Protein AF-A0A7S0A608-F1 (afdb_monomer_lite)

Secondary structure (DSSP, 8-state):
----------PPPP-------------------------------------------PPPPPP-------SSHHHHHHHHHHHHHHHHHHHHHHT---TT-TTHHHH-TTSGGGSHHHHHHHHHHHHHHHHHHHHH-GGGG--SEEE-TTHHHHHHHHHS--SSHHHHHHHHHHHHHHHHHHHHHIIIIIIIIIIIIIS--GGGSTTTTHHHHHHHHHHHHHHHHHHHHHHHTTT-GGGSPPSEEEEEHHHHHHHHHHHHHHHHHHHHHHHHHHHHH--SS-TTTTHHHHHHHHTGGGGHHHHHHHHHHHHHHHHHHHHHHHTBSSSTTSB----TTT----HHHHHHHHHHHHHHHHHHHHT-TTTTT-PPPTTS-TTTSPPPTTSS-SEEEE-HHHHHHHHHHHHS----HHHHSSS-SSS-SS--SS-----THHHHHHHHHHSPPGGGG-EEEEHHHHHHHHHHHHHHHHHHHHHHHHH--GGGGTEEE-TTT-EEEE---HHHHHHHEETTEE-GGGGGGGSHHHHB-TTT--BSSHHHHT-EEEEEE----THHHHHHTHHHHHHHHHHHHHHHHHHHHHHHHHHHHHHHHHHHHHHHHHHHHHHHHHTT------TT----PPP------------------------------------

Organism: NCBI:txid73915

InterPro domains:
  IPR029370 TMEM117 protein [PF15113] (111-378)
  IPR029370 TMEM117 protein [PF15113] (453-579)
  IPR029370 TMEM117 protein [PTHR31226] (110-378)

Structure (mmCIF, N/CA/C/O backbone):
data_AF-A0A7S0A608-F1
#
_entry.id   AF-A0A7S0A608-F1
#
loop_
_atom_site.group_PDB
_atom_site.id
_atom_site.type_symbol
_atom_site.label_atom_id
_atom_site.label_alt_id
_atom_site.label_comp_id
_atom_site.label_asym_id
_atom_site.label_entity_id
_atom_site.label_seq_id
_atom_site.pdbx_PDB_ins_code
_atom_site.Cartn_x
_atom_site.Cartn_y
_atom_site.Cartn_z
_atom_site.occupancy
_atom_site.B_iso_or_equiv
_atom_site.auth_seq_id
_atom_site.auth_comp_id
_atom_site.auth_asym_id
_atom_site.auth_atom_id
_atom_site.pdbx_PDB_model_num
ATOM 1 N N . MET A 1 1 ? -53.133 22.314 32.996 1.00 33.53 1 MET A N 1
ATOM 2 C CA . MET A 1 1 ? -53.333 23.629 32.352 1.00 33.53 1 MET A CA 1
ATOM 3 C C . MET A 1 1 ? -52.587 23.614 31.030 1.00 33.53 1 MET A C 1
ATOM 5 O O . MET A 1 1 ? -51.425 23.237 31.017 1.00 33.53 1 MET A O 1
ATOM 9 N N . ALA A 1 2 ? -53.313 23.904 29.950 1.00 28.22 2 ALA A N 1
ATOM 10 C CA . ALA A 1 2 ? -52.842 24.053 28.570 1.00 28.22 2 ALA A CA 1
ATOM 11 C C . ALA A 1 2 ? -51.742 25.144 28.466 1.00 28.22 2 ALA A C 1
ATOM 13 O O . ALA A 1 2 ? -51.654 25.968 29.369 1.00 28.22 2 ALA A O 1
ATOM 14 N N . THR A 1 3 ? -50.841 25.186 27.474 1.00 31.42 3 THR A N 1
ATOM 15 C CA . THR A 1 3 ? -51.092 25.273 26.017 1.00 31.42 3 THR A CA 1
ATOM 16 C C . THR A 1 3 ? -49.800 25.097 25.183 1.00 31.42 3 THR A C 1
ATOM 18 O O . THR A 1 3 ? -48.785 25.654 25.577 1.00 31.42 3 THR A O 1
ATOM 21 N N . ALA A 1 4 ? -49.924 24.401 24.030 1.00 32.34 4 ALA A N 1
ATOM 22 C CA . ALA A 1 4 ? -49.329 24.569 22.673 1.00 32.34 4 ALA A CA 1
ATOM 23 C C . ALA A 1 4 ? -47.853 25.041 22.487 1.00 32.34 4 ALA A C 1
ATOM 25 O O . ALA A 1 4 ? -47.410 25.965 23.146 1.00 32.34 4 ALA A O 1
ATOM 26 N N . ALA A 1 5 ? -47.060 24.546 21.519 1.00 31.94 5 ALA A N 1
ATOM 27 C CA . ALA A 1 5 ? -47.403 24.423 20.098 1.00 31.94 5 ALA A CA 1
ATOM 28 C C . ALA A 1 5 ? -46.385 23.604 19.245 1.00 31.94 5 ALA A C 1
ATOM 30 O O . ALA A 1 5 ? -45.179 23.685 19.451 1.00 31.94 5 ALA A O 1
ATOM 31 N N . THR A 1 6 ? -46.943 22.917 18.232 1.00 31.38 6 THR A N 1
ATOM 32 C CA . THR A 1 6 ? -46.488 22.704 16.827 1.00 31.38 6 THR A CA 1
ATOM 33 C C . THR A 1 6 ? -45.213 21.916 16.462 1.00 31.38 6 THR A C 1
ATOM 35 O O . THR A 1 6 ? -44.097 22.376 16.668 1.00 31.38 6 THR A O 1
ATOM 38 N N . GLY A 1 7 ? -45.419 20.794 15.745 1.00 27.78 7 GLY A N 1
ATOM 39 C CA . GLY A 1 7 ? -44.457 20.170 14.809 1.00 27.78 7 GLY A CA 1
ATOM 40 C C . GLY A 1 7 ? -44.390 20.891 13.439 1.00 27.78 7 GLY A C 1
ATOM 41 O O . GLY A 1 7 ? -44.989 21.961 13.316 1.00 27.78 7 GLY A O 1
ATOM 42 N N . PRO A 1 8 ? -43.717 20.332 12.401 1.00 45.16 8 PRO A N 1
ATOM 43 C CA . PRO A 1 8 ? -44.021 18.987 11.905 1.00 45.16 8 PRO A CA 1
ATOM 44 C C . PRO A 1 8 ? -42.818 18.068 11.600 1.00 45.16 8 PRO A C 1
ATOM 46 O O . PRO A 1 8 ? -41.666 18.472 11.486 1.00 45.16 8 PRO A O 1
ATOM 49 N N . GLN A 1 9 ? -43.181 16.794 11.453 1.00 34.09 9 GLN A N 1
ATOM 50 C CA . GLN A 1 9 ? -42.391 15.633 11.056 1.00 34.09 9 GLN A CA 1
ATOM 51 C C . GLN A 1 9 ? -41.842 15.733 9.623 1.00 34.09 9 GLN A C 1
ATOM 53 O O . GLN A 1 9 ? -42.528 16.222 8.729 1.00 34.09 9 GLN A O 1
ATOM 58 N N . ASN A 1 10 ? -40.680 15.118 9.383 1.00 29.34 10 ASN A N 1
ATOM 59 C CA . ASN A 1 10 ? -40.392 14.458 8.110 1.00 29.34 10 ASN A CA 1
ATOM 60 C C . ASN A 1 10 ? -39.563 13.191 8.359 1.00 29.34 10 ASN A C 1
ATOM 62 O O . ASN A 1 10 ? -38.465 13.241 8.910 1.00 29.34 10 ASN A O 1
ATOM 66 N N . GLY A 1 11 ? -40.145 12.048 7.996 1.00 27.58 11 GLY A N 1
ATOM 67 C CA . GLY A 1 11 ? -39.598 10.718 8.230 1.00 27.58 11 GLY A CA 1
ATOM 68 C C . GLY A 1 11 ? -38.541 10.309 7.206 1.00 27.58 11 GLY A C 1
ATOM 69 O O . GLY A 1 11 ? -38.701 10.518 6.005 1.00 27.58 11 GLY A O 1
ATOM 70 N N . ARG A 1 12 ? -37.491 9.638 7.685 1.00 30.61 12 ARG A N 1
ATOM 71 C CA . ARG A 1 12 ? -36.681 8.720 6.878 1.00 30.61 12 ARG A CA 1
ATOM 72 C C . ARG A 1 12 ? -37.169 7.299 7.152 1.00 30.61 12 ARG A C 1
ATOM 74 O O . ARG A 1 12 ? -37.285 6.893 8.304 1.00 30.61 12 ARG A O 1
ATOM 81 N N . ARG A 1 13 ? -37.506 6.574 6.083 1.00 28.28 13 ARG A N 1
ATOM 82 C CA . ARG A 1 13 ? -37.886 5.155 6.126 1.00 28.28 13 ARG A CA 1
ATOM 83 C C . ARG A 1 13 ? -36.671 4.302 6.522 1.00 28.28 13 ARG A C 1
ATOM 85 O O . ARG A 1 13 ? -35.606 4.530 5.949 1.00 28.28 13 ARG A O 1
ATOM 92 N N . PRO A 1 14 ? -36.821 3.303 7.404 1.00 32.44 14 PRO A N 1
ATOM 93 C CA . PRO A 1 14 ? -35.822 2.258 7.570 1.00 32.44 14 PRO A CA 1
ATOM 94 C C . PRO A 1 14 ? -35.875 1.267 6.395 1.00 32.44 14 PRO A C 1
ATOM 96 O O . PRO A 1 14 ? -36.948 0.950 5.875 1.00 32.44 14 PRO A O 1
ATOM 99 N N . LEU A 1 15 ? -34.699 0.801 5.972 1.00 31.05 15 LEU A N 1
ATOM 100 C CA . LEU A 1 15 ? -34.513 -0.282 5.007 1.00 31.05 15 LEU A CA 1
ATOM 101 C C . LEU A 1 15 ? -35.014 -1.597 5.619 1.00 31.05 15 LEU A C 1
ATOM 103 O O . LEU A 1 15 ? -34.434 -2.113 6.568 1.00 31.05 15 LEU A O 1
ATOM 107 N N . THR A 1 16 ? -36.101 -2.130 5.069 1.00 28.45 16 THR A N 1
ATOM 108 C CA . THR A 1 16 ? -36.603 -3.479 5.342 1.00 28.45 16 THR A CA 1
ATOM 109 C C . THR A 1 16 ? -35.754 -4.515 4.605 1.00 28.45 16 THR A C 1
ATOM 111 O O . THR A 1 16 ? -35.702 -4.506 3.374 1.00 28.45 16 THR A O 1
ATOM 114 N N . LEU A 1 17 ? -35.127 -5.417 5.360 1.00 36.19 17 LEU A N 1
ATOM 115 C CA . LEU A 1 17 ? -34.629 -6.712 4.887 1.00 36.19 17 LEU A CA 1
ATOM 116 C C . LEU A 1 17 ? -35.823 -7.616 4.519 1.00 36.19 17 LEU A C 1
ATOM 118 O O . LEU A 1 17 ? -36.822 -7.592 5.242 1.00 36.19 17 LEU A O 1
ATOM 122 N N . PRO A 1 18 ? -35.761 -8.428 3.449 1.00 35.66 18 PRO A N 1
ATOM 123 C CA . PRO A 1 18 ? -36.773 -9.443 3.207 1.00 35.66 18 PRO A CA 1
ATOM 124 C C . PRO A 1 18 ? -36.470 -10.695 4.041 1.00 35.66 18 PRO A C 1
ATOM 126 O O . PRO A 1 18 ? -35.470 -11.377 3.823 1.00 35.66 18 PRO A O 1
ATOM 129 N N . SER A 1 19 ? -37.356 -10.987 4.991 1.00 31.81 19 SER A N 1
ATOM 130 C CA . SER A 1 19 ? -37.472 -12.277 5.667 1.00 31.81 19 SER A CA 1
ATOM 131 C C . SER A 1 19 ? -38.286 -13.260 4.819 1.00 31.81 19 SER A C 1
ATOM 133 O O . SER A 1 19 ? -39.313 -12.880 4.263 1.00 31.81 19 SER A O 1
ATOM 135 N N . GLU A 1 20 ? -37.818 -14.507 4.793 1.00 32.22 20 GLU A N 1
ATOM 136 C CA . GLU A 1 20 ? -38.590 -15.760 4.834 1.00 32.22 20 GLU A CA 1
ATOM 137 C C . GLU A 1 20 ? -39.816 -15.919 3.910 1.00 32.22 20 GLU A C 1
ATOM 139 O O . GLU A 1 20 ? -40.875 -15.327 4.101 1.00 32.22 20 GLU A O 1
ATOM 144 N N . VAL A 1 21 ? -39.694 -16.856 2.962 1.00 32.72 21 VAL A N 1
ATOM 145 C CA . VAL A 1 21 ? -40.825 -17.531 2.305 1.00 32.72 21 VAL A CA 1
ATOM 146 C C . VAL A 1 21 ? -40.835 -18.994 2.777 1.00 32.72 21 VAL A C 1
ATOM 148 O O . VAL A 1 21 ? -39.756 -19.582 2.892 1.00 32.72 21 VAL A O 1
ATOM 151 N N . PRO A 1 22 ? -42.008 -19.586 3.079 1.00 35.94 22 PRO A N 1
ATOM 152 C CA . PRO A 1 22 ? -42.100 -20.834 3.818 1.00 35.94 22 PRO A CA 1
ATOM 153 C C . PRO A 1 22 ? -42.018 -22.085 2.938 1.00 35.94 22 PRO A C 1
ATOM 155 O O . PRO A 1 22 ? -42.343 -22.090 1.753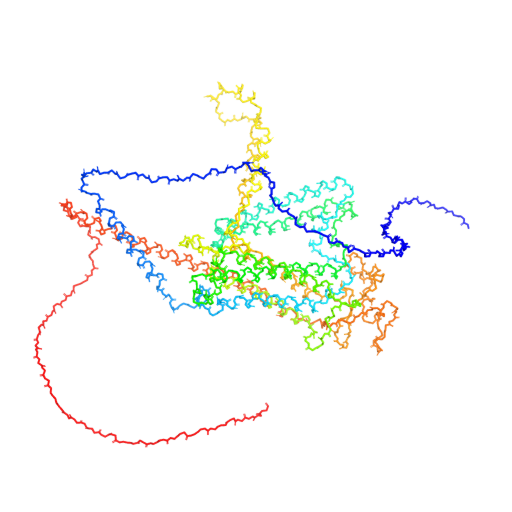 1.00 35.94 22 PRO A O 1
ATOM 158 N N . THR A 1 23 ? -41.615 -23.162 3.602 1.00 33.09 23 THR A N 1
ATOM 159 C CA . THR A 1 23 ? -41.670 -24.567 3.200 1.00 33.09 23 THR A CA 1
ATOM 160 C C . THR A 1 23 ? -43.082 -25.036 2.836 1.00 33.09 23 THR A C 1
ATOM 162 O O . THR A 1 23 ? -43.968 -25.012 3.688 1.00 33.09 23 THR A O 1
ATOM 165 N N . GLU A 1 24 ? -43.246 -25.604 1.642 1.00 29.80 24 GLU A N 1
ATOM 166 C CA . GLU A 1 24 ? -44.229 -26.661 1.383 1.00 29.80 24 GLU A CA 1
ATOM 167 C C . GLU A 1 24 ? -43.516 -27.838 0.714 1.00 29.80 24 GLU A C 1
ATOM 169 O O . GLU A 1 24 ? -42.838 -27.692 -0.304 1.00 29.80 24 GLU A O 1
ATOM 174 N N . GLY A 1 25 ? -43.616 -28.999 1.359 1.00 26.84 25 GLY A N 1
ATOM 175 C CA . GLY A 1 25 ? -43.056 -30.257 0.897 1.00 26.84 25 GLY A CA 1
ATOM 176 C C . GLY A 1 25 ? -44.013 -31.004 -0.016 1.00 26.84 25 GLY A C 1
ATOM 177 O O . GLY A 1 25 ? -45.221 -30.940 0.177 1.00 26.84 25 GLY A O 1
ATOM 178 N N . TRP A 1 26 ? -43.448 -31.759 -0.955 1.00 27.64 26 TRP A N 1
ATOM 179 C CA . TRP A 1 26 ? -44.097 -32.902 -1.587 1.00 27.64 26 TRP A CA 1
ATOM 180 C C . TRP A 1 26 ? -43.087 -34.048 -1.663 1.00 27.64 26 TRP A C 1
ATOM 182 O O . TRP A 1 26 ? -42.005 -33.924 -2.238 1.00 27.64 26 TRP A O 1
ATOM 192 N N . GLU A 1 27 ? -43.452 -35.138 -0.996 1.00 28.62 27 GLU A N 1
ATOM 193 C CA . GLU A 1 27 ? -42.848 -36.461 -1.079 1.00 28.62 27 GLU A CA 1
ATOM 194 C C . GLU A 1 27 ? -43.140 -37.115 -2.438 1.00 28.62 27 GLU A C 1
ATOM 196 O O . GLU A 1 27 ? -44.165 -36.826 -3.058 1.00 28.62 27 GLU A O 1
ATOM 201 N N . SER A 1 28 ? -42.311 -38.117 -2.776 1.00 28.19 28 SER A N 1
ATOM 202 C CA . SER A 1 28 ? -42.604 -39.256 -3.674 1.00 28.19 28 SER A CA 1
ATOM 203 C C . SER A 1 28 ? -42.649 -38.913 -5.188 1.00 28.19 28 SER A C 1
ATOM 205 O O . SER A 1 28 ? -43.084 -37.844 -5.576 1.00 28.19 28 SER A O 1
ATOM 207 N N . GLU A 1 29 ? -42.142 -39.684 -6.154 1.00 27.58 29 GLU A N 1
ATOM 208 C CA . GLU A 1 29 ? -41.870 -41.116 -6.273 1.00 27.58 29 GLU A CA 1
ATOM 209 C C . GLU A 1 29 ? -40.740 -41.382 -7.291 1.00 27.58 29 GLU A C 1
ATOM 211 O O . GLU A 1 29 ? -40.544 -40.661 -8.270 1.00 27.58 29 GLU A O 1
ATOM 216 N N . VAL A 1 30 ? -40.037 -42.490 -7.068 1.00 32.81 30 VAL A N 1
ATOM 217 C CA . VAL A 1 30 ? -39.238 -43.238 -8.052 1.00 32.81 30 VAL A CA 1
ATOM 218 C C . VAL A 1 30 ? -40.204 -43.969 -9.002 1.00 32.81 30 VAL A C 1
ATOM 220 O O . VAL A 1 30 ? -41.232 -44.461 -8.540 1.00 32.81 30 VAL A O 1
ATOM 223 N N . PRO A 1 31 ? -39.869 -44.151 -10.293 1.00 36.28 31 PRO A N 1
ATOM 224 C CA . PRO A 1 31 ? -39.664 -45.534 -10.721 1.00 36.28 31 PRO A CA 1
ATOM 225 C C . PRO A 1 31 ? -38.480 -45.737 -11.673 1.00 36.28 31 PRO A C 1
ATOM 227 O O . PRO A 1 31 ? -38.155 -44.924 -12.537 1.00 36.28 31 PRO A O 1
ATOM 230 N N . ALA A 1 32 ? -37.878 -46.909 -11.507 1.00 28.92 32 ALA A N 1
ATOM 231 C CA . ALA A 1 32 ? -36.955 -47.548 -12.424 1.00 28.92 32 ALA A CA 1
ATOM 232 C C . ALA A 1 32 ? -37.689 -48.189 -13.621 1.00 28.92 32 ALA A C 1
ATOM 234 O O . ALA A 1 32 ? -38.760 -48.761 -13.441 1.00 28.92 32 ALA A O 1
ATOM 235 N N . ALA A 1 33 ? -37.056 -48.167 -14.799 1.00 29.23 33 ALA A N 1
ATOM 236 C CA . ALA A 1 33 ? -37.136 -49.169 -15.880 1.00 29.23 33 ALA A CA 1
ATOM 237 C C . ALA A 1 33 ? -36.044 -48.797 -16.915 1.00 29.23 33 ALA A C 1
ATOM 239 O O . ALA A 1 33 ? -36.048 -47.680 -17.416 1.00 29.23 33 ALA A O 1
ATOM 240 N N . SER A 1 34 ? -34.933 -49.522 -17.098 1.00 29.53 34 SER A N 1
ATOM 241 C CA . SER A 1 34 ? -34.738 -50.815 -17.787 1.00 29.53 34 SER A CA 1
ATOM 242 C C . SER A 1 34 ? -35.329 -50.882 -19.203 1.00 29.53 34 SER A C 1
ATOM 244 O O . SER A 1 34 ? -36.548 -50.910 -19.349 1.00 29.53 34 SER A O 1
ATOM 246 N N . GLY A 1 35 ? -34.471 -51.009 -20.224 1.00 27.92 35 GLY A N 1
ATOM 247 C CA . GLY A 1 35 ? -34.875 -51.409 -21.577 1.00 27.92 35 GLY A CA 1
ATOM 248 C C . GLY A 1 35 ? -33.853 -51.077 -22.669 1.00 27.92 35 GLY A C 1
ATOM 249 O O . GLY A 1 35 ? -33.758 -49.936 -23.104 1.00 27.92 35 GLY A O 1
ATOM 250 N N . ASP A 1 36 ? -33.114 -52.099 -23.097 1.00 28.19 36 ASP A N 1
ATOM 251 C CA . ASP A 1 36 ? -32.124 -52.139 -24.180 1.00 28.19 36 ASP A CA 1
ATOM 252 C C . ASP A 1 36 ? -32.626 -51.655 -25.557 1.00 28.19 36 ASP A C 1
ATOM 254 O O . ASP A 1 36 ? -33.782 -51.884 -25.908 1.00 28.19 36 ASP A O 1
ATOM 258 N N . CYS A 1 37 ? -31.724 -51.127 -26.400 1.00 28.17 37 CYS A N 1
ATOM 259 C CA . CYS A 1 37 ? -31.395 -51.699 -27.723 1.00 28.17 37 CYS A CA 1
ATOM 260 C C . CYS A 1 37 ? -30.368 -50.858 -28.507 1.00 28.17 37 CYS A C 1
ATOM 262 O O . CYS A 1 37 ? -30.162 -49.672 -28.277 1.00 28.17 37 CYS A O 1
ATOM 264 N N . ALA A 1 38 ? -29.690 -51.549 -29.419 1.00 29.28 38 ALA A N 1
ATOM 265 C CA . ALA A 1 38 ? -28.383 -51.251 -29.984 1.00 29.28 38 ALA A CA 1
ATOM 266 C C . ALA A 1 38 ? -28.359 -50.344 -31.235 1.00 29.28 38 ALA A C 1
ATOM 268 O O . ALA A 1 38 ? -29.340 -50.237 -31.959 1.00 29.28 38 ALA A O 1
ATOM 269 N N . ASN A 1 39 ? -27.150 -49.820 -31.498 1.00 28.50 39 ASN A N 1
ATOM 270 C CA . ASN A 1 39 ? -26.491 -49.530 -32.786 1.00 28.50 39 ASN A CA 1
ATOM 271 C C . ASN A 1 39 ? -27.297 -48.896 -33.934 1.00 28.50 39 ASN A C 1
ATOM 273 O O . ASN A 1 39 ? -28.152 -49.553 -34.513 1.00 28.50 39 ASN A O 1
ATOM 277 N N . THR A 1 40 ? -26.833 -47.747 -34.456 1.00 27.69 40 THR A N 1
ATOM 278 C CA . THR A 1 40 ? -26.136 -47.660 -35.769 1.00 27.69 40 THR A CA 1
ATOM 279 C C . THR A 1 40 ? -25.766 -46.218 -36.186 1.00 27.69 40 THR A C 1
ATOM 281 O O . THR A 1 40 ? -26.575 -45.305 -36.119 1.00 27.69 40 THR A O 1
ATOM 284 N N . THR A 1 41 ? -24.514 -46.077 -36.647 1.00 27.95 41 THR A N 1
ATOM 285 C CA . THR A 1 41 ? -23.963 -45.201 -37.715 1.00 27.95 41 THR A CA 1
ATOM 286 C C . THR A 1 41 ? -24.182 -43.673 -37.758 1.00 27.95 41 THR A C 1
ATOM 288 O O . THR A 1 41 ? -25.284 -43.147 -37.830 1.00 27.95 41 THR A O 1
ATOM 291 N N . SER A 1 42 ? -23.031 -43.000 -37.853 1.00 28.03 42 SER A N 1
ATOM 292 C CA . SER A 1 42 ? -22.695 -41.609 -38.207 1.00 28.03 42 SER A CA 1
ATOM 293 C C . SER A 1 42 ? -23.014 -41.222 -39.675 1.00 28.03 42 SER A C 1
ATOM 295 O O . SER A 1 42 ? -23.471 -42.075 -40.433 1.00 28.03 42 SER A O 1
ATOM 297 N N . PRO A 1 43 ? -22.597 -40.036 -40.183 1.00 35.50 43 PRO A N 1
ATOM 298 C CA . PRO A 1 43 ? -22.746 -38.667 -39.667 1.00 35.50 43 PRO A CA 1
ATOM 299 C C . PRO A 1 43 ? -23.376 -37.707 -40.712 1.00 35.50 43 PRO A C 1
ATOM 301 O O . PRO A 1 43 ? -23.263 -37.905 -41.922 1.00 35.50 43 PRO A O 1
ATOM 304 N N . GLN A 1 44 ? -23.975 -36.607 -40.243 1.00 27.47 44 GLN A N 1
ATOM 305 C CA . GLN A 1 44 ? -24.470 -35.511 -41.086 1.00 27.47 44 GLN A CA 1
ATOM 306 C C . GLN A 1 44 ? -23.388 -34.474 -41.430 1.00 27.47 44 GLN A C 1
ATOM 308 O O . GLN A 1 44 ? -22.502 -34.158 -40.638 1.00 27.47 44 GLN A O 1
ATOM 313 N N . GLN A 1 45 ? -23.515 -33.969 -42.657 1.00 26.34 45 GLN A N 1
ATOM 314 C CA . GLN A 1 45 ? -22.697 -32.985 -43.358 1.00 26.34 45 GLN A CA 1
ATOM 315 C C . GLN A 1 45 ? -22.914 -31.535 -42.893 1.00 26.34 45 GLN A C 1
ATOM 317 O O . GLN A 1 45 ? -24.021 -31.160 -42.517 1.00 26.34 45 GLN A O 1
ATOM 322 N N . SER A 1 46 ? -21.899 -30.712 -43.208 1.00 25.05 46 SER A N 1
ATOM 323 C CA . SER A 1 46 ? -21.966 -29.281 -43.581 1.00 25.05 46 SER A CA 1
ATOM 324 C C . SER A 1 46 ? -22.255 -28.296 -42.431 1.00 25.05 46 SER A C 1
ATOM 326 O O . SER A 1 46 ? -23.059 -28.572 -41.561 1.00 25.05 46 SER A O 1
ATOM 328 N N . VAL A 1 47 ? -21.625 -27.127 -42.303 1.00 27.06 47 VAL A N 1
ATOM 329 C CA . VAL A 1 47 ? -21.084 -26.184 -43.289 1.00 27.06 47 VAL A CA 1
ATOM 330 C C . VAL A 1 47 ? -19.892 -25.455 -42.647 1.00 27.06 47 VAL A C 1
ATOM 332 O O . VAL A 1 47 ? -20.001 -24.957 -41.529 1.00 27.06 47 VAL A O 1
ATOM 335 N N . ALA A 1 48 ? -18.774 -25.372 -43.365 1.00 24.39 48 ALA A N 1
ATOM 336 C CA . ALA A 1 48 ? -17.654 -24.476 -43.087 1.00 24.39 48 ALA A CA 1
ATOM 337 C C . ALA A 1 48 ? -17.542 -23.482 -44.251 1.00 24.39 48 ALA A C 1
ATOM 339 O O . ALA A 1 48 ? -17.765 -23.895 -45.387 1.00 24.39 48 ALA A O 1
ATOM 340 N N . ASN A 1 49 ? -17.279 -22.213 -43.919 1.00 27.73 49 ASN A N 1
ATOM 341 C CA . ASN A 1 49 ? -16.824 -21.060 -44.723 1.00 27.73 49 ASN A CA 1
ATOM 342 C C . ASN A 1 49 ? -17.201 -19.804 -43.901 1.00 27.73 49 ASN A C 1
ATOM 344 O O . ASN A 1 49 ? -18.261 -19.787 -43.286 1.00 27.73 49 ASN A O 1
ATOM 348 N N . ASP A 1 50 ? -16.466 -18.707 -43.773 1.00 26.00 50 ASP A N 1
ATOM 349 C CA . ASP A 1 50 ? -15.209 -18.207 -44.321 1.00 26.00 50 ASP A CA 1
ATOM 350 C C . ASP A 1 50 ? -14.779 -17.061 -43.381 1.00 26.00 50 ASP A C 1
ATOM 352 O O . ASP A 1 50 ? -15.607 -16.210 -43.056 1.00 26.00 50 ASP A O 1
ATOM 356 N N . LEU A 1 51 ? -13.509 -16.980 -42.971 1.00 25.81 51 LEU A N 1
ATOM 357 C CA . LEU A 1 51 ? -12.875 -15.687 -42.669 1.00 25.81 51 LEU A CA 1
ATOM 358 C C . LEU A 1 51 ? -11.350 -15.824 -42.779 1.00 25.81 51 LEU A C 1
ATOM 360 O O . LEU A 1 51 ? -10.643 -16.132 -41.821 1.00 25.81 51 LEU A O 1
ATOM 364 N N . ALA A 1 52 ? -10.855 -15.638 -44.001 1.00 25.89 52 ALA A N 1
ATOM 365 C CA . ALA A 1 52 ? -9.437 -15.570 -44.314 1.00 25.89 52 ALA A CA 1
ATOM 366 C C . ALA A 1 52 ? -8.848 -14.230 -43.836 1.00 25.89 52 ALA A C 1
ATOM 368 O O . ALA A 1 52 ? -9.361 -13.162 -44.171 1.00 25.89 52 ALA A O 1
ATOM 369 N N . ILE A 1 53 ? -7.748 -14.290 -43.081 1.00 25.38 53 ILE A N 1
ATOM 370 C CA . ILE A 1 53 ? -6.880 -13.146 -42.782 1.00 25.38 53 ILE A CA 1
ATOM 371 C C . ILE A 1 53 ? -5.587 -13.344 -43.576 1.00 25.38 53 ILE A C 1
ATOM 373 O O . ILE A 1 53 ? -4.885 -14.339 -43.401 1.00 25.38 53 ILE A O 1
ATOM 377 N N . HIS A 1 54 ? -5.323 -12.390 -44.469 1.00 24.25 54 HIS A N 1
ATOM 378 C CA . HIS A 1 54 ? -4.123 -12.269 -45.292 1.00 24.25 54 HIS A CA 1
ATOM 379 C C . HIS A 1 54 ? -2.850 -12.248 -44.431 1.00 24.25 54 HIS A C 1
ATOM 381 O O . HIS A 1 54 ? -2.712 -11.414 -43.536 1.00 24.25 54 HIS A O 1
ATOM 387 N N . VAL A 1 55 ? -1.912 -13.141 -44.746 1.00 27.05 55 VAL A N 1
ATOM 388 C CA . VAL A 1 55 ? -0.524 -13.117 -44.274 1.00 27.05 55 VAL A CA 1
ATOM 389 C C . VAL A 1 55 ? 0.342 -12.859 -45.501 1.00 27.05 55 VAL A C 1
ATOM 391 O O . VAL A 1 55 ? 0.452 -13.728 -46.366 1.00 27.05 55 VAL A O 1
ATOM 394 N N . ASP A 1 56 ? 0.921 -11.664 -45.590 1.00 24.55 56 ASP A N 1
ATOM 395 C CA . ASP A 1 56 ? 1.897 -11.334 -46.627 1.00 24.55 56 ASP A CA 1
ATOM 396 C C . ASP A 1 56 ? 3.239 -11.996 -46.292 1.00 24.55 56 ASP A C 1
ATOM 398 O O . ASP A 1 56 ? 3.866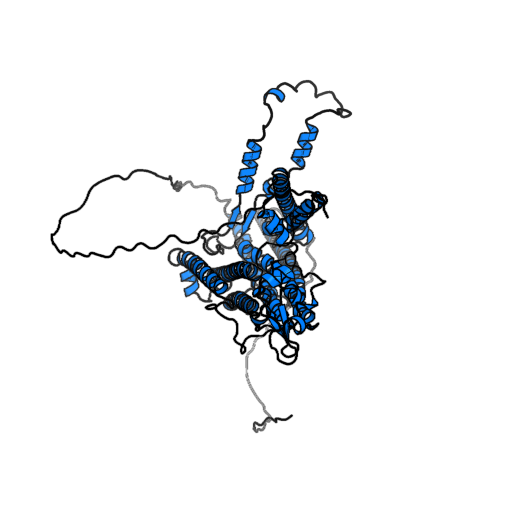 -11.727 -45.266 1.00 24.55 56 ASP A O 1
ATOM 402 N N . VAL A 1 57 ? 3.644 -12.913 -47.170 1.00 28.38 57 VAL A N 1
ATOM 403 C CA . VAL A 1 57 ? 4.942 -13.588 -47.179 1.00 28.38 57 VAL A CA 1
ATOM 404 C C . VAL A 1 57 ? 5.858 -12.793 -48.101 1.00 28.38 57 VAL A C 1
ATOM 406 O O . VAL A 1 57 ? 5.647 -12.753 -49.312 1.00 28.38 57 VAL A O 1
ATOM 409 N N . GLU A 1 58 ? 6.873 -12.151 -47.530 1.00 26.45 58 GLU A N 1
ATOM 410 C CA . GLU A 1 58 ? 7.849 -11.367 -48.282 1.00 26.45 58 GLU A CA 1
ATOM 411 C C . GLU A 1 58 ? 8.851 -12.297 -48.990 1.00 26.45 58 GLU A C 1
ATOM 413 O O . GLU A 1 58 ? 9.565 -13.095 -48.377 1.00 26.45 58 GLU A O 1
ATOM 418 N N . SER A 1 59 ? 8.839 -12.234 -50.320 1.00 27.47 59 SER A N 1
ATOM 419 C CA . SER A 1 59 ? 9.617 -13.059 -51.240 1.00 27.47 59 SER A CA 1
ATOM 420 C C . SER A 1 59 ? 11.053 -12.552 -51.420 1.00 27.47 59 SER A C 1
ATOM 422 O O . SER A 1 59 ? 11.278 -11.373 -51.687 1.00 27.47 59 SER A O 1
ATOM 424 N N . LYS A 1 60 ? 12.011 -13.487 -51.366 1.00 25.41 60 LYS A N 1
ATOM 425 C CA . LYS A 1 60 ? 13.414 -13.356 -51.811 1.00 25.41 60 LYS A CA 1
ATOM 426 C C . LYS A 1 60 ? 13.541 -12.698 -53.201 1.00 25.41 60 LYS A C 1
ATOM 428 O O . LYS A 1 60 ? 12.798 -13.098 -54.098 1.00 25.41 60 LYS A O 1
ATOM 433 N N . PRO A 1 61 ? 14.538 -11.824 -53.441 1.00 31.27 61 PRO A N 1
ATOM 434 C CA . PRO A 1 61 ? 14.907 -11.415 -54.792 1.00 31.27 61 PRO A CA 1
ATOM 435 C C . PRO A 1 61 ? 15.931 -12.384 -55.430 1.00 31.27 61 PRO A C 1
ATOM 437 O O . PRO A 1 61 ? 16.625 -13.107 -54.707 1.00 31.27 61 PRO A O 1
ATOM 440 N N . PRO A 1 62 ? 16.014 -12.422 -56.775 1.00 31.62 62 PRO A N 1
ATOM 441 C CA . PRO A 1 62 ? 16.794 -13.404 -57.519 1.00 31.62 62 PRO A CA 1
ATOM 442 C C . PRO A 1 62 ? 18.259 -12.996 -57.720 1.00 31.62 62 PRO A C 1
ATOM 444 O O . PRO A 1 62 ? 18.611 -11.818 -57.754 1.00 31.62 62 PRO A O 1
ATOM 447 N N . GLU A 1 63 ? 19.089 -14.021 -57.903 1.00 30.41 63 GLU A N 1
ATOM 448 C CA . GLU A 1 63 ? 20.492 -13.952 -58.301 1.00 30.41 63 GLU A CA 1
ATOM 449 C C . GLU A 1 63 ? 20.645 -13.346 -59.705 1.00 30.41 63 GLU A C 1
ATOM 451 O O . GLU A 1 63 ? 20.047 -13.814 -60.674 1.00 30.41 63 GLU A O 1
ATOM 456 N N . GLY A 1 64 ? 21.490 -12.320 -59.812 1.00 27.16 64 GLY A N 1
ATOM 457 C CA . GLY A 1 64 ? 21.931 -11.722 -61.067 1.00 27.16 64 GLY A CA 1
ATOM 458 C C . GLY A 1 64 ? 23.434 -11.457 -61.015 1.00 27.16 64 GLY A C 1
ATOM 459 O O . GLY A 1 64 ? 23.904 -10.659 -60.212 1.00 27.16 64 GLY A O 1
ATOM 460 N N . ARG A 1 65 ? 24.171 -12.170 -61.868 1.00 25.97 65 ARG A N 1
ATOM 461 C CA . ARG A 1 65 ? 25.609 -12.053 -62.141 1.00 25.97 65 ARG A CA 1
ATOM 462 C C . ARG A 1 65 ? 25.876 -10.827 -63.026 1.00 25.97 65 ARG A C 1
ATOM 464 O O . ARG A 1 65 ? 25.300 -10.776 -64.105 1.00 25.97 65 ARG A O 1
ATOM 471 N N . CYS A 1 66 ? 26.797 -9.949 -62.619 1.00 26.72 66 CYS A N 1
ATOM 472 C CA . CYS A 1 66 ? 27.610 -9.086 -63.492 1.00 26.72 66 CYS A CA 1
ATOM 473 C C . CYS A 1 66 ? 28.943 -8.764 -62.793 1.00 26.72 66 CYS A C 1
ATOM 475 O O . CYS A 1 66 ? 28.950 -8.333 -61.642 1.00 26.72 66 CYS A O 1
ATOM 477 N N . ASP A 1 67 ? 30.043 -8.990 -63.511 1.00 30.59 67 ASP A N 1
ATOM 478 C CA . ASP A 1 67 ? 31.399 -8.544 -63.192 1.00 30.59 67 ASP A CA 1
ATOM 479 C C . ASP A 1 67 ? 31.522 -7.018 -63.354 1.00 30.59 67 ASP A C 1
ATOM 481 O O . ASP A 1 67 ? 30.991 -6.481 -64.322 1.00 30.59 67 ASP A O 1
ATOM 485 N N . GLU A 1 68 ? 32.215 -6.345 -62.424 1.00 29.38 68 GLU A N 1
ATOM 486 C CA . GLU A 1 68 ? 33.223 -5.281 -62.640 1.00 29.38 68 GLU A CA 1
ATOM 487 C C . GLU A 1 68 ? 33.399 -4.362 -61.408 1.00 29.38 68 GLU A C 1
ATOM 489 O O . GLU A 1 68 ? 32.444 -3.922 -60.775 1.00 29.38 68 GLU A O 1
ATOM 494 N N . THR A 1 69 ? 34.664 -3.993 -61.163 1.00 28.50 69 THR A N 1
ATOM 495 C CA . THR A 1 69 ? 35.207 -2.918 -60.297 1.00 28.50 69 THR A CA 1
ATOM 496 C C . THR A 1 69 ? 35.483 -3.195 -58.807 1.00 28.50 69 THR A C 1
ATOM 498 O O . THR A 1 69 ? 34.745 -2.842 -57.892 1.00 28.50 69 THR A O 1
ATOM 501 N N . THR A 1 70 ? 36.691 -3.715 -58.578 1.00 38.88 70 THR A N 1
ATOM 502 C CA . THR A 1 70 ? 37.506 -3.616 -57.357 1.00 38.88 70 THR A CA 1
ATOM 503 C C . THR A 1 70 ? 37.872 -2.158 -57.034 1.00 38.88 70 THR A C 1
ATOM 505 O O . THR A 1 70 ? 38.644 -1.557 -57.779 1.00 38.88 70 THR A O 1
ATOM 508 N N . ALA A 1 71 ? 37.339 -1.607 -55.935 1.00 34.97 71 ALA A N 1
ATOM 509 C CA . ALA A 1 71 ? 37.892 -0.453 -55.189 1.00 34.97 71 ALA A CA 1
ATOM 510 C C . ALA A 1 71 ? 37.102 -0.098 -53.903 1.00 34.97 71 ALA A C 1
ATOM 512 O O . ALA A 1 71 ? 37.557 0.740 -53.129 1.00 34.97 71 ALA A O 1
ATOM 513 N N . ALA A 1 72 ? 35.924 -0.691 -53.661 1.00 34.03 72 ALA A N 1
ATOM 514 C CA . ALA A 1 72 ? 35.042 -0.313 -52.546 1.00 34.03 72 ALA A CA 1
ATOM 515 C C . ALA A 1 72 ? 35.057 -1.273 -51.333 1.00 34.03 72 ALA A C 1
ATOM 517 O O . ALA A 1 72 ? 34.455 -0.956 -50.309 1.00 34.03 72 ALA A O 1
ATOM 518 N N . GLU A 1 73 ? 35.743 -2.419 -51.406 1.00 36.41 73 GLU A N 1
ATOM 519 C CA . GLU A 1 73 ? 35.727 -3.432 -50.331 1.00 36.41 73 GLU A CA 1
ATOM 520 C C . GLU A 1 73 ? 36.703 -3.140 -49.170 1.00 36.41 73 GLU A C 1
ATOM 522 O O . GLU A 1 73 ? 36.469 -3.581 -48.041 1.00 36.41 73 GLU A O 1
ATOM 527 N N . ASP A 1 74 ? 37.735 -2.317 -49.383 1.00 41.78 74 ASP A N 1
ATOM 528 C CA . ASP A 1 74 ? 38.755 -2.041 -48.355 1.00 41.78 74 ASP A CA 1
ATOM 529 C C . ASP A 1 74 ? 38.276 -1.069 -47.251 1.00 41.78 74 ASP A C 1
ATOM 531 O O . ASP A 1 74 ? 38.723 -1.143 -46.098 1.00 41.78 74 ASP A O 1
ATOM 535 N N . ASP A 1 75 ? 37.305 -0.199 -47.556 1.00 44.03 75 ASP A N 1
ATOM 536 C CA . ASP A 1 75 ? 36.735 0.758 -46.592 1.00 44.03 75 ASP A CA 1
ATOM 537 C C . ASP A 1 75 ? 35.727 0.100 -45.633 1.00 44.03 75 ASP A C 1
ATOM 539 O O . ASP A 1 75 ? 35.634 0.464 -44.452 1.00 44.03 75 ASP A O 1
ATOM 543 N N . GLU A 1 76 ? 34.996 -0.918 -46.095 1.00 44.53 76 GLU A N 1
ATOM 544 C CA . GLU A 1 76 ? 34.034 -1.641 -45.260 1.00 44.53 76 GLU A CA 1
ATOM 545 C C . GLU A 1 76 ? 34.737 -2.612 -44.294 1.00 44.53 76 GLU A C 1
ATOM 547 O O . GLU A 1 76 ? 34.311 -2.768 -43.143 1.00 44.53 76 GLU A O 1
ATOM 552 N N . GLY A 1 77 ? 35.861 -3.202 -44.724 1.00 40.88 77 GLY A N 1
ATOM 553 C CA . GLY A 1 77 ? 36.721 -4.056 -43.901 1.00 40.88 77 GLY A CA 1
ATOM 554 C C . GLY A 1 77 ? 37.371 -3.308 -42.732 1.00 40.88 77 GLY A C 1
ATOM 555 O O . GLY A 1 77 ? 37.290 -3.764 -41.588 1.00 40.88 77 GLY A O 1
ATOM 556 N N . SER A 1 78 ? 37.922 -2.112 -42.975 1.00 44.84 78 SER A N 1
ATOM 557 C CA . SER A 1 78 ? 38.526 -1.279 -41.918 1.00 44.84 78 SER A CA 1
ATOM 558 C C . SER A 1 78 ? 37.496 -0.745 -40.915 1.00 44.84 78 SER A C 1
ATOM 560 O O . SER A 1 78 ? 37.762 -0.718 -39.712 1.00 44.84 78 SER A O 1
ATOM 562 N N . SER A 1 79 ? 36.284 -0.390 -41.366 1.00 47.19 79 SER A N 1
ATOM 563 C CA . SER A 1 79 ? 35.188 0.026 -40.474 1.00 47.19 79 SER A CA 1
ATOM 564 C C . SER A 1 79 ? 34.697 -1.120 -39.580 1.00 47.19 79 SER A C 1
ATOM 566 O O . SER A 1 79 ? 34.445 -0.925 -38.386 1.00 47.19 79 SER A O 1
ATOM 568 N N . LYS A 1 80 ? 34.588 -2.335 -40.134 1.00 50.31 80 LYS A N 1
ATOM 569 C CA . LYS A 1 80 ? 34.200 -3.542 -39.386 1.00 50.31 80 LYS A CA 1
ATOM 570 C C . LYS A 1 80 ? 35.283 -3.962 -38.391 1.00 50.31 80 LYS A C 1
ATOM 572 O O . LYS A 1 80 ? 34.942 -4.309 -37.260 1.00 50.31 80 LYS A O 1
ATOM 577 N N . LEU A 1 81 ? 36.561 -3.857 -38.758 1.00 46.12 81 LEU A N 1
ATOM 578 C CA . LEU A 1 81 ? 37.684 -4.173 -37.874 1.00 46.12 81 LEU A CA 1
ATOM 579 C C . LEU A 1 81 ? 37.818 -3.150 -36.735 1.00 46.12 81 LEU A C 1
ATOM 581 O O . LEU A 1 81 ? 37.914 -3.553 -35.581 1.00 46.12 81 LEU A O 1
ATOM 585 N N . ALA A 1 82 ? 37.700 -1.846 -37.007 1.00 48.97 82 ALA A N 1
ATOM 586 C CA . ALA A 1 82 ? 37.703 -0.810 -35.969 1.00 48.97 82 ALA A CA 1
ATOM 587 C C . ALA A 1 82 ? 36.521 -0.957 -34.989 1.00 48.97 82 ALA A C 1
ATOM 589 O O . ALA A 1 82 ? 36.706 -0.843 -33.778 1.00 48.97 82 ALA A O 1
ATOM 590 N N . LYS A 1 83 ? 35.322 -1.299 -35.489 1.00 48.97 83 LYS A N 1
ATOM 591 C CA . LYS A 1 83 ? 34.148 -1.615 -34.650 1.00 48.97 83 LYS A CA 1
ATOM 592 C C . LYS A 1 83 ? 34.311 -2.915 -33.859 1.00 48.97 83 LYS A C 1
ATOM 594 O O . LYS A 1 83 ? 33.775 -3.019 -32.761 1.00 48.97 83 LYS A O 1
ATOM 599 N N . SER A 1 84 ? 35.009 -3.908 -34.404 1.00 47.25 84 SER A N 1
ATOM 600 C CA . SER A 1 84 ? 35.318 -5.169 -33.718 1.00 47.25 84 SER A CA 1
ATOM 601 C C . SER A 1 84 ? 36.320 -4.948 -32.583 1.00 47.25 84 SER A C 1
ATOM 603 O O . SER A 1 84 ? 36.088 -5.385 -31.457 1.00 47.25 84 SER A O 1
ATOM 605 N N . THR A 1 85 ? 37.392 -4.201 -32.850 1.00 45.97 85 THR A N 1
ATOM 606 C CA . THR A 1 85 ? 38.438 -3.885 -31.874 1.00 45.97 85 THR A CA 1
ATOM 607 C C . THR A 1 85 ? 37.927 -2.940 -30.788 1.00 45.97 85 THR A C 1
ATOM 609 O O . THR A 1 85 ? 38.201 -3.190 -29.618 1.00 45.97 85 THR A O 1
ATOM 612 N N . SER A 1 86 ? 37.108 -1.928 -31.119 1.00 46.16 86 SER A N 1
ATOM 613 C CA . SER A 1 86 ? 36.483 -1.073 -30.096 1.00 46.16 86 SER A CA 1
ATOM 614 C C . SER A 1 86 ? 35.509 -1.859 -29.218 1.00 46.16 86 SER A C 1
ATOM 616 O O . SER A 1 86 ? 35.548 -1.718 -28.003 1.00 46.16 86 SER A O 1
ATOM 618 N N . ARG A 1 87 ? 34.710 -2.778 -29.783 1.00 47.91 87 ARG A N 1
ATOM 619 C CA . ARG A 1 87 ? 33.839 -3.670 -28.992 1.00 47.91 87 ARG A CA 1
ATOM 620 C C . ARG A 1 87 ? 34.623 -4.652 -28.126 1.00 47.91 87 ARG A C 1
ATOM 622 O O . ARG A 1 87 ? 34.189 -4.940 -27.015 1.00 47.91 87 ARG A O 1
ATOM 629 N N . GLY A 1 88 ? 35.750 -5.169 -28.614 1.00 41.78 88 GLY A N 1
ATOM 630 C CA . GLY A 1 88 ? 36.646 -6.036 -27.847 1.00 41.78 88 GLY A CA 1
ATOM 631 C C . GLY A 1 88 ? 37.288 -5.301 -26.669 1.00 41.78 88 GLY A C 1
ATOM 632 O O . GLY A 1 88 ? 37.294 -5.818 -25.554 1.00 41.78 88 GLY A O 1
ATOM 633 N N . LEU A 1 89 ? 37.739 -4.063 -26.893 1.00 42.09 89 LEU A N 1
ATOM 634 C CA . LEU A 1 89 ? 38.339 -3.217 -25.862 1.00 42.09 89 LEU A CA 1
ATOM 635 C C . LEU A 1 89 ? 37.297 -2.699 -24.860 1.00 42.09 89 LEU A C 1
ATOM 637 O O . LEU A 1 89 ? 37.556 -2.705 -23.665 1.00 42.09 89 LEU A O 1
ATOM 641 N N . SER A 1 90 ? 36.100 -2.328 -25.321 1.00 42.19 90 SER A N 1
ATOM 642 C CA . SER A 1 90 ? 34.988 -1.877 -24.473 1.00 42.19 90 SER A CA 1
ATOM 643 C C . SER A 1 90 ? 34.415 -3.040 -23.639 1.00 42.19 90 SER A C 1
ATOM 645 O O . SER A 1 90 ? 34.113 -2.868 -22.461 1.00 42.19 90 SER A O 1
ATOM 647 N N . ARG A 1 91 ? 34.409 -4.280 -24.167 1.00 40.94 91 ARG A N 1
ATOM 648 C CA . ARG A 1 91 ? 34.179 -5.503 -23.364 1.00 40.94 91 ARG A CA 1
ATOM 649 C C . ARG A 1 91 ? 35.300 -5.778 -22.363 1.00 40.94 91 ARG A C 1
ATOM 651 O O . ARG A 1 91 ? 35.012 -6.214 -21.256 1.00 40.94 91 ARG A O 1
ATOM 658 N N . SER A 1 92 ? 36.556 -5.531 -22.733 1.00 38.31 92 SER A N 1
ATOM 659 C CA . SER A 1 92 ? 37.705 -5.682 -21.832 1.00 38.31 92 SER A CA 1
ATOM 660 C C . SER A 1 92 ? 37.708 -4.633 -20.716 1.00 38.31 92 SER A C 1
ATOM 662 O O . SER A 1 92 ? 38.091 -4.957 -19.601 1.00 38.31 92 SER A O 1
ATOM 664 N N . LEU A 1 93 ? 37.263 -3.404 -20.995 1.00 43.06 93 LEU A N 1
ATOM 665 C CA . LEU A 1 93 ? 37.136 -2.301 -20.035 1.00 43.06 93 LEU A CA 1
ATOM 666 C C . LEU A 1 93 ? 35.880 -2.425 -19.166 1.00 43.06 93 LEU A C 1
ATOM 668 O O . LEU A 1 93 ? 35.933 -2.096 -17.988 1.00 43.06 93 LEU A O 1
ATOM 672 N N . GLY A 1 94 ? 34.787 -2.978 -19.698 1.00 40.50 94 GLY A N 1
ATOM 673 C CA . GLY A 1 94 ? 33.624 -3.395 -18.905 1.00 40.50 94 GLY A CA 1
ATOM 674 C C . GLY A 1 94 ? 33.918 -4.565 -17.956 1.00 40.50 94 GLY A C 1
ATOM 675 O O . GLY A 1 94 ? 33.208 -4.735 -16.971 1.00 40.50 94 GLY A O 1
ATOM 676 N N . ASN A 1 95 ? 34.983 -5.328 -18.233 1.00 35.72 95 ASN A N 1
ATOM 677 C CA . ASN A 1 95 ? 35.538 -6.385 -17.379 1.00 35.72 95 ASN A CA 1
ATOM 678 C C . ASN A 1 95 ? 36.762 -5.941 -16.565 1.00 35.72 95 ASN A C 1
ATOM 680 O O . ASN A 1 95 ? 37.334 -6.770 -15.855 1.00 35.72 95 ASN A O 1
ATOM 684 N N . VAL A 1 96 ? 37.178 -4.668 -16.629 1.00 39.91 96 VAL A N 1
ATOM 685 C CA . VAL A 1 96 ? 38.021 -4.126 -15.562 1.00 39.91 96 VAL A CA 1
ATOM 686 C C . VAL A 1 96 ? 37.103 -4.037 -14.357 1.00 39.91 96 VAL A C 1
ATOM 688 O O . VAL A 1 96 ? 36.411 -3.043 -14.141 1.00 39.91 96 VAL A O 1
ATOM 691 N N . ASP A 1 97 ? 37.060 -5.135 -13.604 1.00 41.25 97 ASP A N 1
ATOM 692 C CA . ASP A 1 97 ? 36.612 -5.129 -12.231 1.00 41.25 97 ASP A CA 1
ATOM 693 C C . ASP A 1 97 ? 37.358 -3.973 -11.564 1.00 41.25 97 ASP A C 1
ATOM 695 O O . ASP A 1 97 ? 38.556 -4.045 -11.280 1.00 41.25 97 ASP A O 1
ATOM 699 N N . VAL A 1 98 ? 36.638 -2.874 -11.334 1.00 48.31 98 VAL A N 1
ATOM 700 C CA . VAL A 1 98 ? 36.991 -1.861 -10.343 1.00 48.31 98 VAL A CA 1
ATOM 701 C C . VAL A 1 98 ? 36.866 -2.572 -8.994 1.00 48.31 98 VAL A C 1
ATOM 703 O O . VAL A 1 98 ? 35.892 -2.427 -8.256 1.00 48.31 98 VAL A O 1
ATOM 706 N N . ALA A 1 99 ? 37.827 -3.458 -8.742 1.00 38.66 99 ALA A N 1
ATOM 707 C CA . ALA A 1 99 ? 37.857 -4.443 -7.676 1.00 38.66 99 ALA A CA 1
ATOM 708 C C . ALA A 1 99 ? 38.253 -3.826 -6.328 1.00 38.66 99 ALA A C 1
ATOM 710 O O . ALA A 1 99 ? 38.424 -4.554 -5.356 1.00 38.66 99 ALA A O 1
ATOM 711 N N . SER A 1 100 ? 38.394 -2.500 -6.238 1.00 47.56 100 SER A N 1
ATOM 712 C CA . SER A 1 100 ? 38.903 -1.827 -5.039 1.00 47.56 100 SER A CA 1
ATOM 713 C C . SER A 1 100 ? 37.989 -0.754 -4.442 1.00 47.56 100 SER A C 1
ATOM 715 O O . SER A 1 100 ? 38.462 0.007 -3.605 1.00 47.56 100 SER A O 1
ATOM 717 N N . ASP A 1 101 ? 36.705 -0.674 -4.812 1.00 57.69 101 ASP A N 1
ATOM 718 C CA . ASP A 1 101 ? 35.813 0.383 -4.304 1.00 57.69 101 ASP A CA 1
ATOM 719 C C . ASP A 1 101 ? 34.684 -0.147 -3.409 1.00 57.69 101 ASP A C 1
ATOM 721 O O . ASP A 1 101 ? 33.895 -1.012 -3.800 1.00 57.69 101 ASP A O 1
ATOM 725 N N . GLY A 1 102 ? 34.547 0.456 -2.222 1.00 64.06 102 GLY A N 1
ATOM 726 C CA . GLY A 1 102 ? 33.624 0.068 -1.144 1.00 64.06 102 GLY A CA 1
ATOM 727 C C . GLY A 1 102 ? 32.117 0.119 -1.451 1.00 64.06 102 GLY A C 1
ATOM 728 O O . GLY A 1 102 ? 31.323 -0.128 -0.551 1.00 64.06 102 GLY A O 1
ATOM 729 N N . LEU A 1 103 ? 31.699 0.411 -2.691 1.00 69.38 103 LEU A N 1
ATOM 730 C CA . LEU A 1 103 ? 30.296 0.392 -3.152 1.00 69.38 103 LEU A CA 1
ATOM 731 C C . LEU A 1 103 ? 30.014 -0.646 -4.258 1.00 69.38 103 LEU A C 1
ATOM 733 O O . LEU A 1 103 ? 28.911 -0.681 -4.813 1.00 69.38 103 LEU A O 1
ATOM 737 N N . SER A 1 104 ? 30.977 -1.508 -4.605 1.00 73.38 104 SER A N 1
ATOM 738 C CA . SER A 1 104 ? 30.752 -2.607 -5.560 1.00 73.38 104 SER A CA 1
ATOM 739 C C . SER A 1 104 ? 29.612 -3.530 -5.109 1.00 73.38 104 SER A C 1
ATOM 741 O O . SER A 1 104 ? 28.783 -3.927 -5.928 1.00 73.38 104 SER A O 1
ATOM 743 N N . TRP A 1 105 ? 29.484 -3.762 -3.800 1.00 81.94 105 TRP A N 1
ATOM 744 C CA . TRP A 1 105 ? 28.424 -4.575 -3.200 1.00 81.94 105 TRP A CA 1
ATOM 745 C C . TRP A 1 105 ? 27.004 -4.065 -3.496 1.00 81.94 105 TRP A C 1
ATOM 747 O O . TRP A 1 105 ? 26.084 -4.873 -3.542 1.00 81.94 105 TRP A O 1
ATOM 757 N N . LEU A 1 106 ? 26.823 -2.757 -3.732 1.00 79.69 106 LEU A N 1
ATOM 758 C CA . LEU A 1 106 ? 25.517 -2.128 -3.982 1.00 79.69 106 LEU A CA 1
ATOM 759 C C . LEU A 1 106 ? 25.042 -2.282 -5.434 1.00 79.69 106 LEU A C 1
ATOM 761 O O . LEU A 1 106 ? 23.860 -2.136 -5.725 1.00 79.69 106 LEU A O 1
ATOM 765 N N . THR A 1 107 ? 25.954 -2.523 -6.374 1.00 78.44 107 THR A N 1
ATOM 766 C CA . THR A 1 107 ? 25.645 -2.529 -7.820 1.00 78.44 107 THR A CA 1
ATOM 767 C C . THR A 1 107 ? 25.934 -3.871 -8.477 1.00 78.44 107 THR A C 1
ATOM 769 O O . THR A 1 107 ? 25.323 -4.187 -9.492 1.00 78.44 107 THR A O 1
ATOM 772 N N . ASN A 1 108 ? 26.786 -4.704 -7.878 1.00 82.19 108 ASN A N 1
ATOM 773 C CA . ASN A 1 108 ? 27.118 -6.017 -8.406 1.00 82.19 108 ASN A CA 1
ATOM 774 C C . ASN A 1 108 ? 25.916 -6.985 -8.284 1.00 82.19 108 ASN A C 1
ATOM 776 O O . ASN A 1 108 ? 25.424 -7.213 -7.178 1.00 82.19 108 ASN A O 1
ATOM 780 N N . PRO A 1 109 ? 25.424 -7.582 -9.385 1.00 80.94 109 PRO A N 1
ATOM 781 C CA . PRO A 1 109 ? 24.274 -8.491 -9.366 1.00 80.94 109 PRO A CA 1
ATOM 782 C C . PRO A 1 109 ? 24.580 -9.887 -8.789 1.00 80.94 109 PRO A C 1
ATOM 784 O O . PRO A 1 109 ? 23.650 -10.640 -8.495 1.00 80.94 109 PRO A O 1
ATOM 787 N N . ARG A 1 110 ? 25.860 -10.250 -8.616 1.00 83.62 110 ARG A N 1
ATOM 788 C CA . ARG A 1 110 ? 26.304 -11.579 -8.146 1.00 83.62 110 ARG A CA 1
ATOM 789 C C . ARG A 1 110 ? 26.547 -11.673 -6.636 1.00 83.62 110 ARG A C 1
ATOM 791 O O . ARG A 1 110 ? 27.050 -12.684 -6.154 1.00 83.62 110 ARG A O 1
ATOM 798 N N . VAL A 1 111 ? 26.189 -10.643 -5.877 1.00 88.31 111 VAL A N 1
ATOM 799 C CA . VAL A 1 111 ? 26.254 -10.669 -4.408 1.00 88.31 111 VAL A CA 1
ATOM 800 C C . VAL A 1 111 ? 25.207 -11.619 -3.817 1.00 88.31 111 VAL A C 1
ATOM 802 O O . VAL A 1 111 ? 24.122 -11.792 -4.372 1.00 88.31 111 VAL A O 1
ATOM 805 N N . CYS A 1 112 ? 25.515 -12.223 -2.665 1.00 87.81 112 CYS A N 1
ATOM 806 C CA . CYS A 1 112 ? 24.677 -13.256 -2.043 1.00 87.81 112 CYS A CA 1
ATOM 807 C C . CYS A 1 112 ? 23.248 -12.784 -1.734 1.00 87.81 112 CYS A C 1
ATOM 809 O O . CYS A 1 112 ? 22.294 -13.523 -1.948 1.00 87.81 112 CYS A O 1
ATOM 811 N N . TRP A 1 113 ? 23.076 -11.539 -1.295 1.00 88.94 113 TRP A N 1
ATOM 812 C CA . TRP A 1 113 ? 21.766 -10.989 -0.954 1.00 88.94 113 TRP A CA 1
ATOM 813 C C . TRP A 1 113 ? 20.914 -10.649 -2.189 1.00 88.94 113 TRP A C 1
ATOM 815 O O . TRP A 1 113 ? 19.711 -10.476 -2.046 1.00 88.94 113 TRP A O 1
ATOM 825 N N . ARG A 1 114 ? 21.504 -10.627 -3.397 1.00 92.06 114 ARG A N 1
ATOM 826 C CA . ARG A 1 114 ? 20.813 -10.534 -4.703 1.00 92.06 114 ARG A CA 1
ATOM 827 C C . ARG A 1 114 ? 20.609 -11.889 -5.378 1.00 92.06 114 ARG A C 1
ATOM 829 O O . ARG A 1 114 ? 20.165 -11.959 -6.529 1.00 92.06 114 ARG A O 1
ATOM 836 N N . HIS A 1 115 ? 20.957 -12.969 -4.686 1.00 93.69 115 HIS A N 1
ATOM 837 C CA . HIS A 1 115 ? 20.743 -14.314 -5.183 1.00 93.69 115 HIS A CA 1
ATOM 838 C C . HIS A 1 115 ? 19.235 -14.580 -5.379 1.00 93.69 115 HIS A C 1
ATOM 840 O O . HIS A 1 115 ? 18.433 -14.154 -4.544 1.00 93.69 115 HIS A O 1
ATOM 846 N N . PRO A 1 116 ? 18.833 -15.327 -6.425 1.00 94.50 116 PRO A N 1
ATOM 847 C CA . PRO A 1 116 ? 17.457 -15.769 -6.665 1.00 94.50 116 PRO A CA 1
ATOM 848 C C . PRO A 1 116 ? 16.651 -16.171 -5.421 1.00 94.50 116 PRO A C 1
ATOM 850 O O . PRO A 1 116 ? 15.555 -15.667 -5.196 1.00 94.50 116 PRO A O 1
ATOM 853 N N . LEU A 1 117 ? 17.216 -17.042 -4.578 1.00 94.56 117 LEU A N 1
ATOM 854 C CA . LEU A 1 117 ? 16.558 -17.499 -3.348 1.00 94.56 117 LEU A CA 1
ATOM 855 C C . LEU A 1 117 ? 16.392 -16.390 -2.309 1.00 94.56 117 LEU A C 1
ATOM 857 O O . LEU A 1 117 ? 15.371 -16.360 -1.637 1.00 94.56 117 LEU A O 1
ATOM 861 N N . ALA A 1 118 ? 17.366 -15.484 -2.184 1.00 95.19 118 ALA A N 1
ATOM 862 C CA . ALA A 1 118 ? 17.270 -14.369 -1.248 1.00 95.19 118 ALA A CA 1
ATOM 863 C C . ALA A 1 118 ? 16.128 -13.424 -1.647 1.00 95.19 118 ALA A C 1
ATOM 865 O O . ALA A 1 118 ? 15.376 -12.994 -0.785 1.00 95.19 118 ALA A O 1
ATOM 866 N N . ARG A 1 119 ? 15.936 -13.190 -2.952 1.00 94.75 119 ARG A N 1
ATOM 867 C CA . ARG A 1 119 ? 14.827 -12.383 -3.488 1.00 94.75 119 ARG A CA 1
ATOM 868 C C . ARG A 1 119 ? 13.460 -12.977 -3.177 1.00 94.75 119 ARG A C 1
ATOM 870 O O . ARG A 1 119 ? 12.584 -12.277 -2.681 1.00 94.75 119 ARG A O 1
ATOM 877 N N . ILE A 1 120 ? 13.292 -14.270 -3.457 1.00 95.44 120 ILE A N 1
ATOM 878 C CA . ILE A 1 120 ? 12.040 -14.984 -3.173 1.00 95.44 120 ILE A CA 1
ATOM 879 C C . ILE A 1 120 ? 11.787 -15.005 -1.662 1.00 95.44 120 ILE A C 1
ATOM 881 O O . ILE A 1 120 ? 10.676 -14.725 -1.229 1.00 95.44 120 ILE A O 1
ATOM 885 N N . LEU A 1 121 ? 12.820 -15.270 -0.855 1.00 96.19 121 LEU A N 1
ATOM 886 C CA . LEU A 1 121 ? 12.713 -15.265 0.601 1.00 96.19 121 LEU A CA 1
ATOM 887 C C . LEU A 1 121 ? 12.277 -13.896 1.132 1.00 96.19 121 LEU A C 1
ATOM 889 O O . LEU A 1 121 ? 11.361 -13.844 1.942 1.00 96.19 121 LEU A O 1
ATOM 893 N N . THR A 1 122 ? 12.893 -12.804 0.671 1.00 95.88 122 THR A N 1
ATOM 894 C CA . THR A 1 122 ? 12.513 -11.445 1.081 1.00 95.88 122 THR A CA 1
ATOM 895 C C . THR A 1 122 ? 11.062 -11.140 0.712 1.00 95.88 122 THR A C 1
ATOM 897 O O . THR A 1 122 ? 10.332 -10.657 1.569 1.00 95.88 122 THR A O 1
ATOM 900 N N . ALA A 1 123 ? 10.614 -11.490 -0.500 1.00 94.81 123 ALA A N 1
ATOM 901 C CA . ALA A 1 123 ? 9.218 -11.305 -0.904 1.00 94.81 123 ALA A CA 1
ATOM 902 C C . ALA A 1 123 ? 8.238 -12.122 -0.040 1.00 94.81 123 ALA A C 1
ATOM 904 O O . ALA A 1 123 ? 7.201 -11.614 0.369 1.00 94.81 123 ALA A O 1
ATOM 905 N N . CYS A 1 124 ? 8.577 -13.371 0.294 1.00 96.06 124 CYS A N 1
ATOM 906 C CA . CYS A 1 124 ? 7.758 -14.191 1.189 1.00 96.06 124 CYS A CA 1
ATOM 907 C C . CYS A 1 124 ? 7.746 -13.670 2.635 1.00 96.06 124 CYS A C 1
ATOM 909 O O . CYS A 1 124 ? 6.750 -13.847 3.330 1.00 96.06 124 CYS A O 1
ATOM 911 N N . MET A 1 125 ? 8.838 -13.057 3.105 1.00 95.94 125 MET A N 1
ATOM 912 C CA . MET A 1 125 ? 8.907 -12.490 4.456 1.00 95.94 125 MET A CA 1
ATOM 913 C C . MET A 1 125 ? 7.972 -11.294 4.632 1.00 95.94 125 MET A C 1
ATOM 915 O O . MET A 1 125 ? 7.429 -11.160 5.722 1.00 95.94 125 MET A O 1
ATOM 919 N N . ILE A 1 126 ? 7.738 -10.492 3.582 1.00 94.56 126 ILE A N 1
ATOM 920 C CA . ILE A 1 126 ? 6.739 -9.406 3.607 1.00 94.56 126 ILE A CA 1
ATOM 921 C C . ILE A 1 126 ? 5.378 -9.990 3.980 1.00 94.56 126 ILE A C 1
ATOM 923 O O . ILE A 1 126 ? 4.858 -9.673 5.040 1.00 94.56 126 ILE A O 1
ATOM 927 N N . PHE A 1 127 ? 4.896 -10.966 3.203 1.00 94.44 127 PHE A N 1
ATOM 928 C CA . PHE A 1 127 ? 3.622 -11.638 3.464 1.00 94.44 127 PHE A CA 1
ATOM 929 C C . PHE A 1 127 ? 3.524 -12.227 4.878 1.00 94.44 127 PHE A C 1
ATOM 931 O O . PHE A 1 127 ? 2.501 -12.108 5.547 1.00 94.44 127 PHE A O 1
ATOM 938 N N . VAL A 1 128 ? 4.589 -12.879 5.358 1.00 94.19 128 VAL A N 1
ATOM 939 C CA . VAL A 1 128 ? 4.597 -13.467 6.706 1.00 94.19 128 VAL A CA 1
ATOM 940 C C . VAL A 1 128 ? 4.516 -12.386 7.783 1.00 94.19 128 VAL A C 1
ATOM 942 O O . VAL A 1 128 ? 3.763 -12.552 8.741 1.00 94.19 128 VAL A O 1
ATOM 945 N N . PHE A 1 129 ? 5.276 -11.298 7.649 1.00 94.69 129 PHE A N 1
ATOM 946 C CA . PHE A 1 129 ? 5.249 -10.201 8.611 1.00 94.69 129 PHE A CA 1
ATOM 947 C C . PHE A 1 129 ? 3.928 -9.432 8.571 1.00 94.69 129 PHE A C 1
ATOM 949 O O . PHE A 1 129 ? 3.406 -9.141 9.644 1.00 94.69 129 PHE A O 1
ATOM 956 N N . ASP A 1 130 ? 3.353 -9.195 7.392 1.00 93.38 130 ASP A N 1
ATOM 957 C CA . ASP A 1 130 ? 2.041 -8.562 7.225 1.00 93.38 130 ASP A CA 1
ATOM 958 C C . ASP A 1 130 ? 0.932 -9.391 7.883 1.00 93.38 130 ASP A C 1
ATOM 960 O O . ASP A 1 130 ? 0.155 -8.869 8.682 1.00 93.38 130 ASP A O 1
ATOM 964 N N . MET A 1 131 ? 0.893 -10.707 7.639 1.00 91.62 131 MET A N 1
ATOM 965 C CA . MET A 1 131 ? -0.081 -11.605 8.282 1.00 91.62 131 MET A CA 1
ATOM 966 C C . MET A 1 131 ? 0.106 -11.693 9.792 1.00 91.62 131 MET A C 1
ATOM 968 O O . MET A 1 131 ? -0.871 -11.743 10.542 1.00 91.62 131 MET A O 1
ATOM 972 N N . TYR A 1 132 ? 1.355 -11.714 10.249 1.00 92.00 132 TYR A N 1
ATOM 973 C CA . TYR A 1 132 ? 1.651 -11.762 11.672 1.00 92.00 132 TYR A CA 1
ATOM 974 C C . TYR A 1 132 ? 1.268 -10.455 12.375 1.00 92.00 132 TYR A C 1
ATOM 976 O O . TYR A 1 132 ? 0.691 -10.487 13.460 1.00 92.00 132 TYR A O 1
ATOM 984 N N . LEU A 1 133 ? 1.528 -9.309 11.741 1.00 92.62 133 LEU A N 1
ATOM 985 C CA . LEU A 1 133 ? 1.091 -8.013 12.237 1.00 92.62 133 LEU A CA 1
ATOM 986 C C . LEU A 1 133 ? -0.436 -7.924 12.267 1.00 92.62 133 LEU A C 1
ATOM 988 O O . LEU A 1 133 ? -0.979 -7.497 13.278 1.00 92.62 133 LEU A O 1
ATOM 992 N N . TYR A 1 134 ? -1.116 -8.358 11.203 1.00 91.88 134 TYR A N 1
ATOM 993 C CA . TYR A 1 134 ? -2.576 -8.368 11.124 1.00 91.88 134 TYR A CA 1
ATOM 994 C C . TYR A 1 134 ? -3.216 -9.111 12.304 1.00 91.88 134 TYR A C 1
ATOM 996 O O . TYR A 1 134 ? -4.135 -8.589 12.931 1.00 91.88 134 TYR A O 1
ATOM 1004 N N . GLY A 1 135 ? -2.709 -10.301 12.643 1.00 89.38 135 GLY A N 1
ATOM 1005 C CA . GLY A 1 135 ? -3.228 -11.085 13.769 1.00 89.38 135 GLY A CA 1
ATOM 1006 C C . GLY A 1 135 ? -2.987 -10.449 15.145 1.00 89.38 135 GLY A C 1
ATOM 1007 O O . GLY A 1 135 ? -3.707 -10.743 16.096 1.00 89.38 135 GLY A O 1
ATOM 1008 N N . GLU A 1 136 ? -1.989 -9.574 15.264 1.00 90.38 136 GLU A N 1
ATOM 1009 C CA . GLU A 1 136 ? -1.593 -8.934 16.524 1.00 90.38 136 GLU A CA 1
ATOM 1010 C C . GLU A 1 136 ? -2.028 -7.464 16.636 1.00 90.38 136 GLU A C 1
ATOM 1012 O O . GLU A 1 136 ? -1.866 -6.853 17.698 1.00 90.38 136 GLU A O 1
ATOM 1017 N N . ASP A 1 137 ? -2.562 -6.871 15.572 1.00 91.81 137 ASP A N 1
ATOM 1018 C CA . ASP A 1 137 ? -3.025 -5.489 15.560 1.00 91.81 137 ASP A CA 1
ATOM 1019 C C . ASP A 1 137 ? -4.417 -5.375 16.209 1.00 91.81 137 ASP A C 1
ATOM 1021 O O . ASP A 1 137 ? -5.403 -5.852 15.640 1.00 91.81 137 ASP A O 1
ATOM 1025 N N . PRO A 1 138 ? -4.536 -4.720 17.383 1.00 92.12 138 PRO A N 1
ATOM 1026 C CA . PRO A 1 138 ? -5.808 -4.622 18.094 1.00 92.12 138 PRO A CA 1
ATOM 1027 C C . PRO A 1 138 ? -6.878 -3.841 17.322 1.00 92.12 138 PRO A C 1
ATOM 1029 O O . PRO A 1 138 ? -8.063 -4.023 17.585 1.00 92.12 138 PRO A O 1
ATOM 1032 N N . ILE A 1 139 ? -6.499 -2.988 16.364 1.00 92.31 139 ILE A N 1
ATOM 1033 C CA . ILE A 1 139 ? -7.452 -2.194 15.574 1.00 92.31 139 ILE A CA 1
ATOM 1034 C C . ILE A 1 139 ? -8.374 -3.101 14.745 1.00 92.31 139 ILE A C 1
ATOM 1036 O O . ILE A 1 139 ? -9.532 -2.757 14.507 1.00 92.31 139 ILE A O 1
ATOM 1040 N N . ASN A 1 140 ? -7.891 -4.281 14.348 1.00 91.56 140 ASN A N 1
ATOM 1041 C CA . ASN A 1 140 ? -8.619 -5.207 13.481 1.00 91.56 140 ASN A CA 1
ATOM 1042 C C . ASN A 1 140 ? -9.852 -5.833 14.134 1.00 91.56 140 ASN A C 1
ATOM 1044 O O . ASN A 1 140 ? -10.735 -6.292 13.414 1.00 91.56 140 ASN A O 1
ATOM 1048 N N . ASP A 1 141 ? -9.934 -5.814 15.464 1.00 91.44 141 ASP A N 1
ATOM 1049 C CA . ASP A 1 141 ? -11.078 -6.324 16.220 1.00 91.44 141 ASP A CA 1
ATOM 1050 C C . ASP A 1 141 ? -12.023 -5.205 16.702 1.00 91.44 141 ASP A C 1
ATOM 1052 O O . ASP A 1 141 ? -13.011 -5.488 17.367 1.00 91.44 141 ASP A O 1
ATOM 1056 N N . SER A 1 142 ? -11.764 -3.934 16.371 1.00 93.88 142 SER A N 1
ATOM 1057 C CA . SER A 1 142 ? -12.582 -2.806 16.838 1.00 93.88 142 SER A CA 1
ATOM 1058 C C . SER A 1 142 ? -13.969 -2.749 16.181 1.00 93.88 142 SER A C 1
ATOM 1060 O O . SER A 1 142 ? -14.093 -2.722 14.955 1.00 93.88 142 SER A O 1
ATOM 1062 N N . HIS A 1 143 ? -15.007 -2.617 17.009 1.00 93.94 143 HIS A N 1
ATOM 1063 C CA . HIS A 1 143 ? -16.405 -2.475 16.583 1.00 93.94 143 HIS A CA 1
ATOM 1064 C C . HIS A 1 143 ? -16.863 -1.009 16.411 1.00 93.94 143 HIS A C 1
ATOM 1066 O O . HIS A 1 143 ? -18.025 -0.726 16.109 1.00 93.94 143 HIS A O 1
ATOM 1072 N N . VAL A 1 144 ? -15.956 -0.040 16.585 1.00 94.44 144 VAL A N 1
ATOM 1073 C CA . VAL A 1 144 ? -16.261 1.384 16.370 1.00 94.44 144 VAL A CA 1
ATOM 1074 C C . VAL A 1 144 ? -16.407 1.673 14.876 1.00 94.44 144 VAL A C 1
ATOM 1076 O O . VAL A 1 144 ? -15.816 1.005 14.027 1.00 94.44 144 VAL A O 1
ATOM 1079 N N . GLU A 1 145 ? -17.203 2.681 14.525 1.00 93.75 145 GLU A N 1
ATOM 1080 C CA . GLU A 1 145 ? -17.276 3.167 13.147 1.00 93.75 145 GLU A CA 1
ATOM 1081 C C . GLU A 1 145 ? -15.905 3.676 12.662 1.00 93.75 145 GLU A C 1
ATOM 1083 O O . GLU A 1 145 ? -15.230 4.454 13.335 1.00 93.75 145 GLU A O 1
ATOM 1088 N N . ALA A 1 146 ? -15.495 3.267 11.462 1.00 92.56 146 ALA A N 1
ATOM 1089 C CA . ALA A 1 146 ? -14.224 3.650 10.872 1.00 92.56 146 ALA A CA 1
ATOM 1090 C C . ALA A 1 146 ? -14.184 5.151 10.539 1.00 92.56 146 ALA A C 1
ATOM 1092 O O . ALA A 1 146 ? -14.799 5.613 9.570 1.00 92.56 146 ALA A O 1
ATOM 1093 N N . TYR A 1 147 ? -13.394 5.898 11.312 1.00 91.56 147 TYR A N 1
ATOM 1094 C CA . TYR A 1 147 ? -13.090 7.303 11.066 1.00 91.56 147 TYR A CA 1
ATOM 1095 C C . TYR A 1 147 ? -11.651 7.471 10.567 1.00 91.56 147 TYR A C 1
ATOM 1097 O O . TYR A 1 147 ? -10.686 7.365 11.324 1.00 91.56 147 TYR A O 1
ATOM 1105 N N . LEU A 1 148 ? -11.495 7.757 9.272 1.00 89.25 148 LEU A N 1
ATOM 1106 C CA . LEU A 1 148 ? -10.187 7.883 8.625 1.00 89.25 148 LEU A CA 1
ATOM 1107 C C . LEU A 1 148 ? -10.018 9.284 8.024 1.00 89.25 148 LEU A C 1
ATOM 1109 O O . LEU A 1 148 ? -10.488 9.552 6.909 1.00 89.25 148 LEU A O 1
ATOM 1113 N N . PRO A 1 149 ? -9.332 10.213 8.714 1.00 86.94 149 PRO A N 1
ATOM 1114 C CA . PRO A 1 149 ? -9.066 11.531 8.155 1.00 86.94 149 PRO A CA 1
ATOM 1115 C C . PRO A 1 149 ? -8.220 11.394 6.881 1.00 86.94 149 PRO A C 1
ATOM 1117 O O . PRO A 1 149 ? -7.277 10.606 6.818 1.00 86.94 149 PRO A O 1
ATOM 1120 N N . GLY A 1 150 ? -8.559 12.144 5.830 1.00 86.81 150 GLY A N 1
ATOM 1121 C CA . GLY A 1 150 ? -7.928 11.956 4.522 1.00 86.81 150 GLY A CA 1
ATOM 1122 C C . GLY A 1 150 ? -8.619 10.901 3.666 1.00 86.81 150 GLY A C 1
ATOM 1123 O O . GLY A 1 150 ? -9.405 11.235 2.779 1.00 86.81 150 GLY A O 1
ATOM 1124 N N . VAL A 1 151 ? -8.320 9.629 3.938 1.00 86.94 151 VAL A N 1
ATOM 1125 C CA . VAL A 1 151 ? -8.769 8.491 3.116 1.00 86.94 151 VAL A CA 1
ATOM 1126 C C . VAL A 1 151 ? -10.286 8.314 3.182 1.00 86.94 151 VAL A C 1
ATOM 1128 O O . VAL A 1 151 ? -10.924 8.200 2.139 1.00 86.94 151 VAL A O 1
ATOM 1131 N N . GLY A 1 152 ? -10.880 8.382 4.375 1.00 89.06 152 GLY A N 1
ATOM 1132 C CA . GLY A 1 152 ? -12.330 8.290 4.557 1.00 89.06 152 GLY A CA 1
ATOM 1133 C C . GLY A 1 152 ? -13.076 9.404 3.824 1.00 89.06 152 GLY A C 1
ATOM 1134 O O . GLY A 1 152 ? -14.063 9.134 3.148 1.00 89.06 152 GLY A O 1
ATOM 1135 N N . HIS A 1 153 ? -12.527 10.625 3.819 1.00 92.00 153 HIS A N 1
ATOM 1136 C CA . HIS A 1 153 ? -13.103 11.730 3.047 1.00 92.00 153 HIS A CA 1
ATOM 1137 C C . HIS A 1 153 ? -13.118 11.405 1.553 1.00 92.00 153 HIS A C 1
ATOM 1139 O O . HIS A 1 153 ? -14.132 11.608 0.897 1.00 92.00 153 HIS A O 1
ATOM 1145 N N . ALA A 1 154 ? -12.018 10.873 1.013 1.00 91.75 154 ALA A N 1
ATOM 1146 C CA . ALA A 1 154 ? -11.950 10.493 -0.393 1.00 91.75 154 ALA A CA 1
ATOM 1147 C C . ALA A 1 154 ? -12.936 9.361 -0.739 1.00 91.75 154 ALA A C 1
ATOM 1149 O O . ALA A 1 154 ? -13.605 9.435 -1.769 1.00 91.75 154 ALA A O 1
ATOM 1150 N N . ILE A 1 155 ? -13.066 8.350 0.127 1.00 91.00 155 ILE A N 1
ATOM 1151 C CA . ILE A 1 155 ? -13.998 7.226 -0.057 1.00 91.00 155 ILE A CA 1
ATOM 1152 C C . ILE A 1 155 ? -15.447 7.723 -0.061 1.00 91.00 155 ILE A C 1
ATOM 1154 O O . ILE A 1 155 ? -16.178 7.479 -1.022 1.00 91.00 155 ILE A O 1
ATOM 1158 N N . VAL A 1 156 ? -15.855 8.470 0.968 1.00 91.75 156 VAL A N 1
ATOM 1159 C CA . VAL A 1 156 ? -17.218 9.011 1.091 1.00 91.75 156 VAL A CA 1
ATOM 1160 C C . VAL A 1 156 ? -17.527 9.970 -0.056 1.00 91.75 156 VAL A C 1
ATOM 1162 O O . VAL A 1 156 ? -18.621 9.931 -0.617 1.00 91.75 156 VAL A O 1
ATOM 1165 N N . PHE A 1 157 ? -16.556 10.789 -0.471 1.00 92.12 157 PHE A N 1
ATOM 1166 C CA . PHE A 1 157 ? -16.720 11.717 -1.588 1.00 92.12 157 PHE A CA 1
ATOM 1167 C C . PHE A 1 157 ? -17.074 11.008 -2.903 1.00 92.12 157 PHE A C 1
ATOM 1169 O O . PHE A 1 157 ? -17.870 11.539 -3.680 1.00 92.12 157 PHE A O 1
ATOM 1176 N N . VAL A 1 158 ? -16.502 9.822 -3.144 1.00 90.88 158 VAL A N 1
ATOM 1177 C CA . VAL A 1 158 ? -16.716 9.025 -4.365 1.00 90.88 158 VAL A CA 1
ATOM 1178 C C . VAL A 1 158 ? -17.955 8.134 -4.270 1.00 90.88 158 VAL A C 1
ATOM 1180 O O . VAL A 1 158 ? -18.701 8.029 -5.246 1.00 90.88 158 VAL A O 1
ATOM 1183 N N . LEU A 1 159 ? -18.160 7.470 -3.130 1.00 90.00 159 LEU A N 1
ATOM 1184 C CA . LEU A 1 159 ? -19.169 6.417 -2.989 1.00 90.00 159 LEU A CA 1
ATOM 1185 C C . LEU A 1 159 ? -20.532 6.940 -2.528 1.00 90.00 159 LEU A C 1
ATOM 1187 O O . LEU A 1 159 ? -21.559 6.413 -2.952 1.00 90.00 159 LEU A O 1
ATOM 1191 N N . VAL A 1 160 ? -20.568 7.983 -1.695 1.00 88.81 160 VAL A N 1
ATOM 1192 C CA . VAL A 1 160 ? -21.814 8.494 -1.108 1.00 88.81 160 VAL A CA 1
ATOM 1193 C C . VAL A 1 160 ? -22.245 9.751 -1.845 1.00 88.81 160 VAL A C 1
ATOM 1195 O O . VAL A 1 160 ? -21.731 10.836 -1.589 1.00 88.81 160 VAL A O 1
ATOM 1198 N N . TRP A 1 161 ? -23.199 9.629 -2.767 1.00 88.38 161 TRP A N 1
ATOM 1199 C CA . TRP A 1 161 ? -23.651 10.761 -3.581 1.00 88.38 161 TRP A CA 1
ATOM 1200 C C . TRP A 1 161 ? -24.725 11.605 -2.880 1.00 88.38 161 TRP A C 1
ATOM 1202 O O . TRP A 1 161 ? -25.653 11.049 -2.290 1.00 88.38 161 TRP A O 1
ATOM 1212 N N . PRO A 1 162 ? -24.634 12.948 -2.953 1.00 90.19 162 PRO A N 1
ATOM 1213 C CA . PRO A 1 162 ? -25.627 13.832 -2.355 1.00 90.19 162 PRO A CA 1
ATOM 1214 C C . PRO A 1 162 ? -26.963 13.730 -3.099 1.00 90.19 162 PRO A C 1
ATOM 1216 O O . PRO A 1 162 ? -26.999 13.561 -4.318 1.00 90.19 162 PRO A O 1
ATOM 1219 N N . SER A 1 163 ? -28.074 13.885 -2.374 1.00 88.56 163 SER A N 1
ATOM 1220 C CA . SER A 1 163 ? -29.417 13.837 -2.971 1.00 88.56 163 SER A CA 1
ATOM 1221 C C . SER A 1 163 ? -29.711 15.038 -3.877 1.00 88.56 163 SER A C 1
ATOM 1223 O O . SER A 1 163 ? -30.519 14.931 -4.797 1.00 88.56 163 SER A O 1
ATOM 1225 N N . ALA A 1 164 ? -29.063 16.179 -3.623 1.00 91.50 164 ALA A N 1
ATOM 1226 C CA . ALA A 1 164 ? -29.210 17.384 -4.427 1.00 91.50 164 ALA A CA 1
ATOM 1227 C C . ALA A 1 164 ? -28.342 17.304 -5.702 1.00 91.50 164 ALA A C 1
ATOM 1229 O O . ALA A 1 164 ? -27.117 17.137 -5.603 1.00 91.50 164 ALA A O 1
ATOM 1230 N N . PRO A 1 165 ? -28.929 17.456 -6.903 1.00 91.31 165 PRO A N 1
ATOM 1231 C CA . PRO A 1 165 ? -28.206 17.292 -8.162 1.00 91.31 165 PRO A CA 1
ATOM 1232 C C . PRO A 1 165 ? -27.115 18.352 -8.359 1.00 91.31 165 PRO A C 1
ATOM 1234 O O . PRO A 1 165 ? -26.075 18.050 -8.946 1.00 91.31 165 PRO A O 1
ATOM 1237 N N . GLU A 1 166 ? -27.295 19.572 -7.840 1.00 92.12 166 GLU A N 1
ATOM 1238 C CA . GLU A 1 166 ? -26.277 20.624 -7.903 1.00 92.12 166 GLU A CA 1
ATOM 1239 C C . GLU A 1 166 ? -25.006 20.268 -7.120 1.00 92.12 166 GLU A C 1
ATOM 1241 O O . GLU A 1 166 ? -23.895 20.524 -7.592 1.00 92.12 166 GLU A O 1
ATOM 1246 N N . LEU A 1 167 ? -25.152 19.615 -5.964 1.00 91.38 167 LEU A N 1
ATOM 1247 C CA . LEU A 1 167 ? -24.027 19.153 -5.155 1.00 91.38 167 LEU A CA 1
ATOM 1248 C C . LEU A 1 167 ? -23.330 17.971 -5.826 1.00 91.38 167 LEU A C 1
ATOM 1250 O O . LEU A 1 167 ? -22.101 17.909 -5.843 1.00 91.38 167 LEU A O 1
ATOM 1254 N N . GLY A 1 168 ? -24.103 17.070 -6.440 1.00 92.62 168 GLY A N 1
ATOM 1255 C CA . GLY A 1 168 ? -23.563 15.964 -7.229 1.00 92.62 168 GLY A CA 1
ATOM 1256 C C . GLY A 1 168 ? -22.723 16.465 -8.406 1.00 92.62 168 GLY A C 1
ATOM 1257 O O . GLY A 1 168 ? -21.592 16.015 -8.601 1.00 92.62 168 GLY A O 1
ATOM 1258 N N . LEU A 1 169 ? -23.224 17.458 -9.149 1.00 93.50 169 LEU A N 1
ATOM 1259 C CA . LEU A 1 169 ? -22.476 18.084 -10.240 1.00 93.50 169 LEU A CA 1
ATOM 1260 C C . LEU A 1 169 ? -21.200 18.769 -9.735 1.00 93.50 169 LEU A C 1
ATOM 1262 O O . LEU A 1 169 ? -20.144 18.607 -10.347 1.00 93.50 169 LEU A O 1
ATOM 1266 N N . LEU A 1 170 ? -21.272 19.496 -8.615 1.00 93.50 170 LEU A N 1
ATOM 1267 C CA . LEU A 1 170 ? -20.102 20.130 -8.007 1.00 93.50 170 LEU A CA 1
ATOM 1268 C C . LEU A 1 170 ? -19.032 19.093 -7.639 1.00 93.50 170 LEU A C 1
ATOM 1270 O O . LEU A 1 170 ? -17.865 19.281 -7.988 1.00 93.50 170 LEU A O 1
ATOM 1274 N N . ARG A 1 171 ? -19.418 17.981 -6.997 1.00 94.00 171 ARG A N 1
ATOM 1275 C CA . ARG A 1 171 ? -18.486 16.892 -6.662 1.00 94.00 171 ARG A CA 1
ATOM 1276 C C . ARG A 1 171 ? -17.851 16.286 -7.899 1.00 94.00 171 ARG A C 1
ATOM 1278 O O . ARG A 1 171 ? -16.636 16.127 -7.934 1.00 94.00 171 ARG A O 1
ATOM 1285 N N . PHE A 1 172 ? -18.648 16.000 -8.926 1.00 93.50 172 PHE A N 1
ATOM 1286 C CA . PHE A 1 172 ? -18.141 15.464 -10.185 1.00 93.50 172 PHE A CA 1
ATOM 1287 C C . PHE A 1 172 ? -17.113 16.403 -10.832 1.00 93.50 172 PHE A C 1
ATOM 1289 O O . PHE A 1 172 ? -16.022 15.973 -11.211 1.00 93.50 172 PHE A O 1
ATOM 1296 N N . VAL A 1 173 ? -17.428 17.698 -10.922 1.00 93.50 173 VAL A N 1
ATOM 1297 C CA . VAL A 1 173 ? -16.525 18.704 -11.498 1.00 93.50 173 VAL A CA 1
ATOM 1298 C C . VAL A 1 173 ? -15.239 18.826 -10.678 1.00 93.50 173 VAL A C 1
ATOM 1300 O O . VAL A 1 173 ? -14.152 18.866 -11.257 1.00 93.50 173 VAL A O 1
ATOM 1303 N N . LEU A 1 174 ? -15.326 18.844 -9.348 1.00 94.75 174 LEU A N 1
ATOM 1304 C CA . LEU A 1 174 ? -14.148 18.896 -8.479 1.00 94.75 174 LEU A CA 1
ATOM 1305 C C . LEU A 1 174 ? -13.303 17.623 -8.581 1.00 94.75 174 LEU A C 1
ATOM 1307 O O . LEU A 1 174 ? -12.093 17.724 -8.747 1.00 94.75 174 LEU A O 1
ATOM 1311 N N . ALA A 1 175 ? -13.917 16.438 -8.592 1.00 93.75 175 ALA A N 1
ATOM 1312 C CA . ALA A 1 175 ? -13.216 15.168 -8.776 1.00 93.75 175 ALA A CA 1
ATOM 1313 C C . ALA A 1 175 ? -12.411 15.154 -10.080 1.00 93.75 175 ALA A C 1
ATOM 1315 O O . ALA A 1 175 ? -11.208 14.886 -10.080 1.00 93.75 175 ALA A O 1
ATOM 1316 N N . VAL A 1 176 ? -13.064 15.484 -11.199 1.00 91.69 176 VAL A N 1
ATOM 1317 C CA . VAL A 1 176 ? -12.431 15.475 -12.522 1.00 91.69 176 VAL A CA 1
ATOM 1318 C C . VAL A 1 176 ? -11.338 16.540 -12.616 1.00 91.69 176 VAL A C 1
ATOM 1320 O O . VAL A 1 176 ? -10.250 16.252 -13.118 1.00 91.69 176 VAL A O 1
ATOM 1323 N N . THR A 1 177 ? -11.584 17.759 -12.125 1.00 92.38 177 THR A N 1
ATOM 1324 C CA . THR A 1 177 ? -10.573 18.829 -12.175 1.00 92.38 177 THR A CA 1
ATOM 1325 C C . THR A 1 177 ? -9.375 18.525 -11.278 1.00 92.38 177 THR A C 1
ATOM 1327 O O . THR A 1 177 ? -8.245 18.720 -11.726 1.00 92.38 177 THR A O 1
ATOM 1330 N N . SER A 1 178 ? -9.587 17.963 -10.083 1.00 94.75 178 SER A N 1
ATOM 1331 C CA . SER A 1 178 ? -8.514 17.485 -9.208 1.00 94.75 178 SER A CA 1
ATOM 1332 C C . SER A 1 178 ? -7.674 16.398 -9.872 1.00 94.75 178 SER A C 1
ATOM 1334 O O . SER A 1 178 ? -6.456 16.532 -9.910 1.00 94.75 178 SER A O 1
ATOM 1336 N N . ILE A 1 179 ? -8.284 15.372 -10.477 1.00 92.25 179 ILE A N 1
ATOM 1337 C CA . ILE A 1 179 ? -7.537 14.300 -11.162 1.00 92.25 179 ILE A CA 1
ATOM 1338 C C . ILE A 1 179 ? -6.709 14.859 -12.328 1.00 92.25 179 ILE A C 1
ATOM 1340 O O . ILE A 1 179 ? -5.532 14.527 -12.467 1.00 92.25 179 ILE A O 1
ATOM 1344 N N . ILE A 1 180 ? -7.280 15.741 -13.157 1.00 90.38 180 ILE A N 1
ATOM 1345 C CA . ILE A 1 180 ? -6.549 16.355 -14.279 1.00 90.38 180 ILE A CA 1
ATOM 1346 C C . ILE A 1 180 ? -5.380 17.208 -13.767 1.00 90.38 180 ILE A C 1
ATOM 1348 O O . ILE A 1 180 ? -4.274 17.127 -14.308 1.00 90.38 180 ILE A O 1
ATOM 1352 N N . LEU A 1 181 ? -5.608 18.011 -12.724 1.00 92.62 181 LEU A N 1
ATOM 1353 C CA . LEU A 1 181 ? -4.575 18.838 -12.107 1.00 92.62 181 LEU A CA 1
ATOM 1354 C C . LEU A 1 181 ? -3.458 17.973 -11.515 1.00 92.62 181 LEU A C 1
ATOM 1356 O O . LEU A 1 181 ? -2.285 18.229 -11.781 1.00 92.62 181 LEU A O 1
ATOM 1360 N N . GLY A 1 182 ? -3.812 16.929 -10.767 1.00 94.44 182 GLY A N 1
ATOM 1361 C CA . GLY A 1 182 ? -2.874 15.974 -10.190 1.00 94.44 182 GLY A CA 1
ATOM 1362 C C . GLY A 1 182 ? -2.039 15.264 -11.247 1.00 94.44 182 GLY A C 1
ATOM 1363 O O . GLY A 1 182 ? -0.816 15.236 -11.141 1.00 94.44 182 GLY A O 1
ATOM 1364 N N . ALA A 1 183 ? -2.666 14.776 -12.317 1.00 91.75 183 ALA A N 1
ATOM 1365 C CA . ALA A 1 183 ? -1.973 14.153 -13.439 1.00 91.75 183 ALA A CA 1
ATOM 1366 C C . ALA A 1 183 ? -0.996 15.130 -14.118 1.00 91.75 183 ALA A C 1
ATOM 1368 O O . ALA A 1 183 ? 0.150 14.776 -14.399 1.00 91.75 183 ALA A O 1
ATOM 1369 N N . TYR A 1 184 ? -1.409 16.382 -14.333 1.00 90.69 184 TYR A N 1
ATOM 1370 C CA . TYR A 1 184 ? -0.547 17.411 -14.915 1.00 90.69 184 TYR A CA 1
ATOM 1371 C C . TYR A 1 184 ? 0.651 17.748 -14.016 1.00 90.69 184 TYR A C 1
ATOM 1373 O O . TYR A 1 184 ? 1.791 17.759 -14.487 1.00 90.69 184 TYR A O 1
ATOM 1381 N N . VAL A 1 185 ? 0.410 17.998 -12.725 1.00 93.62 185 VAL A N 1
ATOM 1382 C CA . VAL A 1 185 ? 1.461 18.308 -11.742 1.00 93.62 185 VAL A CA 1
ATOM 1383 C C . VAL A 1 185 ? 2.419 17.126 -11.595 1.00 93.62 185 VAL A C 1
ATOM 1385 O O . VAL A 1 185 ? 3.635 17.314 -11.659 1.00 93.62 185 VAL A O 1
ATOM 1388 N N . GLY A 1 186 ? 1.889 15.907 -11.493 1.00 93.69 186 GLY A N 1
ATOM 1389 C CA . GLY A 1 186 ? 2.675 14.683 -11.380 1.00 93.69 186 GLY A CA 1
ATOM 1390 C C . GLY A 1 186 ? 3.564 14.435 -12.597 1.00 93.69 186 GLY A C 1
ATOM 1391 O O . GLY A 1 186 ? 4.745 14.126 -12.453 1.00 93.69 186 GLY A O 1
ATOM 1392 N N . HIS A 1 187 ? 3.041 14.645 -13.805 1.00 90.94 187 HIS A N 1
ATOM 1393 C CA . HIS A 1 187 ? 3.818 14.466 -15.028 1.00 90.94 187 HIS A CA 1
ATOM 1394 C C . HIS A 1 187 ? 4.874 15.568 -15.228 1.00 90.94 187 HIS A C 1
ATOM 1396 O O . HIS A 1 187 ? 6.039 15.275 -15.507 1.00 90.94 187 HIS A O 1
ATOM 1402 N N . GLN A 1 188 ? 4.484 16.843 -15.125 1.00 90.44 188 GLN A N 1
ATOM 1403 C CA . GLN A 1 188 ? 5.349 17.970 -15.498 1.00 90.44 188 GLN A CA 1
ATOM 1404 C C . GLN A 1 188 ? 6.315 18.375 -14.388 1.00 90.44 188 GLN A C 1
ATOM 1406 O O . GLN A 1 188 ? 7.507 18.557 -14.631 1.00 90.44 188 GLN A O 1
ATOM 1411 N N . TRP A 1 189 ? 5.808 18.541 -13.169 1.00 92.06 189 TRP A N 1
ATOM 1412 C CA . TRP A 1 189 ? 6.596 19.085 -12.069 1.00 92.06 189 TRP A CA 1
ATOM 1413 C C . TRP A 1 189 ? 7.318 17.986 -11.304 1.00 92.06 189 TRP A C 1
ATOM 1415 O O . TRP A 1 189 ? 8.534 18.069 -11.153 1.00 92.06 189 TRP A O 1
ATOM 1425 N N . LEU A 1 190 ? 6.597 16.948 -10.876 1.00 93.12 190 LEU A N 1
ATOM 1426 C CA . LEU A 1 190 ? 7.190 15.871 -10.086 1.00 93.12 190 LEU A CA 1
ATOM 1427 C C . LEU A 1 190 ? 8.109 14.989 -10.945 1.00 93.12 190 LEU A C 1
ATOM 1429 O O . LEU A 1 190 ? 9.299 14.890 -10.664 1.00 93.12 190 LEU A O 1
ATOM 1433 N N . HIS A 1 191 ? 7.603 14.403 -12.030 1.00 92.44 191 HIS A N 1
ATOM 1434 C CA . HIS A 1 191 ? 8.401 13.497 -12.856 1.00 92.44 191 HIS A CA 1
ATOM 1435 C C . HIS A 1 191 ? 9.474 14.224 -13.683 1.00 92.44 191 HIS A C 1
ATOM 1437 O O . HIS A 1 191 ? 10.664 13.961 -13.524 1.00 92.44 191 HIS A O 1
ATOM 1443 N N . HIS A 1 192 ? 9.073 15.123 -14.592 1.00 89.25 192 HIS A N 1
ATOM 1444 C CA . HIS A 1 192 ? 10.009 15.740 -15.540 1.00 89.25 192 HIS A CA 1
ATOM 1445 C C . HIS A 1 192 ? 10.973 16.705 -14.843 1.00 89.25 192 HIS A C 1
ATOM 1447 O O . HIS A 1 192 ? 12.181 16.506 -14.910 1.00 89.25 192 HIS A O 1
ATOM 1453 N N . ARG A 1 193 ? 10.464 17.728 -14.142 1.00 89.50 193 ARG A N 1
ATOM 1454 C CA . ARG A 1 193 ? 11.340 18.757 -13.563 1.00 89.50 193 ARG A CA 1
ATOM 1455 C C . ARG A 1 193 ? 12.099 18.307 -12.321 1.00 89.50 193 ARG A C 1
ATOM 1457 O O . ARG A 1 193 ? 13.297 18.554 -12.249 1.00 89.50 193 ARG A O 1
ATOM 1464 N N . LEU A 1 194 ? 11.430 17.696 -11.344 1.00 91.56 194 LEU A N 1
ATOM 1465 C CA . LEU A 1 194 ? 12.063 17.358 -10.068 1.00 91.56 194 LEU A CA 1
ATOM 1466 C C . LEU A 1 194 ? 12.893 16.072 -10.167 1.00 91.56 194 LEU A C 1
ATOM 1468 O O . LEU A 1 194 ? 14.104 16.106 -9.966 1.00 91.56 194 LEU A O 1
ATOM 1472 N N . LEU A 1 195 ? 12.268 14.941 -10.491 1.00 90.69 195 LEU A N 1
ATOM 1473 C CA . LEU A 1 195 ? 12.933 13.637 -10.415 1.00 90.69 195 LEU A CA 1
ATOM 1474 C C . LEU A 1 195 ? 13.920 13.407 -11.571 1.00 90.69 195 LEU A C 1
ATOM 1476 O O . LEU A 1 195 ? 15.050 12.971 -11.344 1.00 90.69 195 LEU A O 1
ATOM 1480 N N . ARG A 1 196 ? 13.518 13.726 -12.806 1.00 89.62 196 ARG A N 1
ATOM 1481 C CA . ARG A 1 196 ? 14.348 13.497 -13.995 1.00 89.62 196 ARG A CA 1
ATOM 1482 C C . ARG A 1 196 ? 15.370 14.607 -14.228 1.00 89.62 196 ARG A C 1
ATOM 1484 O O . ARG A 1 196 ? 16.554 14.310 -14.324 1.00 89.62 196 ARG A O 1
ATOM 1491 N N . ASP A 1 197 ? 14.938 15.865 -14.327 1.00 88.44 197 ASP A N 1
ATOM 1492 C CA . ASP A 1 197 ? 15.820 16.960 -14.757 1.00 88.44 197 ASP A CA 1
ATOM 1493 C C . ASP A 1 197 ? 16.653 17.537 -13.591 1.00 88.44 197 ASP A C 1
ATOM 1495 O O . ASP A 1 197 ? 17.832 17.838 -13.775 1.00 88.44 197 ASP A O 1
ATOM 1499 N N . CYS A 1 198 ? 16.080 17.673 -12.386 1.00 87.06 198 CYS A N 1
ATOM 1500 C CA . CYS A 1 198 ? 16.774 18.237 -11.219 1.00 87.06 198 CYS A CA 1
ATOM 1501 C C . CYS A 1 198 ? 17.604 17.196 -10.454 1.00 87.06 198 CYS A C 1
ATOM 1503 O O . CYS A 1 198 ? 18.795 17.417 -10.229 1.00 87.06 198 CYS A O 1
ATOM 1505 N N . LEU A 1 199 ? 17.013 16.055 -10.079 1.00 85.50 199 LEU A N 1
ATOM 1506 C CA . LEU A 1 199 ? 17.736 14.985 -9.378 1.00 85.50 199 LEU A CA 1
ATOM 1507 C C . LEU A 1 199 ? 18.540 14.079 -10.325 1.00 85.50 199 LEU A C 1
ATOM 1509 O O . LEU A 1 199 ? 19.409 13.337 -9.863 1.00 85.50 199 LEU A O 1
ATOM 1513 N N . GLY A 1 200 ? 18.293 14.151 -11.638 1.00 83.94 200 GLY A N 1
ATOM 1514 C CA . GLY A 1 200 ? 19.060 13.407 -12.639 1.00 83.94 200 GLY A CA 1
ATOM 1515 C C . GLY A 1 200 ? 18.882 11.892 -12.549 1.00 83.94 200 GLY A C 1
ATOM 1516 O O . GLY A 1 200 ? 19.803 11.162 -12.911 1.00 83.94 200 GLY A O 1
ATOM 1517 N N . LEU A 1 201 ? 17.760 11.408 -12.005 1.00 85.62 201 LEU A N 1
ATOM 1518 C CA . LEU A 1 201 ? 17.557 9.992 -11.699 1.00 85.62 201 LEU A CA 1
ATOM 1519 C C . LEU A 1 201 ? 17.273 9.200 -12.983 1.00 85.62 201 LEU A C 1
ATOM 1521 O O . LEU A 1 201 ? 16.215 9.353 -13.596 1.00 85.62 201 LEU A O 1
ATOM 1525 N N . GLU A 1 202 ? 18.195 8.314 -13.373 1.00 83.75 202 GLU A N 1
ATOM 1526 C CA . GLU A 1 202 ? 18.096 7.528 -14.611 1.00 83.75 202 GLU A CA 1
ATOM 1527 C C . GLU A 1 202 ? 16.866 6.604 -14.619 1.00 83.75 202 GLU A C 1
ATOM 1529 O O . GLU A 1 202 ? 16.319 6.323 -15.687 1.00 83.75 202 GLU A O 1
ATOM 1534 N N . MET A 1 203 ? 16.352 6.192 -13.454 1.00 84.06 203 MET A N 1
ATOM 1535 C CA . MET A 1 203 ? 15.113 5.403 -13.374 1.00 84.06 203 MET A CA 1
ATOM 1536 C C . MET A 1 203 ? 13.876 6.115 -13.941 1.00 84.06 203 MET A C 1
ATOM 1538 O O . MET A 1 203 ? 12.990 5.448 -14.473 1.00 84.06 203 MET A O 1
ATOM 1542 N N . PHE A 1 204 ? 13.854 7.452 -13.902 1.00 86.19 204 PHE A N 1
ATOM 1543 C CA . PHE A 1 204 ? 12.790 8.304 -14.455 1.00 86.19 204 PHE A CA 1
ATOM 1544 C C . PHE A 1 204 ? 13.141 8.849 -15.849 1.00 86.19 204 PHE A C 1
ATOM 1546 O O . PHE A 1 204 ? 12.577 9.838 -16.327 1.00 86.19 204 PHE A O 1
ATOM 1553 N N . CYS A 1 205 ? 14.112 8.234 -16.531 1.00 83.06 205 CYS A N 1
ATOM 1554 C CA . CYS A 1 205 ? 14.442 8.613 -17.896 1.00 83.06 205 CYS A CA 1
ATOM 1555 C C . CYS A 1 205 ? 13.251 8.346 -18.833 1.00 83.06 205 CYS A C 1
ATOM 1557 O O . CYS A 1 205 ? 12.541 7.345 -18.714 1.00 83.06 205 CYS A O 1
ATOM 1559 N N . ARG A 1 206 ? 13.056 9.239 -19.812 1.00 82.44 206 ARG A N 1
ATOM 1560 C CA . ARG A 1 206 ? 11.916 9.238 -20.747 1.00 82.44 206 ARG A CA 1
ATOM 1561 C C . ARG A 1 206 ? 10.575 9.407 -20.015 1.00 82.44 206 ARG A C 1
ATOM 1563 O O . ARG A 1 206 ? 10.375 10.448 -19.395 1.00 82.44 206 ARG A O 1
ATOM 1570 N N . SER A 1 207 ? 9.666 8.440 -20.150 1.00 81.75 207 SER A N 1
ATOM 1571 C CA . SER A 1 207 ? 8.323 8.399 -19.553 1.00 81.75 207 SER A CA 1
ATOM 1572 C C . SER A 1 207 ? 8.178 7.308 -18.480 1.00 81.75 207 SER A C 1
ATOM 1574 O O . SER A 1 207 ? 7.068 7.033 -18.021 1.00 81.75 207 SER A O 1
ATOM 1576 N N . ASN A 1 208 ? 9.281 6.678 -18.073 1.00 84.31 208 ASN A N 1
ATOM 1577 C CA . ASN A 1 208 ? 9.280 5.589 -17.102 1.00 84.31 208 ASN A CA 1
ATOM 1578 C C . ASN A 1 208 ? 8.897 6.086 -15.704 1.00 84.31 208 ASN A C 1
ATOM 1580 O O . ASN A 1 208 ? 9.466 7.048 -15.214 1.00 84.31 208 ASN A O 1
ATOM 1584 N N . GLY A 1 209 ? 7.931 5.436 -15.055 1.00 85.56 209 GLY A N 1
ATOM 1585 C CA . GLY A 1 209 ? 7.470 5.840 -13.721 1.00 85.56 209 GLY A CA 1
ATOM 1586 C C . GLY A 1 209 ? 6.576 7.088 -13.693 1.00 85.56 209 GLY A C 1
ATOM 1587 O O . GLY A 1 209 ? 6.094 7.460 -12.626 1.00 85.56 209 GLY A O 1
ATOM 1588 N N . THR A 1 210 ? 6.271 7.705 -14.844 1.00 89.25 210 THR A N 1
ATOM 1589 C CA . THR A 1 210 ? 5.342 8.856 -14.934 1.00 89.25 210 THR A CA 1
ATOM 1590 C C . THR A 1 210 ? 3.995 8.579 -14.273 1.00 89.25 210 THR A C 1
ATOM 1592 O O . THR A 1 210 ? 3.495 9.420 -13.531 1.00 89.25 210 THR A O 1
ATOM 1595 N N . TRP A 1 211 ? 3.430 7.392 -14.492 1.00 88.75 211 TRP A N 1
ATOM 1596 C CA . TRP A 1 211 ? 2.121 7.002 -13.967 1.00 88.75 211 TRP A CA 1
ATOM 1597 C C . TRP A 1 211 ? 2.067 6.951 -12.434 1.00 88.75 211 TRP A C 1
ATOM 1599 O O . TRP A 1 211 ? 1.045 7.312 -11.857 1.00 88.75 211 TRP A O 1
ATOM 1609 N N . ILE A 1 212 ? 3.174 6.588 -11.776 1.00 90.56 212 ILE A N 1
ATOM 1610 C CA . ILE A 1 212 ? 3.302 6.593 -10.312 1.00 90.56 212 ILE A CA 1
ATOM 1611 C C . ILE A 1 212 ? 3.247 8.025 -9.791 1.00 90.56 212 ILE A C 1
ATOM 1613 O O . ILE A 1 212 ? 2.439 8.341 -8.919 1.00 90.56 212 ILE A O 1
ATOM 1617 N N . CYS A 1 213 ? 4.055 8.913 -10.376 1.00 92.12 213 CYS A N 1
ATOM 1618 C CA . CYS A 1 213 ? 4.071 10.328 -10.015 1.00 92.12 213 CYS A CA 1
ATOM 1619 C C . CYS A 1 213 ? 2.710 10.992 -10.266 1.00 92.12 213 CYS A C 1
ATOM 1621 O O . CYS A 1 213 ? 2.239 11.777 -9.446 1.00 92.12 213 CYS A O 1
ATOM 1623 N N . MET A 1 214 ? 2.067 10.664 -11.392 1.00 92.38 214 MET A N 1
ATOM 1624 C CA . MET A 1 214 ? 0.720 11.130 -11.722 1.00 92.38 214 MET A CA 1
ATOM 1625 C C . MET A 1 214 ? -0.296 10.645 -10.694 1.00 92.38 214 MET A C 1
ATOM 1627 O O . MET A 1 214 ? -1.039 11.470 -10.174 1.00 92.38 214 MET A O 1
ATOM 1631 N N . GLY A 1 215 ? -0.307 9.352 -10.362 1.00 91.56 215 GLY A N 1
ATOM 1632 C CA . GLY A 1 215 ? -1.204 8.793 -9.352 1.00 91.56 215 GLY A CA 1
ATOM 1633 C C . GLY A 1 215 ? -1.034 9.466 -7.990 1.00 91.56 215 GLY A C 1
ATOM 1634 O O . GLY A 1 215 ? -2.025 9.817 -7.355 1.00 91.56 215 GLY A O 1
ATOM 1635 N N . PHE A 1 216 ? 0.212 9.714 -7.566 1.00 92.06 216 PHE A N 1
ATOM 1636 C CA . PHE A 1 216 ? 0.494 10.284 -6.247 1.00 92.06 216 PHE A CA 1
ATOM 1637 C C . PHE A 1 216 ? -0.024 11.717 -6.165 1.00 92.06 216 PHE A C 1
ATOM 1639 O O . PHE A 1 216 ? -0.774 12.081 -5.260 1.00 92.06 216 PHE A O 1
ATOM 1646 N N . CYS A 1 217 ? 0.285 12.522 -7.182 1.00 94.75 217 CYS A N 1
ATOM 1647 C CA . CYS A 1 217 ? -0.256 13.868 -7.281 1.00 94.75 217 CYS A CA 1
ATOM 1648 C C . CYS A 1 217 ? -1.781 13.878 -7.475 1.00 94.75 217 CYS A C 1
ATOM 1650 O O . CYS A 1 217 ? -2.431 14.803 -6.986 1.00 94.75 217 CYS A O 1
ATOM 1652 N N . CYS A 1 218 ? -2.376 12.874 -8.132 1.00 94.31 218 CYS A N 1
ATOM 1653 C CA . CYS A 1 218 ? -3.832 12.708 -8.197 1.00 94.31 218 CYS A CA 1
ATOM 1654 C C . CYS A 1 218 ? -4.424 12.486 -6.806 1.00 94.31 218 CYS A C 1
ATOM 1656 O O . CYS A 1 218 ? -5.352 13.199 -6.458 1.00 94.31 218 CYS A O 1
ATOM 1658 N N . ALA A 1 219 ? -3.870 11.595 -5.981 1.00 92.19 219 ALA A N 1
ATOM 1659 C CA . ALA A 1 219 ? -4.368 11.369 -4.622 1.00 92.19 219 ALA A CA 1
ATOM 1660 C C . ALA A 1 219 ? -4.318 12.651 -3.767 1.00 92.19 219 ALA A C 1
ATOM 1662 O O . ALA A 1 219 ? -5.316 13.032 -3.153 1.00 92.19 219 ALA A O 1
ATOM 1663 N N . VAL A 1 220 ? -3.192 13.375 -3.797 1.00 93.25 220 VAL A N 1
ATOM 1664 C CA . VAL A 1 220 ? -3.021 14.632 -3.043 1.00 93.25 220 VAL A CA 1
ATOM 1665 C C . VAL A 1 220 ? -3.983 15.725 -3.525 1.00 93.25 220 VAL A C 1
ATOM 1667 O O . VAL A 1 220 ? -4.655 16.370 -2.722 1.00 93.25 220 VAL A O 1
ATOM 1670 N N . SER A 1 221 ? -4.077 15.939 -4.839 1.00 94.69 221 SER A N 1
ATOM 1671 C CA . SER A 1 221 ? -4.982 16.947 -5.416 1.00 94.69 221 SER A CA 1
ATOM 1672 C C . SER A 1 221 ? -6.459 16.576 -5.267 1.00 94.69 221 SER A C 1
ATOM 1674 O O . SER A 1 221 ? -7.303 17.464 -5.133 1.00 94.69 221 SER A O 1
ATOM 1676 N N . PHE A 1 222 ? -6.787 15.284 -5.254 1.00 94.38 222 PHE A N 1
ATOM 1677 C CA . PHE A 1 222 ? -8.131 14.784 -4.988 1.00 94.38 222 PHE A CA 1
ATOM 1678 C C . PHE A 1 222 ? -8.546 15.068 -3.548 1.00 94.38 222 PHE A C 1
ATOM 1680 O O . PHE A 1 222 ? -9.618 15.627 -3.324 1.00 94.38 222 PHE A O 1
ATOM 1687 N N . PHE A 1 223 ? -7.666 14.799 -2.579 1.00 93.38 223 PHE A N 1
ATOM 1688 C CA . PHE A 1 223 ? -7.912 15.166 -1.187 1.00 93.38 223 PHE A CA 1
ATOM 1689 C C . PHE A 1 223 ? -8.078 16.685 -1.013 1.00 93.38 223 PHE A C 1
ATOM 1691 O O . PHE A 1 223 ? -9.024 17.133 -0.367 1.00 93.38 223 PHE A O 1
ATOM 1698 N N . ALA A 1 224 ? -7.235 17.494 -1.664 1.00 94.25 224 ALA A N 1
ATOM 1699 C CA . ALA A 1 224 ? -7.402 18.949 -1.674 1.00 94.25 224 ALA A CA 1
ATOM 1700 C C . ALA A 1 224 ? -8.752 19.382 -2.283 1.00 94.25 224 ALA A C 1
ATOM 1702 O O . ALA A 1 224 ? -9.388 20.305 -1.779 1.00 94.25 224 ALA A O 1
ATOM 1703 N N . GLY A 1 225 ? -9.221 18.688 -3.326 1.00 94.69 225 GLY A N 1
ATOM 1704 C CA . GLY A 1 225 ? -10.550 18.887 -3.912 1.00 94.69 225 GLY A CA 1
ATOM 1705 C C . GLY A 1 225 ? -11.689 18.557 -2.944 1.00 94.69 225 GLY A C 1
ATOM 1706 O O . GLY A 1 225 ? -12.660 19.308 -2.869 1.00 94.69 225 GLY A O 1
ATOM 1707 N N . CYS A 1 226 ? -11.545 17.493 -2.146 1.00 94.19 226 CYS A N 1
ATOM 1708 C CA . CYS A 1 226 ? -12.497 17.142 -1.087 1.00 94.19 226 CYS A CA 1
ATOM 1709 C C . CYS A 1 226 ? -12.571 18.244 -0.017 1.00 94.19 226 CYS A C 1
ATOM 1711 O O . CYS A 1 226 ? -13.657 18.654 0.387 1.00 94.19 226 CYS A O 1
ATOM 1713 N N . MET A 1 227 ? -11.421 18.779 0.403 1.00 94.06 227 MET A N 1
ATOM 1714 C CA . MET A 1 227 ? -11.371 19.893 1.360 1.00 94.06 227 MET A CA 1
ATOM 1715 C C . MET A 1 227 ? -11.972 21.176 0.781 1.00 94.06 227 MET A C 1
ATOM 1717 O O . MET A 1 227 ? -12.699 21.883 1.475 1.00 94.06 227 MET A O 1
ATOM 1721 N N . LEU A 1 228 ? -11.728 21.457 -0.502 1.00 94.94 228 LEU A N 1
ATOM 1722 C CA . LEU A 1 228 ? -12.338 22.591 -1.194 1.00 94.94 228 LEU A CA 1
ATOM 1723 C C . LEU A 1 228 ? -13.866 22.462 -1.262 1.00 94.94 228 LEU A C 1
ATOM 1725 O O . LEU A 1 228 ? -14.567 23.451 -1.068 1.00 94.94 228 LEU A O 1
ATOM 1729 N N . TYR A 1 229 ? -14.391 21.258 -1.494 1.00 94.56 229 TYR A N 1
ATOM 1730 C CA . TYR A 1 229 ? -15.831 21.005 -1.451 1.00 94.56 229 TYR A CA 1
ATOM 1731 C C . TYR A 1 229 ? -16.424 21.317 -0.071 1.00 94.56 229 TYR A C 1
ATOM 1733 O O . TYR A 1 229 ? -17.404 22.056 0.018 1.00 94.56 229 TYR A O 1
ATOM 1741 N N . ASN A 1 230 ? -15.795 20.834 1.005 1.00 94.50 230 ASN A N 1
ATOM 1742 C CA . ASN A 1 230 ? -16.235 21.132 2.371 1.00 94.50 230 ASN A CA 1
ATOM 1743 C C . ASN A 1 230 ? -16.163 22.633 2.685 1.00 94.50 230 ASN A C 1
ATOM 1745 O O . ASN A 1 230 ? -17.061 23.169 3.330 1.00 94.50 230 ASN A O 1
ATOM 1749 N N . LEU A 1 231 ? -15.142 23.328 2.175 1.00 94.06 231 LEU A N 1
ATOM 1750 C CA . LEU A 1 231 ? -15.008 24.777 2.326 1.00 94.06 231 LEU A CA 1
ATOM 1751 C C . LEU A 1 231 ? -16.146 25.540 1.628 1.00 94.06 231 LEU A C 1
ATOM 1753 O O . LEU A 1 231 ? -16.667 26.506 2.182 1.00 94.06 231 LEU A O 1
ATOM 1757 N N . ILE A 1 232 ? -16.556 25.106 0.432 1.00 93.56 232 ILE A N 1
ATOM 1758 C CA . ILE A 1 232 ? -17.699 25.694 -0.288 1.00 93.56 232 ILE A CA 1
ATOM 1759 C C . ILE A 1 232 ? -19.003 25.482 0.498 1.00 93.56 232 ILE A C 1
ATOM 1761 O O . ILE A 1 232 ? -19.870 26.355 0.502 1.00 93.56 232 ILE A O 1
ATOM 1765 N N . LEU A 1 233 ? -19.128 24.353 1.199 1.00 92.12 233 LEU A N 1
ATOM 1766 C CA . LEU A 1 233 ? -20.293 23.997 2.013 1.00 92.12 233 LEU A CA 1
ATOM 1767 C C . LEU A 1 233 ? -20.197 24.433 3.476 1.00 92.12 233 LEU A C 1
ATOM 1769 O O . LEU A 1 233 ? -20.890 23.892 4.335 1.00 92.12 233 LEU A O 1
ATOM 1773 N N . ILE A 1 234 ? -19.397 25.452 3.790 1.00 91.56 234 ILE A N 1
ATOM 1774 C CA . ILE A 1 234 ? -19.317 25.966 5.164 1.00 91.56 234 ILE A CA 1
ATOM 1775 C C . ILE A 1 234 ? -20.678 26.448 5.702 1.00 91.56 234 ILE A C 1
ATOM 1777 O O . ILE A 1 234 ? -20.926 26.386 6.900 1.00 91.56 234 ILE A O 1
ATOM 1781 N N . SER A 1 235 ? -21.585 26.881 4.819 1.00 89.31 235 SER A N 1
ATOM 1782 C CA . SER A 1 235 ? -22.943 27.315 5.177 1.00 89.31 235 SER A CA 1
ATOM 1783 C C . SER A 1 235 ? -23.970 26.177 5.302 1.00 89.31 235 SER A C 1
ATOM 1785 O O . SER A 1 235 ? -25.114 26.466 5.643 1.00 89.31 235 SER A O 1
ATOM 1787 N N . ARG A 1 236 ? -23.599 24.924 4.997 1.00 88.69 236 ARG A N 1
ATOM 1788 C CA . ARG A 1 236 ? -24.460 23.722 5.046 1.00 88.69 236 ARG A CA 1
ATOM 1789 C C . ARG A 1 236 ? -23.696 22.541 5.669 1.00 88.69 236 ARG A C 1
ATOM 1791 O O . ARG A 1 236 ? -23.216 21.673 4.935 1.00 88.69 236 ARG A O 1
ATOM 1798 N N . PRO A 1 237 ? -23.496 22.533 7.000 1.00 84.81 237 PRO A N 1
ATOM 1799 C CA . PRO A 1 237 ? -22.676 21.525 7.678 1.00 84.81 237 PRO A CA 1
ATOM 1800 C C . PRO A 1 237 ? -23.196 20.089 7.504 1.00 84.81 237 PRO A C 1
ATOM 1802 O O . PRO A 1 237 ? -22.403 19.156 7.479 1.00 84.81 237 PRO A O 1
ATOM 1805 N N . GLU A 1 238 ? -24.502 19.903 7.325 1.00 85.62 238 GLU A N 1
ATOM 1806 C CA . GLU A 1 238 ? -25.154 18.607 7.112 1.00 85.62 238 GLU A CA 1
ATOM 1807 C C . GLU A 1 238 ? -24.776 17.908 5.794 1.00 85.62 238 GLU A C 1
ATOM 1809 O O . GLU A 1 238 ? -24.862 16.685 5.707 1.00 85.62 238 GLU A O 1
ATOM 1814 N N . ASP A 1 239 ? -24.340 18.669 4.784 1.00 86.88 239 ASP A N 1
ATOM 1815 C CA . ASP A 1 239 ? -23.962 18.161 3.456 1.00 86.88 239 ASP A CA 1
ATOM 1816 C C . ASP A 1 239 ? -22.434 17.990 3.295 1.00 86.88 239 ASP A C 1
ATOM 1818 O O . ASP A 1 239 ? -21.945 17.605 2.217 1.00 86.88 239 ASP A O 1
ATOM 1822 N N . GLN A 1 240 ? -21.662 18.308 4.344 1.00 89.81 240 GLN A N 1
ATOM 1823 C CA . GLN A 1 240 ? -20.206 18.183 4.345 1.00 89.81 240 GLN A CA 1
ATOM 1824 C C . GLN A 1 240 ? -19.776 16.717 4.349 1.00 89.81 240 GLN A C 1
ATOM 1826 O O . GLN A 1 240 ? -20.400 15.846 4.951 1.00 89.81 240 GLN A O 1
ATOM 1831 N N . VAL A 1 241 ? -18.667 16.441 3.667 1.00 90.50 241 VAL A N 1
ATOM 1832 C CA . VAL A 1 241 ? -18.065 15.109 3.656 1.00 90.50 241 VAL A CA 1
ATOM 1833 C C . VAL A 1 241 ? -17.205 14.953 4.900 1.00 90.50 241 VAL A C 1
ATOM 1835 O O . VAL A 1 241 ? -16.253 15.709 5.088 1.00 90.50 241 VAL A O 1
ATOM 1838 N N . THR A 1 242 ? -17.522 13.967 5.729 1.00 90.94 242 THR A N 1
ATOM 1839 C CA . THR A 1 242 ? -16.745 13.623 6.922 1.00 90.94 242 THR A CA 1
ATOM 1840 C C . THR A 1 242 ? -15.746 12.500 6.623 1.00 90.94 242 THR A C 1
ATOM 1842 O O . THR A 1 242 ? -15.750 11.896 5.549 1.00 90.94 242 THR A O 1
ATOM 1845 N N . GLY A 1 243 ? -14.856 12.226 7.579 1.00 88.69 243 GLY A N 1
ATOM 1846 C CA . GLY A 1 243 ? -13.954 11.072 7.531 1.00 88.69 243 GLY A CA 1
ATOM 1847 C C . GLY A 1 243 ? -14.600 9.750 7.955 1.00 88.69 243 GLY A C 1
ATOM 1848 O O . GLY A 1 243 ? -13.919 8.728 7.905 1.00 88.69 243 GLY A O 1
ATOM 1849 N N . ALA A 1 244 ? -15.867 9.774 8.379 1.00 91.06 244 ALA A N 1
ATOM 1850 C CA . ALA A 1 244 ? -16.606 8.604 8.833 1.00 91.06 244 ALA A CA 1
ATOM 1851 C C . ALA A 1 244 ? -17.161 7.843 7.630 1.00 91.06 244 ALA A C 1
ATOM 1853 O O . ALA A 1 244 ? -17.904 8.395 6.819 1.00 91.06 244 ALA A O 1
ATOM 1854 N N . ILE A 1 245 ? -16.752 6.586 7.485 1.00 90.31 245 ILE A N 1
ATOM 1855 C CA . ILE A 1 245 ? -17.040 5.792 6.286 1.00 90.31 245 ILE A CA 1
ATOM 1856 C C . ILE A 1 245 ? -18.445 5.165 6.342 1.00 90.31 245 ILE A C 1
ATOM 1858 O O . ILE A 1 245 ? -18.973 4.774 5.301 1.00 90.31 245 ILE A O 1
ATOM 1862 N N . GLY A 1 246 ? -19.070 5.075 7.523 1.00 89.31 246 GLY A N 1
ATOM 1863 C CA . GLY A 1 246 ? -20.319 4.332 7.716 1.00 89.31 246 GLY A CA 1
ATOM 1864 C C . GLY A 1 246 ? -20.129 2.814 7.768 1.00 89.31 246 GLY A C 1
ATOM 1865 O O . GLY A 1 246 ? -21.091 2.070 7.596 1.00 89.31 246 GLY A O 1
ATOM 1866 N N . LEU A 1 247 ? -18.892 2.347 7.962 1.00 91.62 247 LEU A N 1
ATOM 1867 C CA . LEU A 1 247 ? -18.543 0.937 8.124 1.00 91.62 247 LEU A CA 1
ATOM 1868 C C . LEU A 1 247 ? -17.866 0.729 9.473 1.00 91.62 247 LEU A C 1
ATOM 1870 O O . LEU A 1 247 ? -17.102 1.578 9.922 1.00 91.62 247 LEU A O 1
ATOM 1874 N N . GLU A 1 248 ? -18.117 -0.418 10.089 1.00 92.94 248 GLU A N 1
ATOM 1875 C CA . GLU A 1 248 ? -17.398 -0.873 11.276 1.00 92.94 248 GLU A CA 1
ATOM 1876 C C . GLU A 1 248 ? -15.908 -1.073 10.969 1.00 92.94 248 GLU A C 1
ATOM 1878 O O . GLU A 1 248 ? -15.551 -1.592 9.902 1.00 92.94 248 GLU A O 1
ATOM 1883 N N . LEU A 1 249 ? -15.035 -0.683 11.899 1.00 92.56 249 LEU A N 1
ATOM 1884 C CA . LEU A 1 249 ? -13.593 -0.715 11.698 1.00 92.56 249 LEU A CA 1
ATOM 1885 C C . LEU A 1 249 ? -13.067 -2.134 11.480 1.00 92.56 249 LEU A C 1
ATOM 1887 O O . LEU A 1 249 ? -12.284 -2.329 10.558 1.00 92.56 249 LEU A O 1
ATOM 1891 N N . ARG A 1 250 ? -13.582 -3.140 12.194 1.00 92.44 250 ARG A N 1
ATOM 1892 C CA . ARG A 1 250 ? -13.297 -4.564 11.947 1.00 92.44 250 ARG A CA 1
ATOM 1893 C C . ARG A 1 250 ? -13.554 -4.969 10.495 1.00 92.44 250 ARG A C 1
ATOM 1895 O O . ARG A 1 250 ? -12.708 -5.592 9.852 1.00 92.44 250 ARG A O 1
ATOM 1902 N N . THR A 1 251 ? -14.705 -4.583 9.942 1.00 92.69 251 THR A N 1
ATOM 1903 C CA . THR A 1 251 ? -15.056 -4.885 8.543 1.00 92.69 251 THR A CA 1
ATOM 1904 C C . THR A 1 251 ? -14.138 -4.143 7.576 1.00 92.69 251 THR A C 1
ATOM 1906 O O . THR A 1 251 ? -13.631 -4.729 6.618 1.00 92.69 251 THR A O 1
ATOM 1909 N N . PHE A 1 252 ? -13.894 -2.859 7.835 1.00 93.06 252 PHE A N 1
ATOM 1910 C CA . PHE A 1 252 ? -12.997 -2.052 7.018 1.00 93.06 252 PHE A CA 1
ATOM 1911 C C . PHE A 1 252 ? -11.568 -2.620 7.012 1.00 93.06 252 PHE A C 1
ATOM 1913 O O . PHE A 1 252 ? -10.988 -2.809 5.942 1.00 93.06 252 PHE A O 1
ATOM 1920 N N . SER A 1 253 ? -11.029 -2.969 8.178 1.00 92.19 253 SER A N 1
ATOM 1921 C CA . SER A 1 253 ? -9.704 -3.562 8.334 1.00 92.19 253 SER A CA 1
ATOM 1922 C C . SER A 1 253 ? -9.573 -4.893 7.602 1.00 92.19 253 SER A C 1
ATOM 1924 O O . SER A 1 253 ? -8.589 -5.094 6.896 1.00 92.19 253 SER A O 1
ATOM 1926 N N . LYS A 1 254 ? -10.584 -5.775 7.661 1.00 93.69 254 LYS A N 1
ATOM 1927 C CA . LYS A 1 254 ? -10.599 -7.011 6.857 1.00 93.69 254 LYS A CA 1
ATOM 1928 C C . LYS A 1 254 ? -10.508 -6.720 5.354 1.00 93.69 254 LYS A C 1
ATOM 1930 O O . LYS A 1 254 ? -9.724 -7.358 4.657 1.00 93.69 254 LYS A O 1
ATOM 1935 N N . LEU A 1 255 ? -11.253 -5.736 4.842 1.00 93.69 255 LEU A N 1
ATOM 1936 C CA . LEU A 1 255 ? -11.209 -5.359 3.420 1.00 93.69 255 LEU A CA 1
ATOM 1937 C C . LEU A 1 255 ? -9.840 -4.807 2.998 1.00 93.69 255 LEU A C 1
ATOM 1939 O O . LEU A 1 255 ? -9.337 -5.153 1.925 1.00 93.69 255 LEU A O 1
ATOM 1943 N N . ILE A 1 256 ? -9.226 -3.967 3.833 1.00 91.94 256 ILE A N 1
ATOM 1944 C CA . ILE A 1 256 ? -7.876 -3.451 3.580 1.00 91.94 256 ILE A CA 1
ATOM 1945 C C . ILE A 1 256 ? -6.843 -4.576 3.657 1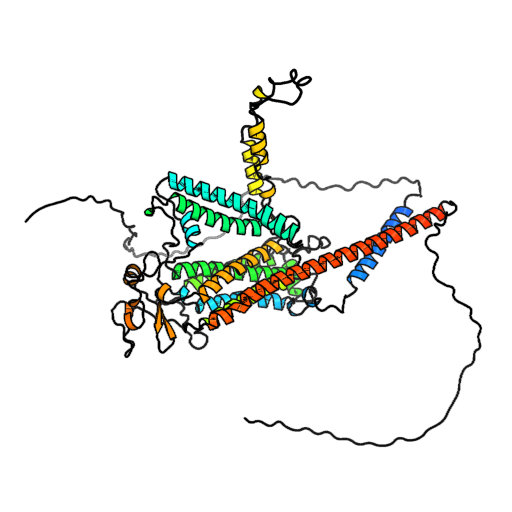.00 91.94 256 ILE A C 1
ATOM 1947 O O . ILE A 1 256 ? -5.966 -4.645 2.795 1.00 91.94 256 ILE A O 1
ATOM 1951 N N . GLN A 1 257 ? -6.988 -5.512 4.595 1.00 94.12 257 GLN A N 1
ATOM 1952 C CA . GLN A 1 257 ? -6.085 -6.651 4.700 1.00 94.12 257 GLN A CA 1
ATOM 1953 C C . GLN A 1 257 ? -6.164 -7.566 3.475 1.00 94.12 257 GLN A C 1
ATOM 1955 O O . GLN A 1 257 ? -5.137 -8.046 3.002 1.00 94.12 257 GLN A O 1
ATOM 1960 N N . ILE A 1 258 ? -7.357 -7.775 2.906 1.00 95.31 258 ILE A N 1
ATOM 1961 C CA . ILE A 1 258 ? -7.502 -8.519 1.646 1.00 95.31 258 ILE A CA 1
ATOM 1962 C C . ILE A 1 258 ? -6.725 -7.814 0.529 1.00 95.31 258 ILE A C 1
ATOM 1964 O O . ILE A 1 258 ? -6.040 -8.476 -0.250 1.00 95.31 258 ILE A O 1
ATOM 1968 N N . CYS A 1 259 ? -6.788 -6.480 0.462 1.00 93.25 259 CYS A N 1
ATOM 1969 C CA . CYS A 1 259 ? -6.002 -5.711 -0.502 1.00 93.25 259 CYS A CA 1
ATOM 1970 C C . CYS A 1 259 ? -4.485 -5.879 -0.287 1.00 93.25 259 CYS A C 1
ATOM 1972 O O . CYS A 1 259 ? -3.770 -6.047 -1.275 1.00 93.25 259 CYS A O 1
ATOM 1974 N N . SER A 1 260 ? -4.007 -5.869 0.966 1.00 93.19 260 SER A N 1
ATOM 1975 C CA . SER A 1 260 ? -2.588 -6.115 1.298 1.00 93.19 260 SER A CA 1
ATOM 1976 C C . SER A 1 260 ? -2.161 -7.529 0.877 1.00 93.19 260 SER A C 1
ATOM 1978 O O . SER A 1 260 ? -1.222 -7.669 0.099 1.00 93.19 260 SER A O 1
ATOM 1980 N N . VAL A 1 261 ? -2.937 -8.571 1.204 1.00 94.50 261 VAL A N 1
ATOM 1981 C CA . VAL A 1 261 ? -2.632 -9.953 0.779 1.00 94.50 261 VAL A CA 1
ATOM 1982 C C . VAL A 1 261 ? -2.568 -10.101 -0.734 1.00 94.50 261 VAL A C 1
ATOM 1984 O O . VAL A 1 261 ? -1.702 -10.800 -1.262 1.00 94.50 261 VAL A O 1
ATOM 1987 N N . VAL A 1 262 ? -3.484 -9.457 -1.459 1.00 94.38 262 VAL A N 1
ATOM 1988 C CA . VAL A 1 262 ? -3.439 -9.445 -2.924 1.00 94.38 262 VAL A CA 1
ATOM 1989 C C . VAL A 1 262 ? -2.131 -8.815 -3.408 1.00 94.38 262 VAL A C 1
ATOM 1991 O O . VAL A 1 262 ? -1.497 -9.371 -4.306 1.00 94.38 262 VAL A O 1
ATOM 1994 N N . ALA A 1 263 ? -1.713 -7.689 -2.824 1.00 93.00 263 ALA A N 1
ATOM 1995 C CA . ALA A 1 263 ? -0.466 -7.021 -3.181 1.00 93.00 263 ALA A CA 1
ATOM 1996 C C . ALA A 1 263 ? 0.759 -7.912 -2.910 1.00 93.00 263 ALA A C 1
ATOM 1998 O O . ALA A 1 263 ? 1.585 -8.079 -3.810 1.00 93.00 263 ALA A O 1
ATOM 1999 N N . ASP A 1 264 ? 0.822 -8.562 -1.749 1.00 93.69 264 ASP A N 1
ATOM 2000 C CA . ASP A 1 264 ? 1.914 -9.460 -1.365 1.00 93.69 264 ASP A CA 1
ATOM 2001 C C . ASP A 1 264 ? 2.022 -10.676 -2.282 1.00 93.69 264 ASP A C 1
ATOM 2003 O O . ASP A 1 264 ? 3.101 -11.016 -2.772 1.00 93.69 264 ASP A O 1
ATOM 2007 N N . ILE A 1 265 ? 0.893 -11.329 -2.572 1.00 95.00 265 ILE A N 1
ATOM 2008 C CA . ILE A 1 265 ? 0.853 -12.486 -3.471 1.00 95.00 265 ILE A CA 1
ATOM 2009 C C . ILE A 1 265 ? 1.320 -12.078 -4.866 1.00 95.00 265 ILE A C 1
ATOM 2011 O O . ILE A 1 265 ? 2.123 -12.783 -5.483 1.00 95.00 265 ILE A O 1
ATOM 2015 N N . LEU A 1 266 ? 0.852 -10.934 -5.370 1.00 93.25 266 LEU A N 1
ATOM 2016 C CA . LEU A 1 266 ? 1.306 -10.413 -6.654 1.00 93.25 266 LEU A CA 1
ATOM 2017 C C . LEU A 1 266 ? 2.804 -10.087 -6.623 1.00 93.25 266 LEU A C 1
ATOM 2019 O O . LEU A 1 266 ? 3.501 -10.442 -7.572 1.00 93.25 266 LEU A O 1
ATOM 2023 N N . ALA A 1 267 ? 3.323 -9.492 -5.547 1.00 93.00 267 ALA A N 1
ATOM 2024 C CA . ALA A 1 267 ? 4.747 -9.210 -5.388 1.00 93.00 267 ALA A CA 1
ATOM 2025 C C . ALA A 1 267 ? 5.585 -10.499 -5.405 1.00 93.00 267 ALA A C 1
ATOM 2027 O O . ALA A 1 267 ? 6.547 -10.596 -6.172 1.00 93.00 267 ALA A O 1
ATOM 2028 N N . ILE A 1 268 ? 5.181 -11.529 -4.653 1.00 94.94 268 ILE A N 1
ATOM 2029 C CA . ILE A 1 268 ? 5.832 -12.848 -4.643 1.00 94.94 268 ILE A CA 1
ATOM 2030 C C . ILE A 1 268 ? 5.831 -13.463 -6.044 1.00 94.94 268 ILE A C 1
ATOM 2032 O O . ILE A 1 268 ? 6.870 -13.946 -6.504 1.00 94.94 268 ILE A O 1
ATOM 2036 N N . LEU A 1 269 ? 4.694 -13.434 -6.745 1.00 95.38 269 LEU A N 1
ATOM 2037 C CA . LEU A 1 269 ? 4.577 -13.990 -8.093 1.00 95.38 269 LEU A CA 1
ATOM 2038 C C . LEU A 1 269 ? 5.440 -13.232 -9.099 1.00 95.38 269 LEU A C 1
ATOM 2040 O O . LEU A 1 269 ? 6.137 -13.866 -9.885 1.00 95.38 269 LEU A O 1
ATOM 2044 N N . ILE A 1 270 ? 5.442 -11.901 -9.054 1.00 93.19 270 ILE A N 1
ATOM 2045 C CA . ILE A 1 270 ? 6.242 -11.052 -9.941 1.00 93.19 270 ILE A CA 1
ATOM 2046 C C . ILE A 1 270 ? 7.741 -11.265 -9.697 1.00 93.19 270 ILE A C 1
ATOM 2048 O O . ILE A 1 270 ? 8.503 -11.428 -10.652 1.00 93.19 270 ILE A O 1
ATOM 2052 N N . VAL A 1 271 ? 8.179 -11.307 -8.434 1.00 93.75 271 VAL A N 1
ATOM 2053 C CA . VAL A 1 271 ? 9.587 -11.548 -8.079 1.00 93.75 271 VAL A CA 1
ATOM 2054 C C . VAL A 1 271 ? 10.014 -12.955 -8.492 1.00 93.75 271 VAL A C 1
ATOM 2056 O O . VAL A 1 271 ? 11.061 -13.116 -9.122 1.00 93.75 271 VAL A O 1
ATOM 2059 N N . THR A 1 272 ? 9.201 -13.969 -8.190 1.00 94.75 272 THR A N 1
ATOM 2060 C CA . THR A 1 272 ? 9.481 -15.366 -8.555 1.00 94.75 272 THR A CA 1
ATOM 2061 C C . THR A 1 272 ? 9.542 -15.536 -10.069 1.00 94.75 272 THR A C 1
ATOM 2063 O O . THR A 1 272 ? 10.466 -16.161 -10.590 1.00 94.75 272 THR A O 1
ATOM 2066 N N . ASP A 1 273 ? 8.599 -14.932 -10.790 1.00 94.12 273 ASP A N 1
ATOM 2067 C CA . ASP A 1 273 ? 8.553 -14.968 -12.244 1.00 94.12 273 ASP A CA 1
ATOM 2068 C C . ASP A 1 273 ? 9.778 -14.285 -12.869 1.00 94.12 273 ASP A C 1
ATOM 2070 O O . ASP A 1 273 ? 10.451 -14.882 -13.710 1.00 94.12 273 ASP A O 1
ATOM 2074 N N . GLY A 1 274 ? 10.151 -13.091 -12.398 1.00 91.31 274 GLY A N 1
ATOM 2075 C CA . GLY A 1 274 ? 11.368 -12.407 -12.845 1.00 91.31 274 GLY A CA 1
ATOM 2076 C C . GLY A 1 274 ? 12.639 -13.226 -12.589 1.00 91.31 274 GLY A C 1
ATOM 2077 O O . GLY A 1 274 ? 13.532 -13.282 -13.435 1.00 91.31 274 GLY A O 1
ATOM 2078 N N . VAL A 1 275 ? 12.704 -13.928 -11.453 1.00 92.62 275 VAL A N 1
ATOM 2079 C CA . VAL A 1 275 ? 13.834 -14.794 -11.091 1.00 92.62 275 VAL A CA 1
ATOM 2080 C C . VAL A 1 275 ? 13.933 -16.042 -11.979 1.00 92.62 275 VAL A C 1
ATOM 2082 O O . VAL A 1 275 ? 15.037 -16.452 -12.353 1.00 92.62 275 VAL A O 1
ATOM 2085 N N . LEU A 1 276 ? 12.801 -16.651 -12.336 1.00 93.25 276 LEU A N 1
ATOM 2086 C CA . LEU A 1 276 ? 12.755 -17.827 -13.210 1.00 93.25 276 LEU A CA 1
ATOM 2087 C C . LEU A 1 276 ? 12.950 -17.474 -14.692 1.00 93.25 276 LEU A C 1
ATOM 2089 O O . LEU A 1 276 ? 13.443 -18.307 -15.454 1.00 93.25 276 LEU A O 1
ATOM 2093 N N . GLN A 1 277 ? 12.611 -16.246 -15.095 1.00 91.06 277 GLN A N 1
ATOM 2094 C CA . GLN A 1 277 ? 12.874 -15.732 -16.439 1.00 91.06 277 GLN A CA 1
ATOM 2095 C C . GLN A 1 277 ? 14.342 -15.343 -16.669 1.00 91.06 277 GLN A C 1
ATOM 2097 O O . GLN A 1 277 ? 14.788 -15.329 -17.814 1.00 91.06 277 GLN A O 1
ATOM 2102 N N . ASP A 1 278 ? 15.115 -15.065 -15.615 1.00 88.81 278 ASP A N 1
ATOM 2103 C CA . ASP A 1 278 ? 16.512 -14.648 -15.755 1.00 88.81 278 ASP A CA 1
ATOM 2104 C C . ASP A 1 278 ? 17.389 -15.688 -16.456 1.00 88.81 278 ASP A C 1
ATOM 2106 O O . ASP A 1 278 ? 17.526 -16.828 -16.007 1.00 88.81 278 ASP A O 1
ATOM 2110 N N . ARG A 1 279 ? 18.074 -15.260 -17.516 1.00 86.19 279 ARG A N 1
ATOM 2111 C CA . ARG A 1 279 ? 19.093 -16.053 -18.218 1.00 86.19 279 ARG A CA 1
ATOM 2112 C C . ARG A 1 279 ? 20.487 -15.433 -18.161 1.00 86.19 279 ARG A C 1
ATOM 2114 O O . ARG A 1 279 ? 21.438 -16.084 -18.585 1.00 86.19 279 ARG A O 1
ATOM 2121 N N . HIS A 1 280 ? 20.621 -14.216 -17.637 1.00 84.50 280 HIS A N 1
ATOM 2122 C CA . HIS A 1 280 ? 21.844 -13.428 -17.750 1.00 84.50 280 HIS A CA 1
ATOM 2123 C C . HIS A 1 280 ? 22.655 -13.414 -16.452 1.00 84.50 280 HIS A C 1
ATOM 2125 O O . HIS A 1 280 ? 23.850 -13.714 -16.461 1.00 84.50 280 HIS A O 1
ATOM 2131 N N . PHE A 1 281 ? 22.015 -13.106 -15.323 1.00 85.38 281 PHE A N 1
ATOM 2132 C CA . PHE A 1 281 ? 22.720 -12.871 -14.064 1.00 85.38 281 PHE A CA 1
ATOM 2133 C C . PHE A 1 281 ? 23.086 -14.179 -13.357 1.00 85.38 281 PHE A C 1
ATOM 2135 O O . PHE A 1 281 ? 24.227 -14.341 -12.915 1.00 85.38 281 PHE A O 1
ATOM 2142 N N . TRP A 1 282 ? 22.149 -15.135 -13.306 1.00 88.38 282 TRP A N 1
ATOM 2143 C CA . TRP A 1 282 ? 22.310 -16.434 -12.646 1.00 88.38 282 TRP A CA 1
ATOM 2144 C C . TRP A 1 282 ? 21.949 -17.608 -13.579 1.00 88.38 282 TRP A C 1
ATOM 2146 O O . TRP A 1 282 ? 21.003 -18.356 -13.305 1.00 88.38 282 TRP A O 1
ATOM 2156 N N . PRO A 1 283 ? 22.701 -17.836 -14.675 1.00 86.94 283 PRO A N 1
ATOM 2157 C CA . PRO A 1 283 ? 22.351 -18.836 -15.693 1.00 86.94 283 PRO A CA 1
ATOM 2158 C C . PRO A 1 283 ? 22.374 -20.282 -15.174 1.00 86.94 283 PRO A C 1
ATOM 2160 O O . PRO A 1 283 ? 21.596 -21.123 -15.623 1.00 86.94 283 PRO A O 1
ATOM 2163 N N . ASN A 1 284 ? 23.253 -20.577 -14.210 1.00 90.00 284 ASN A N 1
ATOM 2164 C CA . ASN A 1 284 ? 23.446 -21.930 -13.680 1.00 90.00 284 ASN A CA 1
ATOM 2165 C C . ASN A 1 284 ? 22.466 -22.288 -12.552 1.00 90.00 284 ASN A C 1
ATOM 2167 O O . ASN A 1 284 ? 22.313 -23.464 -12.222 1.00 90.00 284 ASN A O 1
ATOM 2171 N N . TRP A 1 285 ? 21.788 -21.300 -11.963 1.00 90.75 285 TRP A N 1
ATOM 2172 C CA . TRP A 1 285 ? 20.845 -21.535 -10.875 1.00 90.75 285 TRP A CA 1
ATOM 2173 C C . TRP A 1 285 ? 19.516 -22.078 -11.422 1.00 90.75 285 TRP A C 1
ATOM 2175 O O . TRP A 1 285 ? 18.919 -21.493 -12.324 1.00 90.75 285 TRP A O 1
ATOM 2185 N N . ALA A 1 286 ? 19.066 -23.217 -10.882 1.00 91.00 286 ALA A N 1
ATOM 2186 C CA . ALA A 1 286 ? 17.788 -23.863 -11.203 1.00 91.00 286 ALA A CA 1
ATOM 2187 C C . ALA A 1 286 ? 17.513 -24.064 -12.715 1.00 91.00 286 ALA A C 1
ATOM 2189 O O . ALA A 1 286 ? 16.377 -23.939 -13.172 1.00 91.00 286 ALA A O 1
ATOM 2190 N N . ARG A 1 287 ? 18.539 -24.427 -13.505 1.00 92.00 287 ARG A N 1
ATOM 2191 C CA . ARG A 1 287 ? 18.476 -24.510 -14.983 1.00 92.00 287 ARG A CA 1
ATOM 2192 C C . ARG A 1 287 ? 17.262 -25.273 -15.530 1.00 92.00 287 ARG A C 1
ATOM 2194 O O . ARG A 1 287 ? 16.651 -24.830 -16.499 1.00 92.00 287 ARG A O 1
ATOM 2201 N N . ARG A 1 288 ? 16.909 -26.410 -14.917 1.00 92.38 288 ARG A N 1
ATOM 2202 C CA . ARG A 1 288 ? 15.744 -27.216 -15.329 1.00 92.38 288 ARG A CA 1
ATOM 2203 C C . ARG A 1 288 ? 14.427 -26.479 -15.086 1.00 92.38 288 ARG A C 1
ATOM 2205 O O . ARG A 1 288 ? 13.591 -26.455 -15.979 1.00 92.38 288 ARG A O 1
ATOM 2212 N N . PHE A 1 289 ? 14.270 -25.844 -13.925 1.00 91.69 289 PHE A N 1
ATOM 2213 C CA . PHE A 1 289 ? 13.077 -25.058 -13.608 1.00 91.69 289 PHE A CA 1
ATOM 2214 C C . PHE A 1 289 ? 12.926 -23.865 -14.547 1.00 91.69 289 PHE A C 1
ATOM 2216 O O . PHE A 1 289 ? 11.842 -23.670 -15.079 1.00 91.69 289 PHE A O 1
ATOM 2223 N N . LYS A 1 290 ? 14.010 -23.134 -14.834 1.00 92.88 290 LYS A N 1
ATOM 2224 C CA . LYS A 1 290 ? 13.985 -22.018 -15.795 1.00 92.88 290 LYS A CA 1
ATOM 2225 C C . LYS A 1 290 ? 13.544 -22.464 -17.191 1.00 92.88 290 LYS A C 1
ATOM 2227 O O . LYS A 1 290 ? 12.710 -21.811 -17.807 1.00 92.88 290 LYS A O 1
ATOM 2232 N N . TRP A 1 291 ? 14.059 -23.603 -17.664 1.00 92.31 291 TRP A N 1
ATOM 2233 C CA . TRP A 1 291 ? 13.657 -24.178 -18.951 1.00 92.31 291 TRP A CA 1
ATOM 2234 C C . TRP A 1 291 ? 12.176 -24.570 -18.976 1.00 92.31 291 TRP A C 1
ATOM 2236 O O . TRP A 1 291 ? 11.460 -24.206 -19.905 1.00 92.31 291 TRP A O 1
ATOM 2246 N N . VAL A 1 292 ? 11.685 -25.249 -17.934 1.00 94.44 292 VAL A N 1
ATOM 2247 C CA . VAL A 1 292 ? 10.254 -25.583 -17.825 1.00 94.44 292 VAL A CA 1
ATOM 2248 C C . VAL A 1 292 ? 9.394 -24.317 -17.765 1.00 94.44 292 VAL A C 1
ATOM 2250 O O . VAL A 1 292 ? 8.331 -24.262 -18.374 1.00 94.44 292 VAL A O 1
ATOM 2253 N N . TRP A 1 293 ? 9.855 -23.288 -17.061 1.00 94.25 293 TRP A N 1
ATOM 2254 C CA . TRP A 1 293 ? 9.104 -22.055 -16.865 1.00 94.25 293 TRP A CA 1
ATOM 2255 C C . TRP A 1 293 ? 8.949 -21.243 -18.155 1.00 94.25 293 TRP A C 1
ATOM 2257 O O . TRP A 1 293 ? 7.840 -20.826 -18.489 1.00 94.25 293 TRP A O 1
ATOM 2267 N N . THR A 1 294 ? 10.044 -21.019 -18.891 1.00 90.19 294 THR A N 1
ATOM 2268 C CA . THR A 1 294 ? 10.030 -20.132 -20.066 1.00 90.19 294 THR A CA 1
ATOM 2269 C C . THR A 1 294 ? 9.835 -20.859 -21.389 1.00 90.19 294 THR A C 1
ATOM 2271 O O . THR A 1 294 ? 9.198 -20.306 -22.284 1.00 90.19 294 THR A O 1
ATOM 2274 N N . ASP A 1 295 ? 10.373 -22.073 -21.528 1.00 88.19 295 ASP A N 1
ATOM 2275 C CA . ASP A 1 295 ? 10.534 -22.723 -22.834 1.00 88.19 295 ASP A CA 1
ATOM 2276 C C . ASP A 1 295 ? 9.516 -23.856 -23.035 1.00 88.19 295 ASP A C 1
ATOM 2278 O O . ASP A 1 295 ? 9.023 -24.067 -24.149 1.00 88.19 295 ASP A O 1
ATOM 2282 N N . ALA A 1 296 ? 9.140 -24.570 -21.965 1.00 89.44 296 ALA A N 1
ATOM 2283 C CA . ALA A 1 296 ? 8.165 -25.652 -22.075 1.00 89.44 296 ALA A CA 1
ATOM 2284 C C . ALA A 1 296 ? 6.785 -25.131 -22.501 1.00 89.44 296 ALA A C 1
ATOM 2286 O O . ALA A 1 296 ? 6.326 -24.064 -22.083 1.00 89.44 296 ALA A O 1
ATOM 2287 N N . CYS A 1 297 ? 6.122 -25.894 -23.374 1.00 89.31 297 CYS A N 1
ATOM 2288 C CA . CYS A 1 297 ? 4.822 -25.547 -23.954 1.00 89.31 297 CYS A CA 1
ATOM 2289 C C . CYS A 1 297 ? 4.767 -24.108 -24.507 1.00 89.31 297 CYS A C 1
ATOM 2291 O O . CYS A 1 297 ? 3.749 -23.432 -24.369 1.00 89.31 297 CYS A O 1
ATOM 2293 N N . ARG A 1 298 ? 5.869 -23.618 -25.103 1.00 88.19 298 ARG A N 1
ATOM 2294 C CA . ARG A 1 298 ? 5.995 -22.245 -25.632 1.00 88.19 298 ARG A CA 1
ATOM 2295 C C . ARG A 1 298 ? 5.767 -21.153 -24.568 1.00 88.19 298 ARG A C 1
ATOM 2297 O O . ARG A 1 298 ? 5.245 -20.085 -24.879 1.00 88.19 298 ARG A O 1
ATOM 2304 N N . GLY A 1 299 ? 6.119 -21.426 -23.310 1.00 87.31 299 GLY A N 1
ATOM 2305 C CA . GLY A 1 299 ? 5.964 -20.494 -22.187 1.00 87.31 299 GLY A CA 1
ATOM 2306 C C . GLY A 1 299 ? 4.556 -20.441 -21.585 1.00 87.31 299 GLY A C 1
ATOM 2307 O O . GLY A 1 299 ? 4.301 -19.618 -20.706 1.00 87.31 299 GLY A O 1
ATOM 2308 N N . MET A 1 300 ? 3.639 -21.321 -22.011 1.00 91.75 300 MET A N 1
ATOM 2309 C CA . MET A 1 300 ? 2.296 -21.417 -21.420 1.00 91.75 300 MET A CA 1
ATOM 2310 C C . MET A 1 300 ? 2.327 -21.856 -19.953 1.00 91.75 300 MET A C 1
ATOM 2312 O O . MET A 1 300 ? 1.459 -21.443 -19.188 1.00 91.75 300 MET A O 1
ATOM 2316 N N . VAL A 1 301 ? 3.332 -22.647 -19.549 1.00 93.75 301 VAL A N 1
ATOM 2317 C CA . VAL A 1 301 ? 3.486 -23.118 -18.161 1.00 93.75 301 VAL A CA 1
ATOM 2318 C C . VAL A 1 301 ? 3.525 -21.937 -17.195 1.00 93.75 301 VAL A C 1
ATOM 2320 O O . VAL A 1 301 ? 2.730 -21.898 -16.262 1.00 93.75 301 VAL A O 1
ATOM 2323 N N . ARG A 1 302 ? 4.367 -20.931 -17.463 1.00 93.94 302 ARG A N 1
ATOM 2324 C CA . ARG A 1 302 ? 4.422 -19.696 -16.672 1.00 93.94 302 ARG A CA 1
ATOM 2325 C C . ARG A 1 302 ? 3.050 -19.051 -16.509 1.00 93.94 302 ARG A C 1
ATOM 2327 O O . ARG A 1 302 ? 2.671 -18.709 -15.399 1.00 93.94 302 ARG A O 1
ATOM 2334 N N . ILE A 1 303 ? 2.325 -18.842 -17.608 1.00 94.38 303 ILE A N 1
ATOM 2335 C CA . ILE A 1 303 ? 1.056 -18.100 -17.580 1.00 94.38 303 ILE A CA 1
ATOM 2336 C C . ILE A 1 303 ? 0.022 -18.848 -16.747 1.00 94.38 303 ILE A C 1
ATOM 2338 O O . ILE A 1 303 ? -0.588 -18.256 -15.859 1.00 94.38 303 ILE A O 1
ATOM 2342 N N . VAL A 1 304 ? -0.140 -20.148 -17.002 1.00 95.50 304 VAL A N 1
ATOM 2343 C CA . VAL A 1 304 ? -1.098 -20.979 -16.268 1.00 95.50 304 VAL A CA 1
ATOM 2344 C C . VAL A 1 304 ? -0.745 -21.014 -14.785 1.00 95.50 304 VAL A C 1
ATOM 2346 O O . VAL A 1 304 ? -1.628 -20.801 -13.959 1.00 95.50 304 VAL A O 1
ATOM 2349 N N . VAL A 1 305 ? 0.529 -21.218 -14.433 1.00 95.56 305 VAL A N 1
ATOM 2350 C CA . VAL A 1 305 ? 0.948 -21.272 -13.026 1.00 95.56 305 VAL A CA 1
ATOM 2351 C C . VAL A 1 305 ? 0.762 -19.920 -12.340 1.00 95.56 305 VAL A C 1
ATOM 2353 O O . VAL A 1 305 ? 0.168 -19.888 -11.269 1.00 95.56 305 VAL A O 1
ATOM 2356 N N . VAL A 1 306 ? 1.182 -18.804 -12.949 1.00 95.69 306 VAL A N 1
ATOM 2357 C CA . VAL A 1 306 ? 1.028 -17.464 -12.351 1.00 95.69 306 VAL A CA 1
ATOM 2358 C C . VAL A 1 306 ? -0.440 -17.155 -12.059 1.00 95.69 306 VAL A C 1
ATOM 2360 O O . VAL A 1 306 ? -0.761 -16.778 -10.936 1.00 95.69 306 VAL A O 1
ATOM 2363 N N . TRP A 1 307 ? -1.344 -17.354 -13.023 1.00 96.19 307 TRP A N 1
ATOM 2364 C CA . TRP A 1 307 ? -2.766 -17.059 -12.815 1.00 96.19 307 TRP A CA 1
ATOM 2365 C C . TRP A 1 307 ? -3.449 -18.037 -11.862 1.00 96.19 307 TRP A C 1
ATOM 2367 O O . TRP A 1 307 ? -4.281 -17.614 -11.064 1.00 96.19 307 TRP A O 1
ATOM 2377 N N . THR A 1 308 ? -3.079 -19.320 -11.895 1.00 96.94 308 THR A N 1
ATOM 2378 C CA . THR A 1 308 ? -3.623 -20.316 -10.958 1.00 96.94 308 THR A CA 1
ATOM 2379 C C . THR A 1 308 ? -3.175 -20.008 -9.532 1.00 96.94 308 THR A C 1
ATOM 2381 O O . THR A 1 308 ? -4.005 -19.945 -8.632 1.00 96.94 308 THR A O 1
ATOM 2384 N N . CYS A 1 309 ? -1.884 -19.739 -9.316 1.00 96.38 309 CYS A N 1
ATOM 2385 C CA . CYS A 1 309 ? -1.363 -19.362 -8.004 1.00 96.38 309 CYS A CA 1
ATOM 2386 C C . CYS A 1 309 ? -1.941 -18.029 -7.515 1.00 96.38 309 CYS A C 1
ATOM 2388 O O . CYS A 1 309 ? -2.271 -17.933 -6.338 1.00 96.38 309 CYS A O 1
ATOM 2390 N N . ALA A 1 310 ? -2.119 -17.035 -8.393 1.00 96.00 310 ALA A N 1
ATOM 2391 C CA . ALA A 1 310 ? -2.770 -15.776 -8.034 1.00 96.00 310 ALA A CA 1
ATOM 2392 C C . ALA A 1 310 ? -4.223 -16.005 -7.598 1.00 96.00 310 ALA A C 1
ATOM 2394 O O . ALA A 1 310 ? -4.610 -15.583 -6.515 1.00 96.00 310 ALA A O 1
ATOM 2395 N N . ALA A 1 311 ? -5.017 -16.720 -8.401 1.00 96.81 311 ALA A N 1
ATOM 2396 C CA . ALA A 1 311 ? -6.421 -16.979 -8.095 1.00 96.81 311 ALA A CA 1
ATOM 2397 C C . ALA A 1 311 ? -6.588 -17.803 -6.810 1.00 96.81 311 ALA A C 1
ATOM 2399 O O . ALA A 1 311 ? -7.375 -17.428 -5.940 1.00 96.81 311 ALA A O 1
ATOM 2400 N N . CYS A 1 312 ? -5.827 -18.891 -6.659 1.00 97.44 312 CYS A N 1
ATOM 2401 C CA . CYS A 1 312 ? -5.858 -19.719 -5.456 1.00 97.44 312 CYS A CA 1
ATOM 2402 C C . CYS A 1 312 ? -5.368 -18.948 -4.229 1.00 97.44 312 CYS A C 1
ATOM 2404 O O . CYS A 1 312 ? -6.033 -18.974 -3.200 1.00 97.44 312 CYS A O 1
ATOM 2406 N N . GLY A 1 313 ? -4.242 -18.241 -4.339 1.00 95.75 313 GLY A N 1
ATOM 2407 C CA . GLY A 1 313 ? -3.670 -17.474 -3.238 1.00 95.75 313 GLY A CA 1
ATOM 2408 C C . GLY A 1 313 ? -4.610 -16.372 -2.758 1.00 95.75 313 GLY A C 1
ATOM 2409 O O . GLY A 1 313 ? -4.878 -16.285 -1.566 1.00 95.75 313 GLY A O 1
ATOM 2410 N N . VAL A 1 314 ? -5.164 -15.574 -3.677 1.00 95.31 314 VAL A N 1
ATOM 2411 C CA . VAL A 1 314 ? -6.114 -14.504 -3.335 1.00 95.31 314 VAL A CA 1
ATOM 2412 C C . VAL A 1 314 ? -7.385 -15.080 -2.718 1.00 95.31 314 VAL A C 1
ATOM 2414 O O . VAL A 1 314 ? -7.857 -14.560 -1.713 1.00 95.31 314 VAL A O 1
ATOM 2417 N N . SER A 1 315 ? -7.917 -16.176 -3.269 1.00 96.06 315 SER A N 1
ATOM 2418 C CA . SER A 1 315 ? -9.124 -16.814 -2.727 1.00 96.06 315 SER A CA 1
ATOM 2419 C C . SER A 1 315 ? -8.891 -17.364 -1.319 1.00 96.06 315 SER A C 1
ATOM 2421 O O . SER A 1 315 ? -9.713 -17.142 -0.436 1.00 96.06 315 SER A O 1
ATOM 2423 N N . LEU A 1 316 ? -7.764 -18.048 -1.092 1.00 95.75 316 LEU A N 1
ATOM 2424 C CA . LEU A 1 316 ? -7.401 -18.594 0.218 1.00 95.75 316 LEU A CA 1
ATOM 2425 C C . LEU A 1 316 ? -7.094 -17.492 1.232 1.00 95.75 316 LEU A C 1
ATOM 2427 O O . LEU A 1 316 ? -7.531 -17.588 2.373 1.00 95.75 316 LEU A O 1
ATOM 2431 N N . GLY A 1 317 ? -6.381 -16.445 0.818 1.00 94.12 317 GLY A N 1
ATOM 2432 C CA . GLY A 1 317 ? -6.078 -15.292 1.657 1.00 94.12 317 GLY A CA 1
ATOM 2433 C C . GLY A 1 317 ? -7.339 -14.543 2.077 1.00 94.12 317 GLY A C 1
ATOM 2434 O O . GLY A 1 317 ? -7.551 -14.308 3.263 1.00 94.12 317 GLY A O 1
ATOM 2435 N N . ALA A 1 318 ? -8.222 -14.245 1.120 1.00 94.94 318 ALA A N 1
ATOM 2436 C CA . ALA A 1 318 ? -9.496 -13.596 1.401 1.00 94.94 318 ALA A CA 1
ATOM 2437 C C . ALA A 1 318 ? -10.399 -14.459 2.286 1.00 94.94 318 ALA A C 1
ATOM 2439 O O . ALA A 1 318 ? -10.956 -13.958 3.259 1.00 94.94 318 ALA A O 1
ATOM 2440 N N . TRP A 1 319 ? -10.508 -15.759 1.999 1.00 95.00 319 TRP A N 1
ATOM 2441 C CA . TRP A 1 319 ? -11.248 -16.686 2.853 1.00 95.00 319 TRP A CA 1
ATOM 2442 C C . TRP A 1 319 ? -10.665 -16.738 4.270 1.00 95.00 319 TRP A C 1
ATOM 2444 O O . TRP A 1 319 ? -11.422 -16.644 5.233 1.00 95.00 319 TRP A O 1
ATOM 2454 N N . GLY A 1 320 ? -9.338 -16.822 4.401 1.00 92.69 320 GLY A N 1
ATOM 2455 C CA . GLY A 1 320 ? -8.643 -16.840 5.686 1.00 92.69 320 GLY A CA 1
ATOM 2456 C C . GLY A 1 320 ? -8.956 -15.604 6.524 1.00 92.69 320 GLY A C 1
ATOM 2457 O O . GLY A 1 320 ? -9.428 -15.751 7.644 1.00 92.69 320 GLY A O 1
ATOM 2458 N N . ILE A 1 321 ? -8.787 -14.404 5.958 1.00 93.62 321 ILE A N 1
ATOM 2459 C CA . ILE A 1 321 ? -9.068 -13.119 6.627 1.00 93.62 321 ILE A CA 1
ATOM 2460 C C . ILE A 1 321 ? -10.549 -12.967 6.977 1.00 93.62 321 ILE A C 1
ATOM 2462 O O . ILE A 1 321 ? -10.905 -12.459 8.035 1.00 93.62 321 ILE A O 1
ATOM 2466 N N . MET A 1 322 ? -11.454 -13.379 6.091 1.00 92.00 322 MET A N 1
ATOM 2467 C CA . MET A 1 322 ? -12.880 -13.264 6.392 1.00 92.00 322 MET A CA 1
ATOM 2468 C C . MET A 1 322 ? -13.298 -14.221 7.508 1.00 92.00 322 MET A C 1
ATOM 2470 O O . MET A 1 322 ? -14.176 -13.860 8.291 1.00 92.00 322 MET A O 1
ATOM 2474 N N . SER A 1 323 ? -12.624 -15.370 7.612 1.00 91.44 323 SER A N 1
ATOM 2475 C CA . SER A 1 323 ? -12.854 -16.394 8.635 1.00 91.44 323 SER A CA 1
ATOM 2476 C C . SER A 1 323 ? -12.146 -16.111 9.966 1.00 91.44 323 SER A C 1
ATOM 2478 O O . SER A 1 323 ? -12.309 -16.898 10.895 1.00 91.44 323 SER A O 1
ATOM 2480 N N . THR A 1 324 ? -11.335 -15.052 10.092 1.00 88.88 324 THR A N 1
ATOM 2481 C CA . THR A 1 324 ? -10.738 -14.670 11.383 1.00 88.88 324 THR A CA 1
ATOM 2482 C C . THR A 1 324 ? -11.700 -13.833 12.218 1.00 88.88 324 THR A C 1
ATOM 2484 O O . THR A 1 324 ? -12.477 -13.022 11.704 1.00 88.88 324 THR A O 1
ATOM 2487 N N . GLY A 1 325 ? -11.622 -13.984 13.536 1.00 84.50 325 GLY A N 1
ATOM 2488 C CA . GLY A 1 325 ? -12.440 -13.205 14.453 1.00 84.50 325 GLY A CA 1
ATOM 2489 C C . GLY A 1 325 ? -12.660 -13.887 15.790 1.00 84.50 325 GLY A C 1
ATOM 2490 O O . GLY A 1 325 ? -11.879 -14.743 16.213 1.00 84.50 325 GLY A O 1
ATOM 2491 N N . LYS A 1 326 ? -13.721 -13.461 16.473 1.00 81.69 326 LYS A N 1
ATOM 2492 C CA . LYS A 1 326 ? -14.099 -13.930 17.812 1.00 81.69 326 LYS A CA 1
ATOM 2493 C C . LYS A 1 326 ? -15.528 -14.457 17.868 1.00 81.69 326 LYS A C 1
ATOM 2495 O O . LYS A 1 326 ? -15.953 -14.902 18.933 1.00 81.69 326 LYS A O 1
ATOM 2500 N N . ASP A 1 327 ? -16.229 -14.462 16.738 1.00 80.38 327 ASP A N 1
ATOM 2501 C CA . ASP A 1 327 ? -17.571 -15.014 16.655 1.00 80.38 327 ASP A CA 1
ATOM 2502 C C . ASP A 1 327 ? -17.519 -16.556 16.698 1.00 80.38 327 ASP A C 1
ATOM 2504 O O . ASP A 1 327 ? -16.481 -17.164 16.396 1.00 80.38 327 ASP A O 1
ATOM 2508 N N . PRO A 1 328 ? -18.604 -17.236 17.113 1.00 77.19 328 PRO A N 1
ATOM 2509 C CA . PRO A 1 328 ? -18.631 -18.693 17.171 1.00 77.19 328 PRO A CA 1
ATOM 2510 C C . PRO A 1 328 ? -18.334 -19.325 15.801 1.00 77.19 328 PRO A C 1
ATOM 2512 O O . PRO A 1 328 ? -19.122 -19.198 14.868 1.00 77.19 328 PRO A O 1
ATOM 2515 N N . GLY A 1 329 ? -17.215 -20.049 15.697 1.00 79.62 329 GLY A N 1
ATOM 2516 C CA . GLY A 1 329 ? -16.767 -20.698 14.457 1.00 79.62 329 GLY A CA 1
ATOM 2517 C C . GLY A 1 329 ? -15.633 -19.974 13.724 1.00 79.62 329 GLY A C 1
ATOM 2518 O O . GLY A 1 329 ? -15.054 -20.563 12.811 1.00 79.62 329 GLY A O 1
ATOM 2519 N N . ASP A 1 330 ? -15.269 -18.764 14.153 1.00 84.81 330 ASP A N 1
ATOM 2520 C CA . ASP A 1 330 ? -14.134 -18.029 13.596 1.00 84.81 330 ASP A CA 1
ATOM 2521 C C . ASP A 1 330 ? -12.785 -18.620 14.033 1.00 84.81 330 ASP A C 1
ATOM 2523 O O . ASP A 1 330 ? -12.617 -19.184 15.121 1.00 84.81 330 ASP A O 1
ATOM 2527 N N . ILE A 1 331 ? -11.777 -18.423 13.185 1.00 83.81 331 ILE A N 1
ATOM 2528 C CA . ILE A 1 331 ? -10.379 -18.707 13.495 1.00 83.81 331 ILE A CA 1
ATOM 2529 C C . ILE A 1 331 ? -9.890 -17.645 14.481 1.00 83.81 331 ILE A C 1
ATOM 2531 O O . ILE A 1 331 ? -9.701 -16.477 14.132 1.00 83.81 331 ILE A O 1
ATOM 2535 N N . GLN A 1 332 ? -9.662 -18.070 15.721 1.00 82.25 332 GLN A N 1
ATOM 2536 C CA . GLN A 1 332 ? -9.230 -17.183 16.790 1.00 82.25 332 GLN A CA 1
ATOM 2537 C C . GLN A 1 332 ? -7.706 -17.095 16.873 1.00 82.25 332 GLN A C 1
ATOM 2539 O O . GLN A 1 332 ? -7.014 -18.096 17.072 1.00 82.25 332 GLN A O 1
ATOM 2544 N N . TRP A 1 333 ? -7.183 -15.871 16.826 1.00 77.56 333 TRP A N 1
ATOM 2545 C CA . TRP A 1 333 ? -5.775 -15.585 17.091 1.00 77.56 333 TRP A CA 1
ATOM 2546 C C . TRP A 1 333 ? -5.519 -15.480 18.604 1.00 77.56 333 TRP A C 1
ATOM 2548 O O . TRP A 1 333 ? -5.367 -14.401 19.176 1.00 77.56 333 TRP A O 1
ATOM 2558 N N . THR A 1 334 ? -5.597 -16.617 19.300 1.00 70.56 334 THR A N 1
ATOM 2559 C CA . THR A 1 334 ? -5.539 -16.688 20.775 1.00 70.56 334 THR A CA 1
ATOM 2560 C C . THR A 1 334 ? -4.331 -17.439 21.315 1.00 70.56 334 THR A C 1
ATOM 2562 O O . THR A 1 334 ? -4.196 -17.546 22.538 1.00 70.56 334 THR A O 1
ATOM 2565 N N . ASP A 1 335 ? -3.442 -17.949 20.454 1.00 67.81 335 ASP A N 1
ATOM 2566 C CA . ASP A 1 335 ? -2.268 -18.678 20.929 1.00 67.81 335 ASP A CA 1
ATOM 2567 C C . ASP A 1 335 ? -1.299 -17.739 21.664 1.00 67.81 335 ASP A C 1
ATOM 2569 O O . ASP A 1 335 ? -0.586 -16.911 21.091 1.00 67.81 335 ASP A O 1
ATOM 2573 N N . ARG A 1 336 ? -1.273 -17.909 22.986 1.00 66.19 336 ARG A N 1
ATOM 2574 C CA . ARG A 1 336 ? -0.452 -17.140 23.924 1.00 66.19 336 ARG A CA 1
ATOM 2575 C C . ARG A 1 336 ? 1.031 -17.520 23.870 1.00 66.19 336 ARG A C 1
ATOM 2577 O O . ARG A 1 336 ? 1.829 -16.868 24.534 1.00 66.19 336 ARG A O 1
ATOM 2584 N N . ARG A 1 337 ? 1.409 -18.597 23.165 1.00 64.75 337 ARG A N 1
ATOM 2585 C CA . ARG A 1 337 ? 2.813 -19.039 23.049 1.00 64.75 337 ARG A CA 1
ATOM 2586 C C . ARG A 1 337 ? 3.595 -18.236 22.019 1.00 64.75 337 ARG A C 1
ATOM 2588 O O . ARG A 1 337 ? 4.805 -18.095 22.165 1.00 64.75 337 ARG A O 1
ATOM 2595 N N . ILE A 1 338 ? 2.908 -17.772 20.979 1.00 59.69 338 ILE A N 1
ATOM 2596 C CA . ILE A 1 338 ? 3.512 -17.075 19.841 1.00 59.69 338 ILE A CA 1
ATOM 2597 C C . ILE A 1 338 ? 3.117 -15.592 19.854 1.00 59.69 338 ILE A C 1
ATOM 2599 O O . ILE A 1 338 ? 3.944 -14.761 19.501 1.00 59.69 338 ILE A O 1
ATOM 2603 N N . GLY A 1 339 ? 1.906 -15.252 20.311 1.00 61.50 339 GLY A N 1
ATOM 2604 C CA . GLY A 1 339 ? 1.378 -13.889 20.251 1.00 61.50 339 GLY A CA 1
ATOM 2605 C C . GLY A 1 339 ? 1.404 -13.081 21.556 1.00 61.50 339 GLY A C 1
ATOM 2606 O O . GLY A 1 339 ? 1.879 -13.535 22.598 1.00 61.50 339 GLY A O 1
ATOM 2607 N N . GLY A 1 340 ? 0.864 -11.863 21.493 1.00 77.94 340 GLY A N 1
ATOM 2608 C CA . GLY A 1 340 ? 0.797 -10.900 22.594 1.00 77.94 340 GLY A CA 1
ATOM 2609 C C . GLY A 1 340 ? 1.790 -9.749 22.461 1.00 77.94 340 GLY A C 1
ATOM 2610 O O . GLY A 1 340 ? 2.387 -9.316 23.453 1.00 77.94 340 GLY A O 1
ATOM 2611 N N . LEU A 1 341 ? 1.988 -9.264 21.232 1.00 88.69 341 LEU A N 1
ATOM 2612 C CA . LEU A 1 341 ? 2.907 -8.173 20.943 1.00 88.69 341 LEU A CA 1
ATOM 2613 C C . LEU A 1 341 ? 2.484 -6.901 21.683 1.00 88.69 341 LEU A C 1
ATOM 2615 O O . LEU A 1 341 ? 1.317 -6.499 21.703 1.00 88.69 341 LEU A O 1
ATOM 2619 N N . THR A 1 342 ? 3.478 -6.236 22.261 1.00 91.44 342 THR A N 1
ATOM 2620 C CA . THR A 1 342 ? 3.352 -4.869 22.765 1.00 91.44 342 THR A CA 1
ATOM 2621 C C . THR A 1 342 ? 3.396 -3.884 21.599 1.00 91.44 342 THR A C 1
ATOM 2623 O O . THR A 1 342 ? 3.872 -4.215 20.511 1.00 91.44 342 THR A O 1
ATOM 2626 N N . GLU A 1 343 ? 2.971 -2.643 21.828 1.00 91.31 343 GLU A N 1
ATOM 2627 C CA . GLU A 1 343 ? 3.077 -1.562 20.835 1.00 91.31 343 GLU A CA 1
ATOM 2628 C C . GLU A 1 343 ? 4.502 -1.421 20.272 1.00 91.31 343 GLU A C 1
ATOM 2630 O O . GLU A 1 343 ? 4.685 -1.260 19.069 1.00 91.31 343 GLU A O 1
ATOM 2635 N N . ASN A 1 344 ? 5.525 -1.555 21.125 1.00 92.38 344 ASN A N 1
ATOM 2636 C CA . ASN A 1 344 ? 6.931 -1.474 20.717 1.00 92.38 344 ASN A CA 1
ATOM 2637 C C . ASN A 1 344 ? 7.301 -2.593 19.741 1.00 92.38 344 ASN A C 1
ATOM 2639 O O . ASN A 1 344 ? 8.004 -2.363 18.758 1.00 92.38 344 ASN A O 1
ATOM 2643 N N . ALA A 1 345 ? 6.832 -3.811 20.016 1.00 92.38 345 ALA A N 1
ATOM 2644 C CA . ALA A 1 345 ? 7.133 -4.968 19.190 1.00 92.38 345 ALA A CA 1
ATOM 2645 C C . ALA A 1 345 ? 6.394 -4.902 17.842 1.00 92.38 345 ALA A C 1
ATOM 2647 O O . ALA A 1 345 ? 7.001 -5.193 16.814 1.00 92.38 345 ALA A O 1
ATOM 2648 N N . ARG A 1 346 ? 5.140 -4.420 17.819 1.00 93.38 346 ARG A N 1
ATOM 2649 C CA . ARG A 1 346 ? 4.410 -4.134 16.567 1.00 93.38 346 ARG A CA 1
ATOM 2650 C C . ARG A 1 346 ? 5.097 -3.038 15.748 1.00 93.38 346 ARG A C 1
ATOM 2652 O O . ARG A 1 346 ? 5.318 -3.208 14.553 1.00 93.38 346 ARG A O 1
ATOM 2659 N N . ALA A 1 347 ? 5.529 -1.951 16.390 1.00 93.38 347 ALA A N 1
ATOM 2660 C CA . ALA A 1 347 ? 6.273 -0.878 15.729 1.00 93.38 347 ALA A CA 1
ATOM 2661 C C . ALA A 1 347 ? 7.628 -1.350 15.163 1.00 93.38 347 ALA A C 1
ATOM 2663 O O . ALA A 1 347 ? 8.038 -0.903 14.091 1.00 93.38 347 ALA A O 1
ATOM 2664 N N . PHE A 1 348 ? 8.317 -2.263 15.857 1.00 93.44 348 PHE A N 1
ATOM 2665 C CA . PHE A 1 348 ? 9.539 -2.896 15.356 1.00 93.44 348 PHE A CA 1
ATOM 2666 C C . PHE A 1 348 ? 9.266 -3.837 14.174 1.00 93.44 348 PHE A C 1
ATOM 2668 O O . PHE A 1 348 ? 10.016 -3.829 13.200 1.00 93.44 348 PHE A O 1
ATOM 2675 N N . LEU A 1 349 ? 8.181 -4.613 14.220 1.00 94.31 349 LEU A N 1
ATOM 2676 C CA . LEU A 1 349 ? 7.770 -5.477 13.113 1.00 94.31 349 LEU A CA 1
ATOM 2677 C C . LEU A 1 349 ? 7.463 -4.661 11.847 1.00 94.31 349 LEU A C 1
ATOM 2679 O O . LEU A 1 349 ? 7.929 -5.024 10.772 1.00 94.31 349 LEU A O 1
ATOM 2683 N N . MET A 1 350 ? 6.800 -3.508 11.989 1.00 93.81 350 MET A N 1
ATOM 2684 C CA . MET A 1 350 ? 6.576 -2.556 10.890 1.00 93.81 350 MET A CA 1
ATOM 2685 C C . MET A 1 350 ? 7.874 -2.044 10.270 1.00 93.81 350 MET A C 1
ATOM 2687 O O . MET A 1 350 ? 8.004 -1.957 9.052 1.00 93.81 350 MET A O 1
ATOM 2691 N N . THR A 1 351 ? 8.876 -1.756 11.099 1.00 94.00 351 THR A N 1
ATOM 2692 C CA . THR A 1 351 ? 10.224 -1.441 10.612 1.00 94.00 351 THR A CA 1
ATOM 2693 C C . THR A 1 351 ? 10.812 -2.607 9.801 1.00 94.00 351 THR A C 1
ATOM 2695 O O . THR A 1 351 ? 11.488 -2.373 8.800 1.00 94.00 351 THR A O 1
ATOM 2698 N N . GLY A 1 352 ? 10.542 -3.855 10.198 1.00 94.38 352 GLY A N 1
ATOM 2699 C CA . GLY A 1 352 ? 10.919 -5.061 9.456 1.00 94.38 352 GLY A CA 1
ATOM 2700 C C . GLY A 1 352 ? 10.227 -5.190 8.095 1.00 94.38 352 GLY A C 1
ATOM 2701 O O . GLY A 1 352 ? 10.902 -5.506 7.117 1.00 9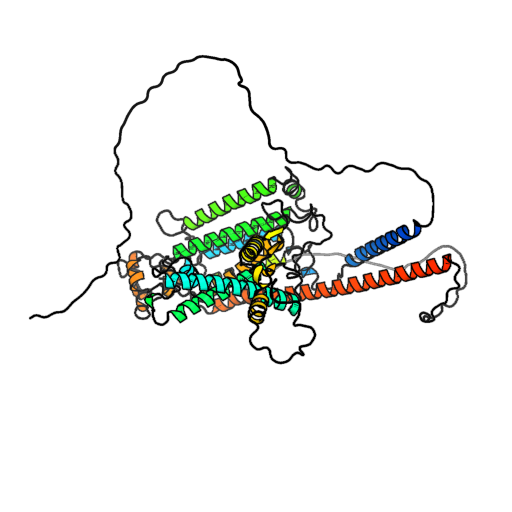4.38 352 GLY A O 1
ATOM 2702 N N . ILE A 1 353 ? 8.930 -4.880 8.012 1.00 94.75 353 ILE A N 1
ATOM 2703 C CA . ILE A 1 353 ? 8.164 -4.854 6.751 1.00 94.75 353 ILE A CA 1
ATOM 2704 C C . ILE A 1 353 ? 8.765 -3.817 5.795 1.00 94.75 353 ILE A C 1
ATOM 2706 O O . ILE A 1 353 ? 9.203 -4.172 4.702 1.00 94.75 353 ILE A O 1
ATOM 2710 N N . ILE A 1 354 ? 8.951 -2.576 6.264 1.00 94.06 354 ILE A N 1
ATOM 2711 C CA . ILE A 1 354 ? 9.582 -1.496 5.483 1.00 94.06 354 ILE A CA 1
ATOM 2712 C C . ILE A 1 354 ? 10.987 -1.901 5.008 1.00 94.06 354 ILE A C 1
ATOM 2714 O O . ILE A 1 354 ? 11.384 -1.601 3.880 1.00 94.06 354 ILE A O 1
ATOM 2718 N N . PHE A 1 355 ? 11.765 -2.584 5.854 1.00 94.12 355 PHE A N 1
ATOM 2719 C CA . PHE A 1 355 ? 13.072 -3.109 5.462 1.00 94.12 355 PHE A CA 1
ATOM 2720 C C . PHE A 1 355 ? 12.958 -4.141 4.337 1.00 94.12 355 PHE A C 1
ATOM 2722 O O . PHE A 1 355 ? 13.710 -4.057 3.364 1.00 94.12 355 PHE A O 1
ATOM 2729 N N . CYS A 1 356 ? 12.045 -5.107 4.449 1.00 94.62 356 CYS A N 1
ATOM 2730 C CA . CYS A 1 356 ? 11.835 -6.121 3.423 1.00 94.62 356 CYS A CA 1
ATOM 2731 C C . CYS A 1 356 ? 11.401 -5.491 2.095 1.00 94.62 356 CYS A C 1
ATOM 2733 O O . CYS A 1 356 ? 12.009 -5.802 1.070 1.00 94.62 356 CYS A O 1
ATOM 2735 N N . ASP A 1 357 ? 10.467 -4.544 2.119 1.00 92.25 357 ASP A N 1
ATOM 2736 C CA . ASP A 1 357 ? 10.031 -3.778 0.951 1.00 92.25 357 ASP A CA 1
ATOM 2737 C C . ASP A 1 357 ? 11.194 -3.064 0.260 1.00 92.25 357 ASP A C 1
ATOM 2739 O O . ASP A 1 357 ? 11.457 -3.272 -0.928 1.00 92.25 357 ASP A O 1
ATOM 2743 N N . LEU A 1 358 ? 11.981 -2.300 1.021 1.00 92.62 358 LEU A N 1
ATOM 2744 C CA . LEU A 1 358 ? 13.187 -1.640 0.518 1.00 92.62 358 LEU A CA 1
ATOM 2745 C C . LEU A 1 358 ? 14.189 -2.639 -0.068 1.00 92.62 358 LEU A C 1
ATOM 2747 O O . LEU A 1 358 ? 14.797 -2.391 -1.116 1.00 92.62 358 LEU A O 1
ATOM 2751 N N . MET A 1 359 ? 14.358 -3.784 0.594 1.00 92.44 359 MET A N 1
ATOM 2752 C CA . MET A 1 359 ? 15.251 -4.837 0.132 1.00 92.44 359 MET A CA 1
ATOM 2753 C C . MET A 1 359 ? 14.772 -5.469 -1.172 1.00 92.44 359 MET A C 1
ATOM 2755 O O . MET A 1 359 ? 15.617 -5.709 -2.033 1.00 92.44 359 MET A O 1
ATOM 2759 N N . THR A 1 360 ? 13.468 -5.668 -1.395 1.00 91.88 360 THR A N 1
ATOM 2760 C CA . THR A 1 360 ? 12.982 -6.197 -2.686 1.00 91.88 360 THR A CA 1
ATOM 2761 C C . THR A 1 360 ? 13.362 -5.293 -3.860 1.00 91.88 360 THR A C 1
ATOM 2763 O O . THR A 1 360 ? 13.705 -5.786 -4.941 1.00 91.88 360 THR A O 1
ATOM 2766 N N . VAL A 1 361 ? 13.380 -3.974 -3.637 1.00 89.88 361 VAL A N 1
ATOM 2767 C CA . VAL A 1 361 ? 13.790 -2.978 -4.630 1.00 89.88 361 VAL A CA 1
ATOM 2768 C C . VAL A 1 361 ? 15.311 -2.981 -4.820 1.00 89.88 361 VAL A C 1
ATOM 2770 O O . VAL A 1 361 ? 15.795 -3.017 -5.954 1.00 89.88 361 VAL A O 1
ATOM 2773 N N . PHE A 1 362 ? 16.088 -3.008 -3.731 1.00 88.50 362 PHE A N 1
ATOM 2774 C CA . PHE A 1 362 ? 17.555 -3.081 -3.793 1.00 88.50 362 PHE A CA 1
ATOM 2775 C C . PHE A 1 362 ? 18.082 -4.370 -4.413 1.00 88.50 362 PHE A C 1
ATOM 2777 O O . PHE A 1 362 ? 19.188 -4.388 -4.968 1.00 88.50 362 PHE A O 1
ATOM 2784 N N . GLN A 1 363 ? 17.337 -5.461 -4.265 1.00 91.56 363 GLN A N 1
ATOM 2785 C CA . GLN A 1 363 ? 17.727 -6.760 -4.777 1.00 91.56 363 GLN A CA 1
ATOM 2786 C C . GLN A 1 363 ? 17.520 -6.901 -6.287 1.00 91.56 363 GLN A C 1
ATOM 2788 O O . GLN A 1 363 ? 17.958 -7.905 -6.861 1.00 91.56 363 GLN A O 1
ATOM 2793 N N . ASP A 1 364 ? 16.886 -5.924 -6.947 1.00 89.62 364 ASP A N 1
ATOM 2794 C CA . ASP A 1 364 ? 16.810 -5.939 -8.401 1.00 89.62 364 ASP A CA 1
ATOM 2795 C C . ASP A 1 364 ? 18.207 -5.909 -9.026 1.00 89.62 364 ASP A C 1
ATOM 2797 O O . ASP A 1 364 ? 19.085 -5.134 -8.639 1.00 89.62 364 ASP A O 1
ATOM 2801 N N . TRP A 1 365 ? 18.412 -6.740 -10.046 1.00 87.19 365 TRP A N 1
ATOM 2802 C CA . TRP A 1 365 ? 19.710 -6.842 -10.709 1.00 87.19 365 TRP A CA 1
ATOM 2803 C C . TRP A 1 365 ? 20.065 -5.598 -11.527 1.00 87.19 365 TRP A C 1
ATOM 2805 O O . TRP A 1 365 ? 21.237 -5.383 -11.811 1.00 87.19 365 TRP A O 1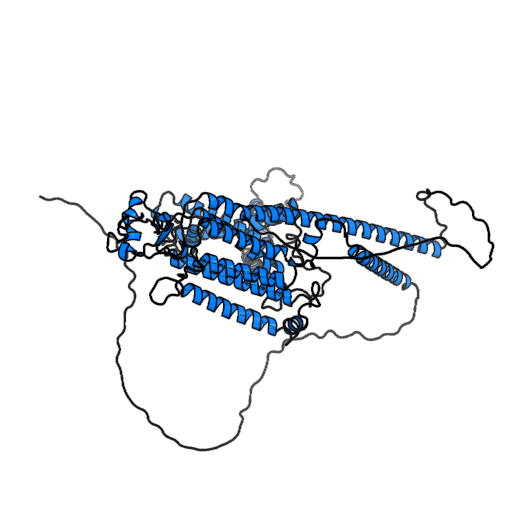
ATOM 2815 N N . ASN A 1 366 ? 19.080 -4.762 -11.869 1.00 84.38 366 ASN A N 1
ATOM 2816 C CA . ASN A 1 366 ? 19.264 -3.540 -12.658 1.00 84.38 366 ASN A CA 1
ATOM 2817 C C . ASN A 1 366 ? 19.122 -2.277 -11.806 1.00 84.38 366 ASN A C 1
ATOM 2819 O O . ASN A 1 366 ? 19.083 -1.159 -12.342 1.00 84.38 366 ASN A O 1
ATOM 2823 N N . PHE A 1 367 ? 19.042 -2.440 -10.484 1.00 85.06 367 PHE A N 1
ATOM 2824 C CA . PHE A 1 367 ? 19.134 -1.342 -9.539 1.00 85.06 367 PHE A CA 1
ATOM 2825 C C . PHE A 1 367 ? 20.444 -0.563 -9.772 1.00 85.06 367 PHE A C 1
ATOM 2827 O O . PHE A 1 367 ? 21.504 -1.184 -9.903 1.00 85.06 367 PHE A O 1
ATOM 2834 N N . PRO A 1 368 ? 20.425 0.786 -9.821 1.00 81.19 368 PRO A N 1
ATOM 2835 C CA . PRO A 1 368 ? 19.319 1.703 -9.490 1.00 81.19 368 PRO A CA 1
ATOM 2836 C C . PRO A 1 368 ? 18.464 2.156 -10.688 1.00 81.19 368 PRO A C 1
ATOM 2838 O O . PRO A 1 368 ? 17.616 3.029 -10.545 1.00 81.19 368 PRO A O 1
ATOM 2841 N N . THR A 1 369 ? 18.716 1.643 -11.893 1.00 78.56 369 THR A N 1
ATOM 2842 C CA . THR A 1 369 ? 18.118 2.192 -13.125 1.00 78.56 369 THR A CA 1
ATOM 2843 C C . THR A 1 369 ? 16.754 1.615 -13.467 1.00 78.56 369 THR A C 1
ATOM 2845 O O . THR A 1 369 ? 15.968 2.299 -14.111 1.00 78.56 369 THR A O 1
ATOM 2848 N N . PHE A 1 370 ? 16.471 0.365 -13.086 1.00 78.94 370 PHE A N 1
ATOM 2849 C CA . PHE A 1 370 ? 15.245 -0.356 -13.474 1.00 78.94 370 PHE A CA 1
ATOM 2850 C C . PHE A 1 370 ? 14.965 -0.341 -14.987 1.00 78.94 370 PHE A C 1
ATOM 2852 O O . PHE A 1 370 ? 13.823 -0.480 -15.426 1.00 78.94 370 PHE A O 1
ATOM 2859 N N . GLN A 1 371 ? 16.008 -0.173 -15.799 1.00 75.00 371 GLN A N 1
ATOM 2860 C CA . GLN A 1 371 ? 15.930 -0.240 -17.252 1.00 75.00 371 GLN A CA 1
ATOM 2861 C C . GLN A 1 371 ? 16.343 -1.634 -17.714 1.00 75.00 371 GLN A C 1
ATOM 2863 O O . GLN A 1 371 ? 17.045 -2.360 -17.010 1.00 75.00 371 GLN A O 1
ATOM 2868 N N . GLU A 1 372 ? 15.832 -2.057 -18.861 1.00 68.75 372 GLU A N 1
ATOM 2869 C CA . GLU A 1 372 ? 16.359 -3.220 -19.572 1.00 68.75 372 GLU A CA 1
ATOM 2870 C C . GLU A 1 372 ? 17.474 -2.748 -20.497 1.00 68.75 372 GLU A C 1
ATOM 2872 O O . GLU A 1 372 ? 17.339 -1.701 -21.136 1.00 68.75 372 GLU A O 1
ATOM 2877 N N . ASP A 1 373 ? 18.574 -3.496 -20.540 1.00 63.47 373 ASP A N 1
ATOM 2878 C CA . ASP A 1 373 ? 19.676 -3.170 -21.433 1.00 63.47 373 ASP A CA 1
ATOM 2879 C C . ASP A 1 373 ? 19.215 -3.352 -22.884 1.00 63.47 373 ASP A C 1
ATOM 2881 O O . ASP A 1 373 ? 18.672 -4.393 -23.261 1.00 63.47 373 ASP A O 1
ATOM 2885 N N . VAL A 1 374 ? 19.432 -2.319 -23.703 1.00 59.03 374 VAL A N 1
ATOM 2886 C CA . VAL A 1 374 ? 19.000 -2.266 -25.114 1.00 59.03 374 VAL A CA 1
ATOM 2887 C C . VAL A 1 374 ? 19.643 -3.384 -25.949 1.00 59.03 374 VAL A C 1
ATOM 2889 O O . VAL A 1 374 ? 19.100 -3.773 -26.980 1.00 59.03 374 VAL A O 1
ATOM 2892 N N . ASP A 1 375 ? 20.763 -3.931 -25.476 1.00 57.41 375 ASP A N 1
ATOM 2893 C CA . ASP A 1 375 ? 21.539 -4.972 -26.149 1.00 57.41 375 ASP A CA 1
ATOM 2894 C C . ASP A 1 375 ? 20.987 -6.394 -25.935 1.00 57.41 375 ASP A C 1
ATOM 2896 O O . ASP A 1 375 ? 21.478 -7.340 -26.557 1.00 57.41 375 ASP A O 1
ATOM 2900 N N . ILE A 1 376 ? 19.977 -6.574 -25.072 1.00 65.25 376 ILE A N 1
ATOM 2901 C CA . ILE A 1 376 ? 19.366 -7.884 -24.818 1.00 65.25 376 ILE A CA 1
ATOM 2902 C C . ILE A 1 376 ? 18.275 -8.156 -25.872 1.00 65.25 376 ILE A C 1
ATOM 2904 O O . ILE A 1 376 ? 17.339 -7.356 -25.999 1.00 65.25 376 ILE A O 1
ATOM 2908 N N . PRO A 1 377 ? 18.346 -9.292 -26.599 1.00 67.06 377 PRO A N 1
ATOM 2909 C CA . PRO A 1 377 ? 17.315 -9.708 -27.547 1.00 67.06 377 PRO A CA 1
ATOM 2910 C C . PRO A 1 377 ? 15.904 -9.714 -26.934 1.00 67.06 377 PRO A C 1
ATOM 2912 O O . PRO A 1 377 ? 15.724 -10.099 -25.778 1.00 67.06 377 PRO A O 1
ATOM 2915 N N . LEU A 1 378 ? 14.888 -9.309 -27.708 1.00 63.84 378 LEU A N 1
ATOM 2916 C CA . LEU A 1 378 ? 13.496 -9.174 -27.239 1.00 63.84 378 LEU A CA 1
ATOM 2917 C C . LEU A 1 378 ? 12.914 -10.474 -26.652 1.00 63.84 378 LEU A C 1
ATOM 2919 O O . LEU A 1 378 ? 12.044 -10.438 -25.785 1.00 63.84 378 LEU A O 1
ATOM 2923 N N . ASP A 1 379 ? 13.379 -11.629 -27.126 1.00 63.19 379 ASP A N 1
ATOM 2924 C CA . ASP A 1 379 ? 12.998 -12.958 -26.643 1.00 63.19 379 ASP A CA 1
ATOM 2925 C C . ASP A 1 379 ? 13.566 -13.284 -25.252 1.00 63.19 379 ASP A C 1
ATOM 2927 O O . ASP A 1 379 ? 12.997 -14.124 -24.552 1.00 63.19 379 ASP A O 1
ATOM 2931 N N . GLN A 1 380 ? 14.630 -12.588 -24.840 1.00 68.81 380 GLN A N 1
ATOM 2932 C CA . GLN A 1 380 ? 15.326 -12.747 -23.559 1.00 68.81 380 GLN A CA 1
ATOM 2933 C C . GLN A 1 380 ? 14.993 -11.645 -22.540 1.00 68.81 380 GLN A C 1
ATOM 2935 O O . GLN A 1 380 ? 15.449 -11.713 -21.398 1.00 68.81 380 GLN A O 1
ATOM 2940 N N . GLN A 1 381 ? 14.202 -10.642 -22.929 1.00 78.19 381 GLN A N 1
ATOM 2941 C CA . GLN A 1 381 ? 13.699 -9.613 -22.017 1.00 78.19 381 GLN A CA 1
ATOM 2942 C C . GLN A 1 381 ? 12.669 -10.192 -21.042 1.00 78.19 381 GLN A C 1
ATOM 2944 O O . GLN A 1 381 ? 11.949 -11.147 -21.357 1.00 78.19 381 GLN A O 1
ATOM 2949 N N . VAL A 1 382 ? 12.589 -9.604 -19.845 1.00 81.94 382 VAL A N 1
ATOM 2950 C CA . VAL A 1 382 ? 11.682 -10.088 -18.804 1.00 81.94 382 VAL A CA 1
ATOM 2951 C C . VAL A 1 382 ? 10.263 -9.685 -19.188 1.00 81.94 382 VAL A C 1
ATOM 2953 O O . VAL A 1 382 ? 9.916 -8.510 -19.286 1.00 81.94 382 VAL A O 1
ATOM 2956 N N . LYS A 1 383 ? 9.417 -10.683 -19.429 1.00 88.81 383 LYS A N 1
ATOM 2957 C CA . LYS A 1 383 ? 8.004 -10.474 -19.756 1.00 88.81 383 LYS A CA 1
ATOM 2958 C C . LYS A 1 383 ? 7.226 -10.216 -18.471 1.00 88.81 383 LYS A C 1
ATOM 2960 O O . LYS A 1 383 ? 7.575 -10.740 -17.416 1.00 88.81 383 LYS A O 1
ATOM 2965 N N . ILE A 1 384 ? 6.144 -9.456 -18.577 1.00 90.00 384 ILE A N 1
ATOM 2966 C CA . ILE A 1 384 ? 5.234 -9.183 -17.466 1.00 90.00 384 ILE A CA 1
ATOM 2967 C C . ILE A 1 384 ? 4.593 -10.495 -17.006 1.00 90.00 384 ILE A C 1
ATOM 2969 O O . ILE A 1 384 ? 4.071 -11.253 -17.836 1.00 90.00 384 ILE A O 1
ATOM 2973 N N . ALA A 1 385 ? 4.607 -10.725 -15.692 1.00 89.50 385 ALA A N 1
ATOM 2974 C CA . ALA A 1 385 ? 4.047 -11.914 -15.063 1.00 89.50 385 ALA A CA 1
ATOM 2975 C C . ALA A 1 385 ? 2.620 -12.192 -15.552 1.00 89.50 385 ALA A C 1
ATOM 2977 O O . ALA A 1 385 ? 1.778 -11.298 -15.627 1.00 89.50 385 ALA A O 1
ATOM 2978 N N . GLY A 1 386 ? 2.364 -13.441 -15.946 1.00 89.38 386 GLY A N 1
ATOM 2979 C CA . GLY A 1 386 ? 1.057 -13.866 -16.453 1.00 89.38 386 GLY A CA 1
ATOM 2980 C C . GLY A 1 386 ? 0.727 -13.420 -17.886 1.00 89.38 386 GLY A C 1
ATOM 2981 O O . GLY A 1 386 ? -0.379 -13.679 -18.354 1.00 89.38 386 GLY A O 1
ATOM 2982 N N . THR A 1 387 ? 1.652 -12.790 -18.617 1.00 91.44 387 THR A N 1
ATOM 2983 C CA . THR A 1 387 ? 1.415 -12.331 -20.001 1.00 91.44 387 THR A CA 1
ATOM 2984 C C . THR A 1 387 ? 2.550 -12.740 -20.939 1.00 91.44 387 THR A C 1
ATOM 2986 O O . THR A 1 387 ? 3.568 -13.256 -20.494 1.00 91.44 387 THR A O 1
ATOM 2989 N N . PHE A 1 388 ? 2.412 -12.500 -22.247 1.00 89.12 388 PHE A N 1
ATOM 2990 C CA . PHE A 1 388 ? 3.504 -12.645 -23.227 1.00 89.12 388 PHE A CA 1
ATOM 2991 C C . PHE A 1 388 ? 4.202 -11.321 -23.573 1.00 89.12 388 PHE A C 1
ATOM 2993 O O . PHE A 1 388 ? 5.043 -11.292 -24.470 1.00 89.12 388 PHE A O 1
ATOM 3000 N N . VAL A 1 389 ? 3.862 -10.236 -22.880 1.00 86.81 389 VAL A N 1
ATOM 3001 C CA . VAL A 1 389 ? 4.215 -8.866 -23.263 1.00 86.81 389 VAL A CA 1
ATOM 3002 C C . VAL A 1 389 ? 5.249 -8.296 -22.288 1.00 86.81 389 VAL A C 1
ATOM 3004 O O . VAL A 1 389 ? 5.209 -8.597 -21.100 1.00 86.81 389 VAL A O 1
ATOM 3007 N N . THR A 1 390 ? 6.183 -7.474 -22.769 1.00 84.00 390 THR A N 1
ATOM 3008 C CA . THR A 1 390 ? 7.203 -6.801 -21.936 1.00 84.00 390 THR A CA 1
ATOM 3009 C C . THR A 1 390 ? 6.783 -5.392 -21.495 1.00 84.00 390 THR A C 1
ATOM 3011 O O . THR A 1 390 ? 7.238 -4.898 -20.464 1.00 84.00 390 THR A O 1
ATOM 3014 N N . GLN A 1 391 ? 5.893 -4.732 -22.248 1.00 83.19 391 GLN A N 1
ATOM 3015 C CA . GLN A 1 391 ? 5.442 -3.361 -21.986 1.00 83.19 391 GLN A CA 1
ATOM 3016 C C . GLN A 1 391 ? 3.952 -3.161 -22.282 1.00 83.19 391 GLN A C 1
ATOM 3018 O O . GLN A 1 391 ? 3.433 -3.649 -23.285 1.00 83.19 391 GLN A O 1
ATOM 3023 N N . ILE A 1 392 ? 3.275 -2.378 -21.443 1.00 83.56 392 ILE A N 1
ATOM 3024 C CA . ILE A 1 392 ? 1.871 -1.995 -21.626 1.00 83.56 392 ILE A CA 1
ATOM 3025 C C . ILE A 1 392 ? 1.815 -0.542 -22.101 1.00 83.56 392 ILE A C 1
ATOM 3027 O O . ILE A 1 392 ? 2.369 0.351 -21.458 1.00 83.56 392 ILE A O 1
ATOM 3031 N N . ASN A 1 393 ? 1.117 -0.302 -23.211 1.00 83.12 393 ASN A N 1
ATOM 3032 C CA . ASN A 1 393 ? 0.870 1.039 -23.739 1.00 83.12 393 ASN A CA 1
ATOM 3033 C C . ASN A 1 393 ? -0.600 1.419 -23.542 1.00 83.12 393 ASN A C 1
ATOM 3035 O O . ASN A 1 393 ? -1.499 0.80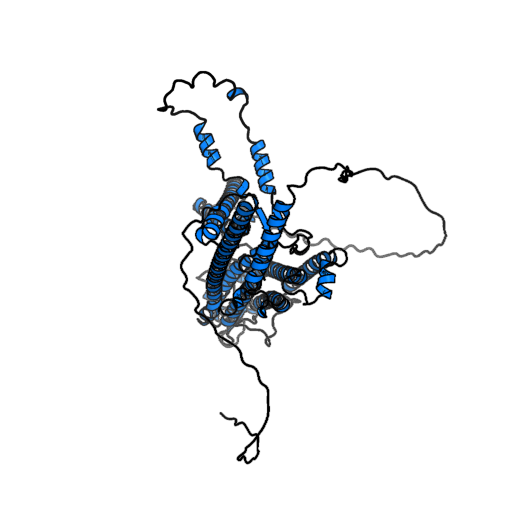3 -24.119 1.00 83.12 393 ASN A O 1
ATOM 3039 N N . CYS A 1 394 ? -0.843 2.456 -22.744 1.00 77.50 394 CYS A N 1
ATOM 3040 C CA . CYS A 1 394 ? -2.174 2.985 -22.477 1.00 77.50 394 CYS A CA 1
ATOM 3041 C C . CYS A 1 394 ? -2.462 4.196 -23.376 1.00 77.50 394 CYS A C 1
ATOM 3043 O O . CYS A 1 394 ? -2.233 5.344 -23.002 1.00 77.50 394 CYS A O 1
ATOM 3045 N N . ASP A 1 395 ? -3.038 3.937 -24.553 1.00 78.38 395 ASP A N 1
ATOM 3046 C CA . ASP A 1 395 ? -3.432 4.976 -25.521 1.00 78.38 395 ASP A CA 1
ATOM 3047 C C . ASP A 1 395 ? -4.877 5.473 -25.360 1.00 78.38 395 ASP A C 1
ATOM 3049 O O . ASP A 1 395 ? -5.317 6.358 -26.100 1.00 78.38 395 ASP A O 1
ATOM 3053 N N . PHE A 1 396 ? -5.664 4.878 -24.461 1.00 72.75 396 PHE A N 1
ATOM 3054 C CA . PHE A 1 396 ? -7.115 5.087 -24.414 1.00 72.75 396 PHE A CA 1
ATOM 3055 C C . PHE A 1 396 ? -7.495 6.568 -24.277 1.00 72.75 396 PHE A C 1
ATOM 3057 O O . PHE A 1 396 ? -8.266 7.089 -25.087 1.00 72.75 396 PHE A O 1
ATOM 3064 N N . PHE A 1 397 ? -6.902 7.270 -23.310 1.00 68.69 397 PHE A N 1
ATOM 3065 C CA . PHE A 1 397 ? -7.173 8.689 -23.072 1.00 68.69 397 PHE A CA 1
ATOM 3066 C C . PHE A 1 397 ? -6.702 9.572 -24.224 1.00 68.69 397 PHE A C 1
ATOM 3068 O O . PHE A 1 397 ? -7.386 10.524 -24.591 1.00 68.69 397 PHE A O 1
ATOM 3075 N N . VAL A 1 398 ? -5.584 9.220 -24.858 1.00 74.31 398 VAL A N 1
ATOM 3076 C CA . VAL A 1 398 ? -5.078 9.911 -26.047 1.00 74.31 398 VAL A CA 1
ATOM 3077 C C . VAL A 1 398 ? -6.053 9.749 -27.214 1.00 74.31 398 VAL A C 1
ATOM 3079 O O . VAL A 1 398 ? -6.380 10.727 -27.888 1.00 74.31 398 VAL A O 1
ATOM 3082 N N . ARG A 1 399 ? -6.570 8.537 -27.443 1.00 77.75 399 ARG A N 1
ATOM 3083 C CA . ARG A 1 399 ? -7.564 8.257 -28.492 1.00 77.75 399 ARG A CA 1
ATOM 3084 C C . ARG A 1 399 ? -8.885 8.973 -28.215 1.00 77.75 399 ARG A C 1
ATOM 3086 O O . ARG A 1 399 ? -9.436 9.581 -29.132 1.00 77.75 399 ARG A O 1
ATOM 3093 N N . CYS A 1 400 ? -9.352 8.971 -26.967 1.00 69.31 400 CYS A N 1
ATOM 3094 C CA . CYS A 1 400 ? -10.551 9.702 -26.555 1.00 69.31 400 CYS A CA 1
ATOM 3095 C C . CYS A 1 400 ? -10.372 11.214 -26.724 1.00 69.31 400 CYS A C 1
ATOM 3097 O O . CYS A 1 400 ? -11.202 11.857 -27.357 1.00 69.31 400 CYS A O 1
ATOM 3099 N N . ALA A 1 401 ? -9.252 11.781 -26.272 1.00 70.81 401 ALA A N 1
ATOM 3100 C CA . ALA A 1 401 ? -8.952 13.202 -26.427 1.00 70.81 401 ALA A CA 1
ATOM 3101 C C . ALA A 1 401 ? -8.834 13.619 -27.903 1.00 70.81 401 ALA A C 1
ATOM 3103 O O . ALA A 1 401 ? -9.321 14.687 -28.279 1.00 70.81 401 ALA A O 1
ATOM 3104 N N . ARG A 1 402 ? -8.240 12.777 -28.764 1.00 77.25 402 ARG A N 1
ATOM 3105 C CA . ARG A 1 402 ? -8.203 13.008 -30.220 1.00 77.25 402 ARG A CA 1
ATOM 3106 C C . ARG A 1 402 ? -9.606 12.986 -30.832 1.00 77.25 402 ARG A C 1
ATOM 3108 O O . ARG A 1 402 ? -9.920 13.876 -31.619 1.00 77.25 402 ARG A O 1
ATOM 3115 N N . ARG A 1 403 ? -10.464 12.033 -30.444 1.00 78.19 403 ARG A N 1
ATOM 3116 C CA . ARG A 1 403 ? -11.870 11.974 -30.889 1.00 78.19 403 ARG A CA 1
ATOM 3117 C C . ARG A 1 403 ? -12.676 13.181 -30.405 1.00 78.19 403 ARG A C 1
ATOM 3119 O O . ARG A 1 403 ? -13.380 13.785 -31.205 1.00 78.19 403 ARG A O 1
ATOM 3126 N N . CYS A 1 404 ? -12.511 13.601 -29.152 1.00 68.00 404 CYS A N 1
ATOM 3127 C CA . CYS A 1 404 ? -13.159 14.801 -28.623 1.00 68.00 404 CYS A CA 1
ATOM 3128 C C . CYS A 1 404 ? -12.680 16.069 -29.343 1.00 68.00 404 CYS A C 1
ATOM 3130 O O . CYS A 1 404 ? -13.508 16.886 -29.731 1.00 68.00 404 CYS A O 1
ATOM 3132 N N . LYS A 1 405 ? -11.373 16.216 -29.617 1.00 68.81 405 LYS A N 1
ATOM 3133 C CA . LYS A 1 405 ? -10.853 17.326 -30.439 1.00 68.81 405 LYS A CA 1
ATOM 3134 C C . LYS A 1 405 ? -11.419 17.329 -31.861 1.00 68.81 405 LYS A C 1
ATOM 3136 O O . LYS A 1 405 ? -11.620 18.407 -32.406 1.00 68.81 405 LYS A O 1
ATOM 3141 N N . ALA A 1 406 ? -11.688 16.159 -32.442 1.00 66.88 406 ALA A N 1
ATOM 3142 C CA . ALA A 1 406 ? -12.354 16.051 -33.739 1.00 66.88 406 ALA A CA 1
ATOM 3143 C C . ALA A 1 406 ? -13.851 16.423 -33.677 1.00 66.88 406 ALA A C 1
ATOM 3145 O O . ALA A 1 406 ? -14.397 16.883 -34.675 1.00 66.88 406 ALA A O 1
ATOM 3146 N N . CYS A 1 407 ? -14.496 16.263 -32.515 1.00 56.81 407 CYS A N 1
ATOM 3147 C CA . CYS A 1 407 ? -15.897 16.635 -32.284 1.00 56.81 407 CYS A CA 1
ATOM 3148 C C . CYS A 1 407 ? -16.086 18.105 -31.874 1.00 56.81 407 CYS A C 1
ATOM 3150 O O . CYS A 1 407 ? -17.190 18.632 -32.005 1.00 56.81 407 CYS A O 1
ATOM 3152 N N . LEU A 1 408 ? -15.039 18.792 -31.393 1.00 57.25 408 LEU A N 1
ATOM 3153 C CA . LEU A 1 408 ? -15.096 20.246 -31.249 1.00 57.25 408 LEU A CA 1
ATOM 3154 C C . LEU A 1 408 ? -15.263 20.862 -32.646 1.00 57.25 408 LEU A C 1
ATOM 3156 O O . LEU A 1 408 ? -14.502 20.500 -33.547 1.00 57.25 408 LEU A O 1
ATOM 3160 N N . PRO A 1 409 ? -16.206 21.804 -32.844 1.00 52.75 409 PRO A N 1
ATOM 3161 C CA . PRO A 1 409 ? -16.451 22.412 -34.144 1.00 52.75 409 PRO A CA 1
ATOM 3162 C C . PRO A 1 409 ? -15.180 23.114 -34.625 1.00 52.75 409 PRO A C 1
ATOM 3164 O O . PRO A 1 409 ? -14.842 24.230 -34.223 1.00 52.75 409 PRO A O 1
ATOM 3167 N N . THR A 1 410 ? -14.442 22.432 -35.494 1.00 52.03 410 THR A N 1
ATOM 3168 C CA . THR A 1 410 ? -13.226 22.924 -36.124 1.00 52.03 410 THR A CA 1
ATOM 3169 C C . THR A 1 410 ? -13.635 23.908 -37.202 1.00 52.03 410 THR A C 1
ATOM 3171 O O . THR A 1 410 ? -13.664 23.573 -38.372 1.00 52.03 410 THR A O 1
ATOM 3174 N N . ARG A 1 411 ? -13.925 25.147 -36.782 1.00 50.69 411 ARG A N 1
ATOM 3175 C CA . ARG A 1 411 ? -14.193 26.316 -37.636 1.00 50.69 411 ARG A CA 1
ATOM 3176 C C . ARG A 1 411 ? -15.388 26.139 -38.584 1.00 50.69 411 ARG A C 1
ATOM 3178 O O . ARG A 1 411 ? -15.415 25.281 -39.450 1.00 50.69 411 ARG A O 1
ATOM 3185 N N . CYS A 1 412 ? -16.336 27.071 -38.534 1.00 41.19 412 CYS A N 1
ATOM 3186 C CA . CYS A 1 412 ? -17.252 27.272 -39.656 1.00 41.19 412 CYS A CA 1
ATOM 3187 C C . CYS A 1 412 ? -16.418 27.561 -40.928 1.00 41.19 412 CYS A C 1
ATOM 3189 O O . CYS A 1 412 ? -15.735 28.594 -40.960 1.00 41.19 412 CYS A O 1
ATOM 3191 N N . PRO A 1 413 ? -16.461 26.715 -41.979 1.00 50.44 413 PRO A N 1
ATOM 3192 C CA . PRO A 1 413 ? -15.680 26.929 -43.202 1.00 50.44 413 PRO A CA 1
ATOM 3193 C C . PRO A 1 413 ? -16.019 28.263 -43.883 1.00 50.44 413 PRO A C 1
ATOM 3195 O O . PRO A 1 413 ? -15.185 28.857 -44.560 1.00 50.44 413 PRO A O 1
ATOM 3198 N N . ARG A 1 414 ? -17.227 28.797 -43.641 1.00 46.25 414 ARG A N 1
ATOM 3199 C CA . ARG A 1 414 ? -17.687 30.065 -44.224 1.00 46.25 414 ARG A CA 1
ATOM 3200 C C . ARG A 1 414 ? -17.020 31.313 -43.639 1.00 46.25 414 ARG A C 1
ATOM 3202 O O . ARG A 1 414 ? -17.004 32.334 -44.319 1.00 46.25 414 ARG A O 1
ATOM 3209 N N . CYS A 1 415 ? -16.444 31.255 -42.435 1.00 47.50 415 CYS A N 1
ATOM 3210 C CA . CYS A 1 415 ? -15.799 32.426 -41.826 1.00 47.50 415 CYS A CA 1
ATOM 3211 C C . CYS A 1 415 ? -14.323 32.583 -42.232 1.00 47.50 415 CYS A C 1
ATOM 3213 O O . CYS A 1 415 ? -13.794 33.688 -42.156 1.00 47.50 415 CYS A O 1
ATOM 3215 N N . LEU A 1 416 ? -13.660 31.510 -42.686 1.00 46.50 416 LEU A N 1
ATOM 3216 C CA . LEU A 1 416 ? -12.239 31.554 -43.061 1.00 46.50 416 LEU A CA 1
ATOM 3217 C C . LEU A 1 416 ? -12.004 31.973 -44.521 1.00 46.50 416 LEU A C 1
ATOM 3219 O O . LEU A 1 416 ? -10.894 32.353 -44.868 1.00 46.50 416 LEU A O 1
ATOM 3223 N N . GLN A 1 417 ? -13.035 31.920 -45.371 1.00 49.88 417 GLN A N 1
ATOM 3224 C CA . GLN A 1 417 ? -12.894 32.183 -46.808 1.00 49.88 417 GLN A CA 1
ATOM 3225 C C . GLN A 1 417 ? -13.299 33.609 -47.222 1.00 49.88 417 GLN A C 1
ATOM 3227 O O . GLN A 1 417 ? -12.994 34.028 -48.333 1.00 49.88 417 GLN A O 1
ATOM 3232 N N . LYS A 1 418 ? -13.961 34.377 -46.341 1.00 46.59 418 LYS A N 1
ATOM 3233 C CA . LYS A 1 418 ? -14.393 35.761 -46.634 1.00 46.59 418 LYS A CA 1
ATOM 3234 C C . LYS A 1 418 ? -13.576 36.859 -45.953 1.00 46.59 418 LYS A C 1
ATOM 3236 O O . LYS A 1 418 ? -13.748 38.023 -46.300 1.00 46.59 418 LYS A O 1
ATOM 3241 N N . CYS A 1 419 ? -12.657 36.518 -45.053 1.00 46.72 419 CYS A N 1
ATOM 3242 C CA . CYS A 1 419 ? -11.757 37.492 -44.443 1.00 46.72 419 CYS A CA 1
ATOM 3243 C C . CYS A 1 419 ? -10.304 37.159 -44.801 1.00 46.72 419 CYS A C 1
ATOM 3245 O O . CYS A 1 419 ? -9.675 36.360 -44.115 1.00 46.72 419 CYS A O 1
ATOM 3247 N N . VAL A 1 420 ? -9.796 37.881 -45.813 1.00 44.56 420 VAL A N 1
ATOM 3248 C CA . VAL A 1 420 ? -8.393 38.013 -46.278 1.00 44.56 420 VAL A CA 1
ATOM 3249 C C . VAL A 1 420 ? -8.041 37.074 -47.454 1.00 44.56 420 VAL A C 1
ATOM 3251 O O . VAL A 1 420 ? -8.055 35.858 -47.299 1.00 44.56 420 VAL A O 1
ATOM 3254 N N . PRO A 1 421 ? -7.768 37.651 -48.650 1.00 47.50 421 PRO A N 1
ATOM 3255 C CA . PRO A 1 421 ? -6.553 38.436 -48.861 1.00 47.50 421 PRO A CA 1
ATOM 3256 C C . PRO A 1 421 ? -6.820 39.794 -49.514 1.00 47.50 421 PRO A C 1
ATOM 3258 O O . PRO A 1 421 ? -6.973 39.870 -50.723 1.00 47.50 421 PRO A O 1
ATOM 3261 N N . GLN A 1 422 ? -6.818 40.878 -48.728 1.00 47.03 422 GLN A N 1
ATOM 3262 C CA . GLN A 1 422 ? -6.513 42.209 -49.289 1.00 47.03 422 GLN A CA 1
ATOM 3263 C C . GLN A 1 422 ? -6.124 43.298 -48.273 1.00 47.03 422 GLN A C 1
ATOM 3265 O O . GLN A 1 422 ? -5.597 44.324 -48.682 1.00 47.03 422 GLN A O 1
ATOM 3270 N N . CYS A 1 423 ? -6.263 43.087 -46.957 1.00 44.19 423 CYS A N 1
ATOM 3271 C CA . CYS A 1 423 ? -5.939 44.134 -45.969 1.00 44.19 423 CYS A CA 1
ATOM 3272 C C . CYS A 1 423 ? -4.559 44.044 -45.291 1.00 44.19 423 CYS A C 1
ATOM 3274 O O . CYS A 1 423 ? -4.284 44.854 -44.412 1.00 44.19 423 CYS A O 1
ATOM 3276 N N . CYS A 1 424 ? -3.676 43.104 -45.647 1.00 45.50 424 CYS A N 1
ATOM 3277 C CA . CYS A 1 424 ? -2.477 42.834 -44.836 1.00 45.50 424 CYS A CA 1
ATOM 3278 C C . CYS A 1 424 ? -1.139 43.032 -45.566 1.00 45.50 424 CYS A C 1
ATOM 3280 O O . CYS A 1 424 ? -0.253 42.191 -45.460 1.00 45.50 424 CYS A O 1
ATOM 3282 N N . SER A 1 425 ? -0.969 44.147 -46.283 1.00 46.03 425 SER A N 1
ATOM 3283 C CA . SER A 1 425 ? 0.363 44.580 -46.747 1.00 46.03 425 SER A CA 1
ATOM 3284 C C . SER A 1 425 ? 0.786 45.977 -46.275 1.00 46.03 425 SER A C 1
ATOM 3286 O O . SER A 1 425 ? 1.925 46.360 -46.521 1.00 46.03 425 SER A O 1
ATOM 3288 N N . LYS A 1 426 ? -0.068 46.741 -45.567 1.00 43.66 426 LYS A N 1
ATOM 3289 C CA . LYS A 1 426 ? 0.274 48.121 -45.147 1.00 43.66 426 LYS A CA 1
ATOM 3290 C C . LYS A 1 426 ? -0.056 48.529 -43.704 1.00 43.66 426 LYS A C 1
ATOM 3292 O O . LYS A 1 426 ? 0.149 49.688 -43.360 1.00 43.66 426 LYS A O 1
ATOM 3297 N N . CYS A 1 427 ? -0.490 47.627 -42.825 1.00 38.56 427 CYS A N 1
ATOM 3298 C CA . CYS A 1 427 ? -0.713 47.989 -41.419 1.00 38.56 427 CYS A CA 1
ATOM 3299 C C . CYS A 1 427 ? 0.495 47.621 -40.546 1.00 38.56 427 CYS A C 1
ATOM 3301 O O . CYS A 1 427 ? 0.731 46.451 -40.252 1.00 38.56 427 CYS A O 1
ATOM 3303 N N . LEU A 1 428 ? 1.245 48.648 -40.130 1.00 43.78 428 LEU A N 1
ATOM 3304 C CA . LEU A 1 428 ? 2.231 48.580 -39.049 1.00 43.78 428 LEU A CA 1
ATOM 3305 C C . LEU A 1 428 ? 1.576 48.197 -37.702 1.00 43.78 428 LEU A C 1
ATOM 3307 O O . LEU A 1 428 ? 0.378 48.409 -37.501 1.00 43.78 428 LEU A O 1
ATOM 3311 N N . PRO A 1 429 ? 2.351 47.651 -36.748 1.00 46.72 429 PRO A N 1
ATOM 3312 C CA . PRO A 1 429 ? 1.833 46.814 -35.679 1.00 46.72 429 PRO A CA 1
ATOM 3313 C C . PRO A 1 429 ? 1.557 47.621 -34.410 1.00 46.72 429 PRO A C 1
ATOM 3315 O O . PRO A 1 429 ? 2.239 47.420 -33.414 1.00 46.72 429 PRO A O 1
ATOM 3318 N N . LYS A 1 430 ? 0.586 48.537 -34.392 1.00 48.12 430 LYS A N 1
ATOM 3319 C CA . LYS A 1 430 ? 0.100 49.097 -33.117 1.00 48.12 430 LYS A CA 1
ATOM 3320 C C . LYS A 1 430 ? -1.411 49.306 -33.180 1.00 48.12 430 LYS A C 1
ATOM 3322 O O . LYS A 1 430 ? -1.925 49.892 -34.123 1.00 48.12 430 LYS A O 1
ATOM 3327 N N . SER A 1 431 ? -2.099 48.813 -32.149 1.00 48.62 431 SER A N 1
ATOM 3328 C CA . SER A 1 431 ? -3.534 48.973 -31.853 1.00 48.62 431 SER A CA 1
ATOM 3329 C C . SER A 1 431 ? -4.547 48.278 -32.782 1.00 48.62 431 SER A C 1
ATOM 3331 O O . SER A 1 431 ? -5.208 48.908 -33.598 1.00 48.62 431 SER A O 1
ATOM 3333 N N . CYS A 1 432 ? -4.796 46.985 -32.539 1.00 35.78 432 CYS A N 1
ATOM 3334 C CA . CYS A 1 432 ? -6.101 46.374 -32.823 1.00 35.78 432 CYS A CA 1
ATOM 3335 C C . CYS A 1 432 ? -6.618 45.664 -31.550 1.00 35.78 432 CYS A C 1
ATOM 3337 O O . CYS A 1 432 ? -6.181 44.548 -31.267 1.00 35.78 432 CYS A O 1
ATOM 3339 N N . PRO A 1 433 ? -7.506 46.283 -30.741 1.00 45.47 433 PRO A N 1
ATOM 3340 C CA . PRO A 1 433 ? -7.897 45.742 -29.432 1.00 45.47 433 PRO A CA 1
ATOM 3341 C C . PRO A 1 433 ? -9.037 44.708 -29.464 1.00 45.47 433 PRO A C 1
ATOM 3343 O O . PRO A 1 433 ? -9.484 44.277 -28.407 1.00 45.47 433 PRO A O 1
ATOM 3346 N N . ARG A 1 434 ? -9.568 44.318 -30.634 1.00 45.44 434 ARG A N 1
ATOM 3347 C CA . ARG A 1 434 ? -10.784 43.476 -30.714 1.00 45.44 434 ARG A CA 1
ATOM 3348 C C . ARG A 1 434 ? -10.722 42.365 -31.763 1.00 45.44 434 ARG A C 1
ATOM 3350 O O . ARG A 1 434 ? -11.705 42.082 -32.439 1.00 45.44 434 ARG A O 1
ATOM 3357 N N . CYS A 1 435 ? -9.582 41.686 -31.884 1.00 44.59 435 CYS A N 1
ATOM 3358 C CA . CYS A 1 435 ? -9.532 40.441 -32.648 1.00 44.59 435 CYS A CA 1
ATOM 3359 C C . CYS A 1 435 ? -9.873 39.249 -31.736 1.00 44.59 435 CYS A C 1
ATOM 3361 O O . CYS A 1 435 ? -9.042 38.779 -30.958 1.00 44.59 435 CYS A O 1
ATOM 3363 N N . CYS A 1 436 ? -11.102 38.738 -31.865 1.00 44.62 436 CYS A N 1
ATOM 3364 C CA . CYS A 1 436 ? -11.632 37.559 -31.160 1.00 44.62 436 CYS A CA 1
ATOM 3365 C C . CYS A 1 436 ? -10.779 36.277 -31.376 1.00 44.62 436 CYS A C 1
ATOM 3367 O O . CYS A 1 436 ? -10.888 35.306 -30.630 1.00 44.62 436 CYS A O 1
ATOM 3369 N N . CYS A 1 437 ? -9.846 36.282 -32.339 1.00 44.59 437 CYS A N 1
ATOM 3370 C CA . CYS A 1 437 ? -8.893 35.190 -32.565 1.00 44.59 437 CYS A CA 1
ATOM 3371 C C . CYS A 1 437 ? -7.780 35.064 -31.502 1.00 44.59 437 CYS A C 1
ATOM 3373 O O . CYS A 1 437 ? -7.215 33.977 -31.362 1.00 44.59 437 CYS A O 1
ATOM 3375 N N . CYS A 1 438 ? -7.453 36.112 -30.732 1.00 43.09 438 CYS A N 1
ATOM 3376 C CA . CYS A 1 438 ? -6.362 36.034 -29.746 1.00 43.09 438 CYS A CA 1
ATOM 3377 C C . CYS A 1 438 ? -6.744 35.264 -28.467 1.00 43.09 438 CYS A C 1
ATOM 3379 O O . CYS A 1 438 ? -5.921 34.498 -27.964 1.00 43.09 438 CYS A O 1
ATOM 3381 N N . CYS A 1 439 ? -7.989 35.372 -27.985 1.00 42.66 439 CYS A N 1
ATOM 3382 C CA . CYS A 1 439 ? -8.441 34.634 -26.794 1.00 42.66 439 CYS A CA 1
ATOM 3383 C C . CYS A 1 439 ? -8.507 33.116 -27.028 1.00 42.66 439 CYS A C 1
ATOM 3385 O O . CYS A 1 439 ? -8.108 32.345 -26.158 1.00 42.66 439 CYS A O 1
ATOM 3387 N N . CYS A 1 440 ? -8.900 32.669 -28.228 1.00 44.62 440 CYS A N 1
ATOM 3388 C CA . CYS A 1 440 ? -8.878 31.241 -28.564 1.00 44.62 440 CYS A CA 1
ATOM 3389 C C . CYS A 1 440 ? -7.445 30.684 -28.629 1.00 44.62 440 CYS A C 1
ATOM 3391 O O . CYS A 1 440 ? -7.198 29.573 -28.170 1.00 44.62 440 CYS A O 1
ATOM 3393 N N . ARG A 1 441 ? -6.467 31.446 -29.144 1.00 43.69 441 ARG A N 1
ATOM 3394 C CA . ARG A 1 441 ? -5.071 30.974 -29.235 1.00 43.69 441 ARG A CA 1
ATOM 3395 C C . ARG A 1 441 ? -4.392 30.867 -27.866 1.00 43.69 441 ARG A C 1
ATOM 3397 O O . ARG A 1 441 ? -3.540 30.001 -27.692 1.00 43.69 441 ARG A O 1
ATOM 3404 N N . TRP A 1 442 ? -4.775 31.717 -26.913 1.00 45.47 442 TRP A N 1
ATOM 3405 C CA . TRP A 1 442 ? -4.305 31.646 -25.528 1.00 45.47 442 TRP A CA 1
ATOM 3406 C C . TRP A 1 442 ? -4.876 30.420 -24.801 1.00 45.47 442 TRP A C 1
ATOM 3408 O O . TRP A 1 442 ? -4.110 29.652 -24.228 1.00 45.47 442 TRP A O 1
ATOM 3418 N N . PHE A 1 443 ? -6.181 30.153 -24.941 1.00 45.00 443 PHE A N 1
ATOM 3419 C CA . PHE A 1 443 ? -6.824 28.977 -24.340 1.00 45.00 443 PHE A CA 1
ATOM 3420 C C . PHE A 1 443 ? -6.263 27.651 -24.892 1.00 45.00 443 PHE A C 1
ATOM 3422 O O . PHE A 1 443 ? -5.951 26.739 -24.133 1.00 45.00 443 PHE A O 1
ATOM 3429 N N . TYR A 1 444 ? -6.018 27.565 -26.207 1.00 47.69 444 TYR A N 1
ATOM 3430 C CA . TYR A 1 444 ? -5.396 26.382 -26.823 1.00 47.69 444 TYR A CA 1
ATOM 3431 C C . TYR A 1 444 ? -3.916 26.182 -26.456 1.00 47.69 444 TYR A C 1
ATOM 3433 O O . TYR A 1 444 ? -3.438 25.055 -26.535 1.00 47.69 444 TYR A O 1
ATOM 3441 N N . LYS A 1 445 ? -3.194 27.239 -26.055 1.00 50.59 445 LYS A N 1
ATOM 3442 C CA . LYS A 1 445 ? -1.827 27.136 -25.509 1.00 50.59 445 LYS A CA 1
ATOM 3443 C C . LYS A 1 445 ? -1.801 26.748 -24.029 1.00 50.59 445 LYS A C 1
ATOM 3445 O O . LYS A 1 445 ? -0.767 26.285 -23.562 1.00 50.59 445 LYS A O 1
ATOM 3450 N N . MET A 1 446 ? -2.896 26.976 -23.303 1.00 47.44 446 MET A N 1
ATOM 3451 C CA . MET A 1 446 ? -3.036 26.597 -21.895 1.00 47.44 446 MET A CA 1
ATOM 3452 C C . MET A 1 446 ? -3.459 25.137 -21.710 1.00 47.44 446 MET A C 1
ATOM 3454 O O . MET A 1 446 ? -3.207 24.567 -20.652 1.00 47.44 446 MET A O 1
ATOM 3458 N N . LEU A 1 447 ? -4.091 24.525 -22.718 1.00 55.66 447 LEU A N 1
ATOM 3459 C CA . LEU A 1 447 ? -4.422 23.105 -22.670 1.00 55.66 447 LEU A CA 1
ATOM 3460 C C . LEU A 1 447 ? -3.127 22.275 -22.691 1.00 55.66 447 LEU A C 1
ATOM 3462 O O . LEU A 1 447 ? -2.330 22.443 -23.618 1.00 55.66 447 LEU A O 1
ATOM 3466 N N . PRO A 1 448 ? -2.910 21.383 -21.706 1.00 58.94 448 PRO A N 1
ATOM 3467 C CA . PRO A 1 448 ? -1.725 20.539 -21.669 1.00 58.94 448 PRO A CA 1
ATOM 3468 C C . PRO A 1 448 ? -1.632 19.691 -22.940 1.00 58.94 448 PRO A C 1
ATOM 3470 O O . PRO A 1 448 ? -2.649 19.265 -23.500 1.00 58.94 448 PRO A O 1
ATOM 3473 N N . ASP A 1 449 ? -0.404 19.449 -23.406 1.00 64.19 449 ASP A N 1
ATOM 3474 C CA . ASP A 1 449 ? -0.168 18.558 -24.539 1.00 64.19 449 ASP A CA 1
ATOM 3475 C C . ASP A 1 449 ? -0.842 17.206 -24.273 1.00 64.19 449 ASP A C 1
ATOM 3477 O O . ASP A 1 449 ? -0.646 16.605 -23.219 1.00 64.19 449 ASP A O 1
ATOM 3481 N N . ILE A 1 450 ? -1.628 16.701 -25.234 1.00 65.31 450 ILE A N 1
ATOM 3482 C CA . ILE A 1 450 ? -2.344 15.412 -25.095 1.00 65.31 450 ILE A CA 1
ATOM 3483 C C . ILE A 1 450 ? -1.369 14.265 -24.795 1.00 65.31 450 ILE A C 1
ATOM 3485 O O . ILE A 1 450 ? -1.755 13.264 -24.199 1.00 65.31 450 ILE A O 1
ATOM 3489 N N . ASN A 1 451 ? -0.099 14.428 -25.164 1.00 67.19 451 ASN A N 1
ATOM 3490 C CA . ASN A 1 451 ? 0.964 13.474 -24.877 1.00 67.19 451 ASN A CA 1
ATOM 3491 C C . ASN A 1 451 ? 1.183 13.248 -23.370 1.00 67.19 451 ASN A C 1
ATOM 3493 O O . ASN A 1 451 ? 1.696 12.200 -23.009 1.00 67.19 451 ASN A O 1
ATOM 3497 N N . VAL A 1 452 ? 0.735 14.155 -22.490 1.00 66.31 452 VAL A N 1
ATOM 3498 C CA . VAL A 1 452 ? 0.724 13.940 -21.027 1.00 66.31 452 VAL A CA 1
ATOM 3499 C C . VAL A 1 452 ? -0.151 12.743 -20.629 1.00 66.31 452 VAL A C 1
ATOM 3501 O O . VAL A 1 452 ? 0.074 12.129 -19.593 1.00 66.31 452 VAL A O 1
ATOM 3504 N N . LEU A 1 453 ? -1.140 12.387 -21.455 1.00 68.50 453 LEU A N 1
ATOM 3505 C CA . LEU A 1 453 ? -2.026 11.241 -21.237 1.00 68.50 453 LEU A CA 1
ATOM 3506 C C . LEU A 1 453 ? -1.495 9.943 -21.865 1.00 68.50 453 LEU A C 1
ATOM 3508 O O . LEU A 1 453 ? -2.147 8.908 -21.744 1.00 68.50 453 LEU A O 1
ATOM 3512 N N . HIS A 1 454 ? -0.356 9.990 -22.565 1.00 74.88 454 HIS A N 1
ATOM 3513 C CA . HIS A 1 454 ? 0.285 8.801 -23.114 1.00 74.88 454 HIS A CA 1
ATOM 3514 C C . HIS A 1 454 ? 1.159 8.159 -22.037 1.00 74.88 454 HIS A C 1
ATOM 3516 O O . HIS A 1 454 ? 2.226 8.672 -21.696 1.00 74.88 454 HIS A O 1
ATOM 3522 N N . VAL A 1 455 ? 0.706 7.021 -21.516 1.00 77.69 455 VAL A N 1
ATOM 3523 C CA . VAL A 1 455 ? 1.397 6.294 -20.451 1.00 77.69 455 VAL A CA 1
ATOM 3524 C C . VAL A 1 455 ? 1.923 4.974 -21.002 1.00 77.69 455 VAL A C 1
ATOM 3526 O O . VAL A 1 455 ? 1.150 4.121 -21.440 1.00 77.69 455 VAL A O 1
ATOM 3529 N N . THR A 1 456 ? 3.241 4.800 -20.936 1.00 79.69 456 THR A N 1
ATOM 3530 C CA . THR A 1 456 ? 3.916 3.526 -21.207 1.00 79.69 456 THR A CA 1
ATOM 3531 C C . THR A 1 456 ? 4.422 2.960 -19.891 1.00 79.69 456 THR A C 1
ATOM 3533 O O . THR A 1 456 ? 5.120 3.648 -19.144 1.00 79.69 456 THR A O 1
ATOM 3536 N N . ILE A 1 457 ? 4.076 1.708 -19.611 1.00 83.06 457 ILE A N 1
ATOM 3537 C CA . ILE A 1 457 ? 4.479 1.001 -18.399 1.00 83.06 457 ILE A CA 1
ATOM 3538 C C . ILE A 1 457 ? 5.378 -0.166 -18.807 1.00 83.06 457 ILE A C 1
ATOM 3540 O O . ILE A 1 457 ? 4.929 -1.123 -19.437 1.00 83.06 457 ILE A O 1
ATOM 3544 N N . ASN A 1 458 ? 6.659 -0.078 -18.452 1.00 83.62 458 ASN A N 1
ATOM 3545 C CA . ASN A 1 458 ? 7.594 -1.197 -18.555 1.00 83.62 458 ASN A CA 1
ATOM 3546 C C . ASN A 1 458 ? 7.284 -2.226 -17.452 1.00 83.62 458 ASN A C 1
ATOM 3548 O O . ASN A 1 458 ? 6.956 -1.823 -16.336 1.00 83.62 458 ASN A O 1
ATOM 3552 N N . GLY A 1 459 ? 7.427 -3.525 -17.729 1.00 79.62 459 GLY A N 1
ATOM 3553 C CA . GLY A 1 459 ? 7.259 -4.592 -16.742 1.00 79.62 459 GLY A CA 1
ATOM 3554 C C . GLY A 1 459 ? 8.024 -4.388 -15.430 1.00 79.62 459 GLY A C 1
ATOM 3555 O O . GLY A 1 459 ? 7.463 -4.648 -14.370 1.00 79.62 459 GLY A O 1
ATOM 3556 N N . LYS A 1 460 ? 9.234 -3.810 -15.448 1.00 84.12 460 LYS A N 1
ATOM 3557 C CA . LYS A 1 460 ? 9.953 -3.473 -14.198 1.00 84.12 460 LYS A CA 1
ATOM 3558 C C . LYS A 1 460 ? 9.247 -2.385 -13.390 1.00 84.12 460 LYS A C 1
ATOM 3560 O O . LYS A 1 460 ? 9.116 -2.499 -12.179 1.00 84.12 460 LYS A O 1
ATOM 3565 N N . TRP A 1 461 ? 8.742 -1.347 -14.051 1.00 85.06 461 TRP A N 1
ATOM 3566 C CA . TRP A 1 461 ? 7.962 -0.301 -13.384 1.00 85.06 461 TRP A CA 1
ATOM 3567 C C . TRP A 1 461 ? 6.576 -0.784 -12.958 1.00 85.06 461 TRP A C 1
ATOM 3569 O O . TRP A 1 461 ? 6.043 -0.267 -11.984 1.00 85.06 461 TRP A O 1
ATOM 3579 N N . LEU A 1 462 ? 6.007 -1.774 -13.647 1.00 85.25 462 LEU A N 1
ATOM 3580 C CA . LEU A 1 462 ? 4.789 -2.451 -13.208 1.00 85.25 462 LEU A CA 1
ATOM 3581 C C . LEU A 1 462 ? 5.033 -3.303 -11.953 1.00 85.25 462 LEU A C 1
ATOM 3583 O O . LEU A 1 462 ? 4.145 -3.393 -11.118 1.00 85.25 462 LEU A O 1
ATOM 3587 N N . ALA A 1 463 ? 6.228 -3.883 -11.810 1.00 83.38 463 ALA A N 1
ATOM 3588 C CA . ALA A 1 463 ? 6.635 -4.654 -10.637 1.00 83.38 463 ALA A CA 1
ATOM 3589 C C . ALA A 1 463 ? 6.944 -3.763 -9.423 1.00 83.38 463 ALA A C 1
ATOM 3591 O O . ALA A 1 463 ? 6.370 -3.935 -8.355 1.00 83.38 463 ALA A O 1
ATOM 3592 N N . TYR A 1 464 ? 7.845 -2.794 -9.594 1.00 85.12 464 TYR A N 1
ATOM 3593 C CA . TYR A 1 464 ? 8.381 -1.998 -8.485 1.00 85.12 464 TYR A CA 1
ATOM 3594 C C . TYR A 1 464 ? 7.586 -0.727 -8.197 1.00 85.12 464 TYR A C 1
ATOM 3596 O O . TYR A 1 464 ? 7.628 -0.213 -7.085 1.00 85.12 464 TYR A O 1
ATOM 3604 N N . GLY A 1 465 ? 6.854 -0.204 -9.184 1.00 86.12 465 GLY A N 1
ATOM 3605 C CA . GLY A 1 465 ? 6.038 0.997 -9.016 1.00 86.12 465 GLY A CA 1
ATOM 3606 C C . GLY A 1 465 ? 4.988 0.853 -7.906 1.00 86.12 465 GLY A C 1
ATOM 3607 O O . GLY A 1 465 ? 4.978 1.694 -7.009 1.00 86.12 465 GLY A O 1
ATOM 3608 N N . PRO A 1 466 ? 4.130 -0.187 -7.924 1.00 86.88 466 PRO A N 1
ATOM 3609 C CA . PRO A 1 466 ? 3.190 -0.454 -6.836 1.00 86.88 466 PRO A CA 1
ATOM 3610 C C . PRO A 1 466 ? 3.876 -0.634 -5.478 1.00 86.88 466 PRO A C 1
ATOM 3612 O O . PRO A 1 466 ? 3.396 -0.093 -4.492 1.00 86.88 466 PRO A O 1
ATOM 3615 N N . LEU A 1 467 ? 5.029 -1.306 -5.438 1.00 86.06 467 LEU A N 1
ATOM 3616 C CA . LEU A 1 467 ? 5.827 -1.502 -4.221 1.00 86.06 467 LEU A CA 1
ATOM 3617 C C . LEU A 1 467 ? 6.235 -0.164 -3.576 1.00 86.06 467 LEU A C 1
ATOM 3619 O O . LEU A 1 467 ? 6.094 0.015 -2.374 1.00 86.06 467 LEU A O 1
ATOM 3623 N N . LEU A 1 468 ? 6.624 0.837 -4.377 1.00 85.38 468 LEU A N 1
ATOM 3624 C CA . LEU A 1 468 ? 6.904 2.188 -3.864 1.00 85.38 468 LEU A CA 1
ATOM 3625 C C . LEU A 1 468 ? 5.672 2.875 -3.243 1.00 85.38 468 LEU A C 1
ATOM 3627 O O . LEU A 1 468 ? 5.831 3.740 -2.383 1.00 85.38 468 LEU A O 1
ATOM 3631 N N . TRP A 1 469 ? 4.457 2.533 -3.684 1.00 87.12 469 TRP A N 1
ATOM 3632 C CA . TRP A 1 469 ? 3.222 3.018 -3.059 1.00 87.12 469 TRP A CA 1
ATOM 3633 C C . TRP A 1 469 ? 2.890 2.280 -1.776 1.00 87.12 469 TRP A C 1
ATOM 3635 O O . TRP A 1 469 ? 2.499 2.932 -0.810 1.00 87.12 469 TRP A O 1
ATOM 3645 N N . VAL A 1 470 ? 3.035 0.954 -1.777 1.00 87.81 470 VAL A N 1
ATOM 3646 C CA . VAL A 1 470 ? 2.802 0.116 -0.596 1.00 87.81 470 VAL A CA 1
ATOM 3647 C C . VAL A 1 470 ? 3.690 0.592 0.548 1.00 87.81 470 VAL A C 1
ATOM 3649 O O . VAL A 1 470 ? 3.158 0.946 1.589 1.00 87.81 470 VAL A O 1
ATOM 3652 N N . MET A 1 471 ? 4.970 0.867 0.296 1.00 87.12 471 MET A N 1
ATOM 3653 C CA . MET A 1 471 ? 5.854 1.472 1.300 1.00 87.12 471 MET A CA 1
ATOM 3654 C C . MET A 1 471 ? 5.329 2.784 1.918 1.00 87.12 471 MET A C 1
ATOM 3656 O O . MET A 1 471 ? 5.577 3.078 3.089 1.00 87.12 471 MET A O 1
ATOM 3660 N N . PHE A 1 472 ? 4.648 3.635 1.139 1.00 87.25 472 PHE A N 1
ATOM 3661 C CA . PHE A 1 472 ? 4.043 4.857 1.681 1.00 87.25 472 PHE A CA 1
ATOM 3662 C C . PHE A 1 472 ? 2.827 4.533 2.554 1.00 87.25 472 PHE A C 1
ATOM 3664 O O . PHE A 1 472 ? 2.616 5.188 3.573 1.00 87.25 472 PHE A O 1
ATOM 3671 N N . ILE A 1 473 ? 2.045 3.526 2.169 1.00 89.00 473 ILE A N 1
ATOM 3672 C CA . ILE A 1 473 ? 0.933 3.010 2.967 1.00 89.00 473 ILE A CA 1
ATOM 3673 C C . ILE A 1 473 ? 1.467 2.394 4.266 1.00 89.00 473 ILE A C 1
ATOM 3675 O O . ILE A 1 473 ? 0.944 2.722 5.326 1.00 89.00 473 ILE A O 1
ATOM 3679 N N . ASP A 1 474 ? 2.563 1.642 4.228 1.00 89.31 474 ASP A N 1
ATOM 3680 C CA . ASP A 1 474 ? 3.185 1.051 5.416 1.00 89.31 474 ASP A CA 1
ATOM 3681 C C . ASP A 1 474 ? 3.654 2.113 6.403 1.00 89.31 474 ASP A C 1
ATOM 3683 O O . ASP A 1 474 ? 3.474 1.959 7.607 1.00 89.31 474 ASP A O 1
ATOM 3687 N N . LEU A 1 475 ? 4.180 3.246 5.923 1.00 89.81 475 LEU A N 1
ATOM 3688 C CA . LEU A 1 475 ? 4.486 4.392 6.784 1.00 89.81 475 LEU A CA 1
ATOM 3689 C C . LEU A 1 475 ? 3.236 4.982 7.451 1.00 89.81 475 LEU A C 1
ATOM 3691 O O . LEU A 1 475 ? 3.296 5.416 8.606 1.00 89.81 475 LEU A O 1
ATOM 3695 N N . LEU A 1 476 ? 2.104 5.022 6.742 1.00 88.62 476 LEU A N 1
ATOM 3696 C CA . LEU A 1 476 ? 0.834 5.460 7.323 1.00 88.62 476 LEU A CA 1
ATOM 3697 C C . LEU A 1 476 ? 0.342 4.454 8.367 1.00 88.62 476 LEU A C 1
ATOM 3699 O O . LEU A 1 476 ? -0.043 4.867 9.459 1.00 88.62 476 LEU A O 1
ATOM 3703 N N . CYS A 1 477 ? 0.431 3.157 8.080 1.00 88.94 477 CYS A N 1
ATOM 3704 C CA . CYS A 1 477 ? 0.115 2.092 9.025 1.00 88.94 477 CYS A CA 1
ATOM 3705 C C . CYS A 1 477 ? 1.045 2.140 10.250 1.00 88.94 477 CYS A C 1
ATOM 3707 O O . CYS A 1 477 ? 0.584 2.022 11.383 1.00 88.94 477 CYS A O 1
ATOM 3709 N N . GLN A 1 478 ? 2.339 2.416 10.059 1.00 91.62 478 GLN A N 1
ATOM 3710 C CA . GLN A 1 478 ? 3.307 2.575 11.142 1.00 91.62 478 GLN A CA 1
ATOM 3711 C C . GLN A 1 478 ? 2.937 3.769 12.026 1.00 91.62 478 GLN A C 1
ATOM 3713 O O . GLN A 1 478 ? 2.956 3.662 13.251 1.00 91.62 478 GLN A O 1
ATOM 3718 N N . ARG A 1 479 ? 2.540 4.899 11.425 1.00 91.69 479 ARG A N 1
ATOM 3719 C CA . ARG A 1 479 ? 2.014 6.046 12.177 1.00 91.69 479 ARG A CA 1
ATOM 3720 C C . ARG A 1 479 ? 0.789 5.646 12.997 1.00 91.69 479 ARG A C 1
ATOM 3722 O O . ARG A 1 479 ? 0.728 6.011 14.169 1.00 91.69 479 ARG A O 1
ATOM 3729 N N . THR A 1 480 ? -0.158 4.918 12.411 1.00 89.38 480 THR A N 1
ATOM 3730 C CA . THR A 1 480 ? -1.356 4.448 13.120 1.00 89.38 480 THR A CA 1
ATOM 3731 C C . THR A 1 480 ? -0.983 3.570 14.313 1.00 89.38 480 THR A C 1
ATOM 3733 O O . THR A 1 480 ? -1.496 3.801 15.401 1.00 89.38 480 THR A O 1
ATOM 3736 N N . GLN A 1 481 ? -0.018 2.658 14.165 1.00 90.75 481 GLN A N 1
ATOM 3737 C CA . GLN A 1 481 ? 0.469 1.818 15.267 1.00 90.75 481 GLN A CA 1
ATOM 3738 C C . GLN A 1 481 ? 1.130 2.617 16.401 1.00 90.75 481 GLN A C 1
ATOM 3740 O O . GLN A 1 481 ? 0.988 2.268 17.569 1.00 90.75 481 GLN A O 1
ATOM 3745 N N . ILE A 1 482 ? 1.848 3.697 16.081 1.00 91.44 482 ILE A N 1
ATOM 3746 C CA . ILE A 1 482 ? 2.517 4.544 17.084 1.00 91.44 482 ILE A CA 1
ATOM 3747 C C . ILE A 1 482 ? 1.513 5.421 17.843 1.00 91.44 482 ILE A C 1
ATOM 3749 O O . ILE A 1 482 ? 1.656 5.626 19.049 1.00 91.44 482 ILE A O 1
ATOM 3753 N N . VAL A 1 483 ? 0.534 5.976 17.122 1.00 91.31 483 VAL A N 1
ATOM 3754 C CA . VAL A 1 483 ? -0.480 6.902 17.659 1.00 91.31 483 VAL A CA 1
ATOM 3755 C C . VAL A 1 483 ? -1.664 6.151 18.277 1.00 91.31 483 VAL A C 1
ATOM 3757 O O . VAL A 1 483 ? -2.508 6.768 18.918 1.00 91.31 483 VAL A O 1
ATOM 3760 N N . TYR A 1 484 ? -1.719 4.830 18.110 1.00 92.62 484 TYR A N 1
ATOM 3761 C CA . TYR A 1 484 ? -2.774 3.981 18.640 1.00 92.62 484 TYR A CA 1
ATOM 3762 C C . TYR A 1 484 ? -3.020 4.238 20.133 1.00 92.62 484 TYR A C 1
ATOM 3764 O O . TYR A 1 484 ? -2.099 4.192 20.955 1.00 92.62 484 TYR A O 1
ATOM 3772 N N . SER A 1 485 ? -4.288 4.479 20.460 1.00 92.94 485 SER A N 1
ATOM 3773 C CA . SER A 1 485 ? -4.779 4.622 21.822 1.00 92.94 485 SER A CA 1
ATOM 3774 C C . SER A 1 485 ? -6.087 3.835 21.957 1.00 92.94 485 SER A C 1
ATOM 3776 O O . SER A 1 485 ? -6.986 4.058 21.145 1.00 92.94 485 SER A O 1
ATOM 3778 N N . PRO A 1 486 ? -6.200 2.891 22.909 1.00 94.69 486 PRO A N 1
ATOM 3779 C CA . PRO A 1 486 ? -7.345 1.982 23.013 1.00 94.69 486 PRO A CA 1
ATOM 3780 C C . PRO A 1 486 ? -8.705 2.692 23.091 1.00 94.69 486 PRO A C 1
ATOM 3782 O O . PRO A 1 486 ? -9.659 2.286 22.428 1.00 94.69 486 PRO A O 1
ATOM 3785 N N . ASP A 1 487 ? -8.780 3.802 23.825 1.00 94.00 487 ASP A N 1
ATOM 3786 C CA . ASP A 1 487 ? -10.008 4.580 24.020 1.00 94.00 487 ASP A CA 1
ATOM 3787 C C . ASP A 1 487 ? -10.588 5.115 22.703 1.00 94.00 487 ASP A C 1
ATOM 3789 O O . ASP A 1 487 ? -11.799 5.252 22.566 1.00 94.00 487 ASP A O 1
ATOM 3793 N N . GLN A 1 488 ? -9.765 5.368 21.687 1.00 93.25 488 GLN A N 1
ATOM 3794 C CA . GLN A 1 488 ? -10.239 5.827 20.377 1.00 93.25 488 GLN A CA 1
ATOM 3795 C C . GLN A 1 488 ? -10.889 4.715 19.542 1.00 93.25 488 GLN A C 1
ATOM 3797 O O . GLN A 1 488 ? -11.600 5.016 18.587 1.00 93.25 488 GLN A O 1
ATOM 3802 N N . TYR A 1 489 ? -10.680 3.449 19.907 1.00 94.75 489 TYR A N 1
ATOM 3803 C CA . TYR A 1 489 ? -11.084 2.280 19.124 1.00 94.75 489 TYR A CA 1
ATOM 3804 C C . TYR A 1 489 ? -12.098 1.386 19.852 1.00 94.75 489 TYR A C 1
ATOM 3806 O O . TYR A 1 489 ? -12.232 0.211 19.511 1.00 94.75 489 TYR A O 1
ATOM 3814 N N . GLY A 1 490 ? -12.826 1.908 20.845 1.00 94.88 490 GLY A N 1
ATOM 3815 C CA . GLY A 1 490 ? -13.806 1.114 21.601 1.00 94.88 490 GLY A CA 1
ATOM 3816 C C . GLY A 1 490 ? -13.135 0.057 22.466 1.00 94.88 490 GLY A C 1
ATOM 3817 O O . GLY A 1 490 ? -13.658 -1.044 22.629 1.00 94.88 490 GLY A O 1
ATOM 3818 N N . GLN A 1 491 ? -11.934 0.360 22.952 1.00 96.06 491 GLN A N 1
ATOM 3819 C CA . GLN A 1 491 ? -11.081 -0.575 23.663 1.00 96.06 491 GLN A CA 1
ATOM 3820 C C . GLN A 1 491 ? -10.586 0.039 24.970 1.00 96.06 491 GLN A C 1
ATOM 3822 O O . GLN A 1 491 ? -10.460 1.252 25.111 1.00 96.06 491 GLN A O 1
ATOM 3827 N N . TYR A 1 492 ? -10.287 -0.812 25.943 1.00 95.25 492 TYR A N 1
ATOM 3828 C CA . TYR A 1 492 ? -9.762 -0.395 27.241 1.00 95.25 492 TYR A CA 1
ATOM 3829 C C . TYR A 1 492 ? -8.730 -1.398 27.749 1.00 95.25 492 TYR A C 1
ATOM 3831 O O . TYR A 1 492 ? -8.649 -2.524 27.265 1.00 95.25 492 TYR A O 1
ATOM 3839 N N . VAL A 1 493 ? -7.891 -0.981 28.697 1.00 93.62 493 VAL A N 1
ATOM 3840 C CA . VAL A 1 493 ? -6.710 -1.752 29.112 1.00 93.62 493 VAL A CA 1
ATOM 3841 C C . VAL A 1 493 ? -6.824 -2.165 30.562 1.00 93.62 493 VAL A C 1
ATOM 3843 O O . VAL A 1 493 ? -7.086 -1.332 31.428 1.00 93.62 493 VAL A O 1
ATOM 3846 N N . ASP A 1 494 ? -6.574 -3.442 30.821 1.00 89.62 494 ASP A N 1
ATOM 3847 C CA . ASP A 1 494 ? -6.390 -3.950 32.174 1.00 89.62 494 ASP A CA 1
ATOM 3848 C C . ASP A 1 494 ? -5.037 -3.489 32.744 1.00 89.62 494 ASP A C 1
ATOM 3850 O O . ASP A 1 494 ? -3.988 -3.682 32.122 1.00 89.62 494 ASP A O 1
ATOM 3854 N N . ARG A 1 495 ? -5.050 -2.890 33.942 1.00 81.81 495 ARG A N 1
ATOM 3855 C CA . ARG A 1 495 ? -3.841 -2.382 34.605 1.00 81.81 495 ARG A CA 1
ATOM 3856 C C . ARG A 1 495 ? -2.871 -3.492 35.001 1.00 81.81 495 ARG A C 1
ATOM 3858 O O . ARG A 1 495 ? -1.668 -3.229 35.011 1.00 81.81 495 ARG A O 1
ATOM 3865 N N . GLU A 1 496 ? -3.349 -4.692 35.318 1.00 81.94 496 GLU A N 1
ATOM 3866 C CA . GLU A 1 496 ? -2.472 -5.775 35.775 1.00 81.94 496 GLU A CA 1
ATOM 3867 C C . GLU A 1 496 ? -1.803 -6.488 34.599 1.00 81.94 496 GLU A C 1
ATOM 3869 O O . GLU A 1 496 ? -0.573 -6.551 34.523 1.00 81.94 496 GLU A O 1
ATOM 3874 N N . GLU A 1 497 ? -2.592 -6.979 33.638 1.00 81.94 497 GLU A N 1
ATOM 3875 C CA . GLU A 1 497 ? -2.051 -7.739 32.507 1.00 81.94 497 GLU A CA 1
ATOM 3876 C C . GLU A 1 497 ? -1.566 -6.869 31.335 1.00 81.94 497 GLU A C 1
ATOM 3878 O O . GLU A 1 497 ? -0.896 -7.382 30.429 1.00 81.94 497 GLU A O 1
ATOM 3883 N N . GLN A 1 498 ? -1.890 -5.567 31.331 1.00 88.88 498 GLN A N 1
ATOM 3884 C CA . GLN A 1 498 ? -1.618 -4.633 30.223 1.00 88.88 498 GLN A CA 1
ATOM 3885 C C . GLN A 1 498 ? -2.197 -5.129 28.888 1.00 88.88 498 GLN A C 1
ATOM 3887 O O . GLN A 1 498 ? -1.667 -4.860 27.804 1.00 88.88 498 GLN A O 1
ATOM 3892 N N . ARG A 1 499 ? -3.274 -5.914 28.965 1.00 89.94 499 ARG A N 1
ATOM 3893 C CA . ARG A 1 499 ? -3.991 -6.460 27.815 1.00 89.94 499 ARG A CA 1
ATOM 3894 C C . ARG A 1 499 ? -5.191 -5.603 27.476 1.00 89.94 499 ARG A C 1
ATOM 3896 O O . ARG A 1 499 ? -5.766 -4.930 28.330 1.00 89.94 499 ARG A O 1
ATOM 3903 N N . ILE A 1 500 ? -5.560 -5.672 26.208 1.00 93.50 500 ILE A N 1
ATOM 3904 C CA . ILE A 1 500 ? -6.625 -4.864 25.640 1.00 93.50 500 ILE A CA 1
ATOM 3905 C C . ILE A 1 500 ? -7.928 -5.666 25.666 1.00 93.50 500 ILE A C 1
ATOM 3907 O O . ILE A 1 500 ? -7.970 -6.818 25.241 1.00 93.50 500 ILE A O 1
ATOM 3911 N N . TRP A 1 501 ? -8.991 -5.042 26.146 1.00 93.81 501 TRP A N 1
ATOM 3912 C CA . TRP A 1 501 ? -10.367 -5.497 26.026 1.00 93.81 501 TRP A CA 1
ATOM 3913 C C . TRP A 1 501 ? -11.058 -4.722 24.915 1.00 93.81 501 TRP A C 1
ATOM 3915 O O . TRP A 1 501 ? -10.831 -3.521 24.766 1.00 93.81 501 TRP A O 1
ATOM 3925 N N . THR A 1 502 ? -11.904 -5.407 24.153 1.00 94.69 502 THR A N 1
ATOM 3926 C CA . THR A 1 502 ? -12.704 -4.797 23.088 1.00 94.69 502 THR A CA 1
ATOM 3927 C C . THR A 1 502 ? -14.175 -4.820 23.454 1.00 94.69 502 THR A C 1
ATOM 3929 O O . THR A 1 502 ? -14.693 -5.860 23.862 1.00 94.69 502 THR A O 1
ATOM 3932 N N . ILE A 1 503 ? -14.829 -3.671 23.286 1.00 95.44 503 ILE A N 1
ATOM 3933 C CA . ILE A 1 503 ? -16.267 -3.504 23.480 1.00 95.44 503 ILE A CA 1
ATOM 3934 C C . ILE A 1 503 ? -16.995 -3.959 22.217 1.00 95.44 503 ILE A C 1
ATOM 3936 O O . ILE A 1 503 ? -16.652 -3.528 21.116 1.00 95.44 503 ILE A O 1
ATOM 3940 N N . THR A 1 504 ? -17.998 -4.818 22.381 1.00 93.75 504 THR A N 1
ATOM 3941 C CA . THR A 1 504 ? -18.772 -5.406 21.271 1.00 93.75 504 THR A CA 1
ATOM 3942 C C . THR A 1 504 ? -20.202 -4.887 21.190 1.00 93.75 504 THR A C 1
ATOM 3944 O O . THR A 1 504 ? -20.826 -4.946 20.131 1.00 93.75 504 THR A O 1
ATOM 3947 N N . ASP A 1 505 ? -20.732 -4.355 22.291 1.00 94.06 505 ASP A N 1
ATOM 3948 C CA . ASP A 1 505 ? -22.086 -3.819 22.345 1.00 94.06 505 ASP A CA 1
ATOM 3949 C C . ASP A 1 505 ? -22.224 -2.548 21.493 1.00 94.06 505 ASP A C 1
ATOM 3951 O O . ASP A 1 505 ? -21.811 -1.445 21.870 1.00 94.06 505 ASP A O 1
ATOM 3955 N N . GLN A 1 506 ? -22.870 -2.707 20.338 1.00 92.56 506 GLN A N 1
ATOM 3956 C CA . GLN A 1 506 ? -23.057 -1.627 19.381 1.00 92.56 506 GLN A CA 1
ATOM 3957 C C . GLN A 1 506 ? -23.929 -0.487 19.920 1.00 92.56 506 GLN A C 1
ATOM 3959 O O . GLN A 1 506 ? -23.729 0.661 19.518 1.00 92.56 506 GLN A O 1
ATOM 3964 N N . ALA A 1 507 ? -24.884 -0.767 20.814 1.00 93.38 507 ALA A N 1
ATOM 3965 C CA . ALA A 1 507 ? -25.746 0.270 21.377 1.00 93.38 507 ALA A CA 1
ATOM 3966 C C . ALA A 1 507 ? -24.940 1.198 22.295 1.00 93.38 507 ALA A C 1
ATOM 3968 O O . ALA A 1 507 ? -25.043 2.421 22.183 1.00 93.38 507 ALA A O 1
ATOM 3969 N N . PHE A 1 508 ? -24.071 0.618 23.126 1.00 94.56 508 PHE A N 1
ATOM 3970 C CA . PHE A 1 508 ? -23.130 1.372 23.947 1.00 94.56 508 PHE A CA 1
ATOM 3971 C C . PHE A 1 508 ? -22.151 2.185 23.086 1.00 94.56 508 PHE A C 1
ATOM 3973 O O . PHE A 1 508 ? -21.954 3.378 23.321 1.00 94.56 508 PHE A O 1
ATOM 3980 N N . LEU A 1 509 ? -21.568 1.580 22.044 1.00 94.44 509 LEU A N 1
ATOM 3981 C CA . LEU A 1 509 ? -20.630 2.282 21.162 1.00 94.44 509 LEU A CA 1
ATOM 3982 C C . LEU A 1 509 ? -21.280 3.472 20.442 1.00 94.44 509 LEU A C 1
ATOM 3984 O O . LEU A 1 509 ? -20.670 4.533 20.360 1.00 94.44 509 LEU A O 1
ATOM 3988 N N . GLN A 1 510 ? -22.523 3.345 19.974 1.00 92.62 510 GLN A N 1
ATOM 3989 C CA . GLN A 1 510 ? -23.258 4.458 19.353 1.00 92.62 510 GLN A CA 1
ATOM 3990 C C . GLN A 1 510 ? -23.594 5.584 20.337 1.00 92.62 510 GLN A C 1
ATOM 3992 O O . GLN A 1 510 ? -23.753 6.735 19.934 1.00 92.62 510 GLN A O 1
ATOM 3997 N N . GLU A 1 511 ? -23.718 5.267 21.624 1.00 93.38 511 GLU A N 1
ATOM 3998 C CA . GLU A 1 511 ? -23.944 6.266 22.658 1.00 93.38 511 GLU A CA 1
ATOM 3999 C C . GLU A 1 511 ? -22.661 7.055 22.989 1.00 93.38 511 GLU A C 1
ATOM 4001 O O . GLU A 1 511 ? -22.726 8.252 23.304 1.00 93.38 511 GLU A O 1
ATOM 4006 N N . VAL A 1 512 ? -21.507 6.386 22.957 1.00 94.81 512 VAL A N 1
ATOM 4007 C CA . VAL A 1 512 ? -20.221 6.924 23.426 1.00 94.81 512 VAL A CA 1
ATOM 4008 C C . VAL A 1 512 ? -19.371 7.519 22.296 1.00 94.81 512 VAL A C 1
ATOM 4010 O O . VAL A 1 512 ? -18.590 8.443 22.537 1.00 94.81 512 VAL A O 1
ATOM 4013 N N . TYR A 1 513 ? -19.563 7.056 21.059 1.00 94.81 513 TYR A N 1
ATOM 4014 C CA . TYR A 1 513 ? -18.853 7.529 19.872 1.00 94.81 513 TYR A CA 1
ATOM 4015 C C . TYR A 1 513 ? -19.798 8.243 18.904 1.00 94.81 513 TYR A C 1
ATOM 4017 O O . TYR A 1 513 ? -20.826 7.709 18.496 1.00 94.81 513 TYR A O 1
ATOM 4025 N N . ALA A 1 514 ? -19.406 9.437 18.462 1.00 91.62 514 ALA A N 1
ATOM 4026 C CA . ALA A 1 514 ? -20.089 10.184 17.413 1.00 91.62 514 ALA A CA 1
ATOM 4027 C C . ALA A 1 514 ? -19.263 10.131 16.120 1.00 91.62 514 ALA A C 1
ATOM 4029 O O . ALA A 1 514 ? -18.159 10.673 16.064 1.00 91.62 514 ALA A O 1
ATOM 4030 N N . ASN A 1 515 ? -19.799 9.501 15.066 1.00 87.19 515 ASN A N 1
ATOM 4031 C CA . ASN A 1 515 ? -19.126 9.330 13.767 1.00 87.19 515 ASN A CA 1
ATOM 4032 C C . ASN A 1 515 ? -17.726 8.689 13.889 1.00 87.19 515 ASN A C 1
ATOM 4034 O O . ASN A 1 515 ? -16.764 9.155 13.272 1.00 87.19 515 ASN A O 1
ATOM 4038 N N . GLY A 1 516 ? -17.596 7.680 14.756 1.00 87.62 516 GLY A N 1
ATOM 4039 C CA . GLY A 1 516 ? -16.329 6.994 15.029 1.00 87.62 516 GLY A CA 1
ATOM 4040 C C . GLY A 1 516 ? -15.339 7.756 15.917 1.00 87.62 516 GLY A C 1
ATOM 4041 O O . GLY A 1 516 ? -14.214 7.302 16.091 1.00 87.62 516 GLY A O 1
ATOM 4042 N N . MET A 1 517 ? -15.721 8.902 16.489 1.00 90.56 517 MET A N 1
ATOM 4043 C CA . MET A 1 517 ? -14.886 9.659 17.429 1.00 90.56 517 MET A CA 1
ATOM 4044 C C . MET A 1 517 ? -15.463 9.608 18.843 1.00 90.56 517 MET A C 1
ATOM 4046 O O . MET A 1 517 ? -16.662 9.807 19.031 1.00 90.56 517 MET A O 1
ATOM 4050 N N . LEU A 1 518 ? -14.602 9.375 19.835 1.00 93.25 518 LEU A N 1
ATOM 4051 C CA . LEU A 1 518 ? -14.984 9.358 21.246 1.00 93.25 518 LEU A CA 1
ATOM 4052 C C . LEU A 1 518 ? -15.493 10.739 21.683 1.00 93.25 518 LEU A C 1
ATOM 4054 O O . LEU A 1 518 ? -14.835 11.755 21.448 1.00 93.25 518 LEU A O 1
ATOM 4058 N N . VAL A 1 519 ? -16.654 10.777 22.336 1.00 94.00 519 VAL A N 1
ATOM 4059 C CA . VAL A 1 519 ? -17.161 12.001 22.965 1.00 94.00 519 VAL A CA 1
ATOM 4060 C C . VAL A 1 519 ? -16.388 12.234 24.264 1.00 94.00 519 VAL A C 1
ATOM 4062 O O . VAL A 1 519 ? -16.449 11.407 25.169 1.00 94.00 519 VAL A O 1
ATOM 4065 N N . GLU A 1 520 ? -15.683 13.365 24.372 1.00 90.44 520 GLU A N 1
ATOM 4066 C CA . GLU A 1 520 ? -14.769 13.656 25.496 1.00 90.44 520 GLU A CA 1
ATOM 4067 C C . GLU A 1 520 ? -15.450 13.531 26.872 1.00 90.44 520 GLU A C 1
ATOM 4069 O O . GLU A 1 520 ? -14.874 12.990 27.809 1.00 90.44 520 GLU A O 1
ATOM 4074 N N . GLU A 1 521 ? -16.716 13.947 26.975 1.00 92.25 521 GLU A N 1
ATOM 4075 C CA . GLU A 1 521 ? -17.520 13.860 28.205 1.00 92.25 521 GLU A CA 1
ATOM 4076 C C . GLU A 1 521 ? -17.804 12.416 28.659 1.00 92.25 521 GLU A C 1
ATOM 4078 O O . GLU A 1 521 ? -18.165 12.191 29.811 1.00 92.25 521 GLU A O 1
ATOM 4083 N N . LYS A 1 522 ? -17.657 11.433 27.763 1.00 92.19 522 LYS A N 1
ATOM 4084 C CA . LYS A 1 522 ? -17.950 10.011 28.004 1.00 92.19 522 LYS A CA 1
ATOM 4085 C C . LYS A 1 522 ? -16.695 9.145 28.087 1.00 92.19 522 LYS A C 1
ATOM 4087 O O . LYS A 1 522 ? -16.799 7.922 28.164 1.00 92.19 522 LYS A O 1
ATOM 4092 N N . LYS A 1 523 ? -15.512 9.760 28.104 1.00 91.81 523 LYS A N 1
ATOM 4093 C CA . LYS A 1 523 ? -14.227 9.056 28.133 1.00 91.81 523 LYS A CA 1
ATOM 4094 C C . LYS A 1 523 ? -14.084 8.104 29.321 1.00 91.81 523 LYS A C 1
ATOM 4096 O O . LYS A 1 523 ? -13.593 6.992 29.151 1.00 91.81 523 LYS A O 1
ATOM 4101 N N . ASP A 1 524 ? -14.579 8.499 30.491 1.00 92.69 524 ASP A N 1
ATOM 4102 C CA . ASP A 1 524 ? -14.487 7.692 31.714 1.00 92.69 524 ASP A CA 1
ATOM 4103 C C . ASP A 1 524 ? -15.256 6.359 31.615 1.00 92.69 524 ASP A C 1
ATOM 4105 O O . ASP A 1 524 ? -14.892 5.387 32.282 1.00 92.69 524 ASP A O 1
ATOM 4109 N N . LEU A 1 525 ? -16.262 6.274 30.732 1.00 92.31 525 LEU A N 1
ATOM 4110 C CA . LEU A 1 525 ? -17.034 5.052 30.477 1.00 92.31 525 LEU A CA 1
ATOM 4111 C C . LEU A 1 525 ? -16.244 4.006 29.671 1.00 92.31 525 LEU A C 1
ATOM 4113 O O . LEU A 1 525 ? -16.570 2.822 29.719 1.00 92.31 525 LEU A O 1
ATOM 4117 N N . VAL A 1 526 ? -15.199 4.420 28.947 1.00 93.50 526 VAL A N 1
ATOM 4118 C CA . VAL A 1 526 ? -14.324 3.550 28.135 1.00 93.50 526 VAL A CA 1
ATOM 4119 C C . VAL A 1 526 ? -13.009 3.299 28.878 1.00 93.50 526 VAL A C 1
ATOM 4121 O O . VAL A 1 526 ? -11.909 3.403 28.340 1.00 93.50 526 VAL A O 1
ATOM 4124 N N . THR A 1 527 ? -13.113 2.997 30.169 1.00 93.31 527 THR A N 1
ATOM 4125 C CA . THR A 1 527 ? -11.970 2.646 31.017 1.00 93.31 527 THR A CA 1
ATOM 4126 C C . THR A 1 527 ? -12.219 1.312 31.700 1.00 93.31 527 THR A C 1
ATOM 4128 O O . THR A 1 527 ? -13.365 0.889 31.854 1.00 93.31 527 THR A O 1
ATOM 4131 N N . TYR A 1 528 ? -11.149 0.650 32.152 1.00 92.31 528 TYR A N 1
ATOM 4132 C CA . TYR A 1 528 ? -11.293 -0.609 32.883 1.00 92.31 528 TYR A CA 1
ATOM 4133 C C . TYR A 1 528 ? -12.182 -0.442 34.117 1.00 92.31 528 TYR A C 1
ATOM 4135 O O . TYR A 1 528 ? -13.115 -1.209 34.280 1.00 92.31 528 TYR A O 1
ATOM 4143 N N . ALA A 1 529 ? -11.980 0.616 34.909 1.00 92.00 529 ALA A N 1
ATOM 4144 C CA . ALA A 1 529 ? -12.817 0.925 36.070 1.00 92.00 529 ALA A CA 1
ATOM 4145 C C . ALA A 1 529 ? -14.263 1.314 35.706 1.00 92.00 529 ALA A C 1
ATOM 4147 O O . ALA A 1 529 ? -15.165 1.148 36.522 1.00 92.00 529 ALA A O 1
ATOM 4148 N N . GLY A 1 530 ? -14.485 1.840 34.497 1.00 90.50 530 GLY A N 1
ATOM 4149 C CA . GLY A 1 530 ? -15.812 2.187 33.987 1.00 90.50 530 GLY A CA 1
ATOM 4150 C C . GLY A 1 530 ? -16.632 0.980 33.528 1.00 90.50 530 GLY A C 1
ATOM 4151 O O . GLY A 1 530 ? -17.855 1.070 33.492 1.00 90.50 530 GLY A O 1
ATOM 4152 N N . ARG A 1 531 ? -15.985 -0.150 33.207 1.00 94.31 531 ARG A N 1
ATOM 4153 C CA . ARG A 1 531 ? -16.654 -1.357 32.680 1.00 94.31 531 ARG A CA 1
ATOM 4154 C C . ARG A 1 531 ? -16.503 -2.595 33.556 1.00 94.31 531 ARG A C 1
ATOM 4156 O O . ARG A 1 531 ? -17.353 -3.481 33.514 1.00 94.31 531 ARG A O 1
ATOM 4163 N N . ARG A 1 532 ? -15.443 -2.678 34.357 1.00 94.00 532 ARG A N 1
ATOM 4164 C CA . ARG A 1 532 ? -15.102 -3.837 35.187 1.00 94.00 532 ARG A CA 1
ATOM 4165 C C . ARG A 1 532 ? -14.686 -3.417 36.590 1.00 94.00 532 ARG A C 1
ATOM 4167 O O . ARG A 1 532 ? -14.114 -2.353 36.815 1.00 94.00 532 ARG A O 1
ATOM 4174 N N . ASN A 1 533 ? -14.962 -4.286 37.553 1.00 91.81 533 ASN A N 1
ATOM 4175 C CA . ASN A 1 533 ? -14.520 -4.097 38.925 1.00 91.81 533 ASN A CA 1
ATOM 4176 C C . ASN A 1 533 ? -12.998 -4.306 39.020 1.00 91.81 533 ASN A C 1
ATOM 4178 O O . ASN A 1 533 ? -12.500 -5.380 38.690 1.00 91.81 533 ASN A O 1
ATOM 4182 N N . GLU A 1 534 ? -12.259 -3.305 39.511 1.00 87.38 534 GLU A N 1
ATOM 4183 C CA . GLU A 1 534 ? -10.790 -3.353 39.605 1.00 87.38 534 GLU A CA 1
ATOM 4184 C C . GLU A 1 534 ? -10.260 -4.495 40.489 1.00 87.38 534 GLU A C 1
ATOM 4186 O O . GLU A 1 534 ? -9.138 -4.938 40.289 1.00 87.38 534 GLU A O 1
ATOM 4191 N N . THR A 1 535 ? -11.041 -4.976 41.465 1.00 86.50 535 THR A N 1
ATOM 4192 C CA . THR A 1 535 ? -10.592 -6.021 42.405 1.00 86.50 535 THR A CA 1
ATOM 4193 C C . THR A 1 535 ? -11.042 -7.423 41.998 1.00 86.50 535 THR A C 1
ATOM 4195 O O . THR A 1 535 ? -10.307 -8.382 42.211 1.00 86.50 535 THR A O 1
ATOM 4198 N N . THR A 1 536 ? -12.255 -7.569 41.450 1.00 86.62 536 THR A N 1
ATOM 4199 C CA . THR A 1 536 ? -12.810 -8.890 41.087 1.00 86.62 536 THR A CA 1
ATOM 4200 C C . THR A 1 536 ? -12.686 -9.218 39.599 1.00 86.62 536 THR A C 1
ATOM 4202 O O . THR A 1 536 ? -12.797 -10.383 39.230 1.00 86.62 536 THR A O 1
ATOM 4205 N N . GLY A 1 537 ? -12.470 -8.220 38.734 1.00 86.81 537 GLY A N 1
ATOM 4206 C CA . GLY A 1 537 ? -12.461 -8.369 37.273 1.00 86.81 537 GLY A CA 1
ATOM 4207 C C . GLY A 1 537 ? -13.842 -8.610 36.643 1.00 86.81 537 GLY A C 1
ATOM 4208 O O . GLY A 1 537 ? -13.958 -8.726 35.418 1.00 86.81 537 GLY A O 1
ATOM 4209 N N . GLU A 1 538 ? -14.896 -8.675 37.460 1.00 90.75 538 GLU A N 1
ATOM 4210 C CA . GLU A 1 538 ? -16.270 -8.890 37.007 1.00 90.75 538 GLU A CA 1
ATOM 4211 C C . GLU A 1 538 ? -16.798 -7.669 36.243 1.00 90.75 538 GLU A C 1
ATOM 4213 O O . GLU A 1 538 ? -16.443 -6.525 36.541 1.00 90.75 538 GLU A O 1
ATOM 4218 N N . ALA A 1 539 ? -17.637 -7.924 35.240 1.00 93.06 539 ALA A N 1
ATOM 4219 C CA . ALA A 1 539 ? -18.308 -6.885 34.470 1.00 93.06 539 ALA A CA 1
ATOM 4220 C C . ALA A 1 539 ? -19.278 -6.088 35.358 1.00 93.06 539 ALA A C 1
ATOM 4222 O O . ALA A 1 539 ? -19.960 -6.658 36.208 1.00 93.06 539 ALA A O 1
ATOM 4223 N N . LEU A 1 540 ? -19.329 -4.767 35.169 1.00 93.25 540 LEU A N 1
ATOM 4224 C CA . LEU A 1 540 ? -20.217 -3.882 35.933 1.00 93.25 540 LEU A CA 1
ATOM 4225 C C . LEU A 1 540 ? -21.644 -3.851 35.372 1.00 93.25 540 LEU A C 1
ATOM 4227 O O . LEU A 1 540 ? -22.587 -3.579 36.116 1.00 93.25 540 LEU A O 1
ATOM 4231 N N . ASP A 1 541 ? -21.804 -4.121 34.079 1.00 92.12 541 ASP A N 1
ATOM 4232 C CA . ASP A 1 541 ? -23.085 -4.142 33.383 1.00 92.12 541 ASP A CA 1
ATOM 4233 C C . ASP A 1 541 ? -23.149 -5.260 32.326 1.00 92.12 541 ASP A C 1
ATOM 4235 O O . ASP A 1 541 ? -22.150 -5.890 31.975 1.00 92.12 541 ASP A O 1
ATOM 4239 N N . ALA A 1 542 ? -24.357 -5.505 31.806 1.00 91.19 542 ALA A N 1
ATOM 4240 C CA . ALA A 1 542 ? -24.594 -6.519 30.776 1.00 91.19 542 ALA A CA 1
ATOM 4241 C C . ALA A 1 542 ? -23.859 -6.211 29.457 1.00 91.19 542 ALA A C 1
ATOM 4243 O O . ALA A 1 542 ? -23.570 -7.122 28.686 1.00 91.19 542 ALA A O 1
ATOM 4244 N N . SER A 1 543 ? -23.542 -4.936 29.202 1.00 92.12 543 SER A N 1
ATOM 4245 C CA . SER A 1 543 ? -22.724 -4.522 28.060 1.00 92.12 543 SER A CA 1
ATOM 4246 C C . SER A 1 543 ? -21.301 -5.063 28.216 1.00 92.12 543 SER A C 1
ATOM 4248 O O . SER A 1 543 ? -20.789 -5.750 27.334 1.00 92.12 543 SER A O 1
ATOM 4250 N N . ALA A 1 544 ? -20.678 -4.839 29.372 1.00 92.38 544 ALA A N 1
ATOM 4251 C CA . ALA A 1 544 ? -19.314 -5.248 29.672 1.00 92.38 544 ALA A CA 1
ATOM 4252 C C . ALA A 1 544 ? -19.138 -6.770 29.767 1.00 92.38 544 ALA A C 1
ATOM 4254 O O . ALA A 1 544 ? -18.032 -7.270 29.557 1.00 92.38 544 ALA A O 1
ATOM 4255 N N . GLU A 1 545 ? -20.206 -7.530 30.030 1.00 91.88 545 GLU A N 1
ATOM 4256 C CA . GLU A 1 545 ? -20.182 -9.000 29.955 1.00 91.88 545 GLU A CA 1
ATOM 4257 C C . GLU A 1 545 ? -19.887 -9.516 28.540 1.00 91.88 545 GLU A C 1
ATOM 4259 O O . GLU A 1 545 ? -19.292 -10.584 28.392 1.00 91.88 545 GLU A O 1
ATOM 4264 N N . THR A 1 546 ? -20.264 -8.757 27.507 1.00 92.06 546 THR A N 1
ATOM 4265 C CA . THR A 1 546 ? -20.047 -9.128 26.097 1.00 92.06 546 THR A CA 1
ATOM 4266 C C . THR A 1 546 ? -18.662 -8.750 25.566 1.00 92.06 546 THR A C 1
ATOM 4268 O O . THR A 1 546 ? -18.279 -9.179 24.473 1.00 92.06 546 THR A O 1
ATOM 4271 N N . ASP A 1 547 ? -17.889 -7.979 26.333 1.00 93.38 547 ASP A N 1
ATOM 4272 C CA . ASP A 1 547 ? -16.535 -7.581 25.963 1.00 93.38 547 ASP A CA 1
ATOM 4273 C C . ASP A 1 547 ? -15.586 -8.786 25.994 1.00 93.38 547 ASP A C 1
ATOM 4275 O O . ASP A 1 547 ? -15.635 -9.615 26.907 1.00 93.38 547 ASP A O 1
ATOM 4279 N N . PHE A 1 548 ? -14.642 -8.844 25.054 1.00 90.81 548 PHE A N 1
ATOM 4280 C CA . PHE A 1 548 ? -13.646 -9.916 25.008 1.00 90.81 548 PHE A CA 1
ATOM 4281 C C . PHE A 1 548 ? -12.208 -9.403 25.097 1.00 90.81 548 PHE A C 1
ATOM 4283 O O . PHE A 1 548 ? -11.866 -8.300 24.667 1.00 90.81 548 PHE A O 1
ATOM 4290 N N . LEU A 1 549 ? -11.345 -10.259 25.643 1.00 90.06 549 LEU A N 1
ATOM 4291 C CA . LEU A 1 549 ? -9.922 -10.002 25.824 1.00 90.06 549 LEU A CA 1
ATOM 4292 C C . LEU A 1 549 ? -9.133 -10.313 24.541 1.00 90.06 549 LEU A C 1
ATOM 4294 O O . LEU A 1 549 ? -9.222 -11.413 23.975 1.00 90.06 549 LEU A O 1
ATOM 4298 N N . LEU A 1 550 ? -8.310 -9.359 24.112 1.00 89.50 550 LEU A N 1
ATOM 4299 C CA . LEU A 1 550 ? -7.361 -9.509 23.014 1.00 89.50 550 LEU A CA 1
ATOM 4300 C C . LEU A 1 550 ? -6.044 -10.137 23.476 1.00 89.50 550 LEU A C 1
ATOM 4302 O O . LEU A 1 550 ? -5.678 -10.139 24.656 1.00 89.50 550 LEU A O 1
ATOM 4306 N N . ASN A 1 551 ? -5.299 -10.679 22.513 1.00 86.38 551 ASN A N 1
ATOM 4307 C CA . ASN A 1 551 ? -3.948 -11.157 22.786 1.00 86.38 551 ASN A CA 1
ATOM 4308 C C . ASN A 1 551 ? -2.971 -9.984 22.970 1.00 86.38 551 ASN A C 1
ATOM 4310 O O . ASN A 1 551 ? -2.097 -10.036 23.837 1.00 86.38 551 ASN A O 1
ATOM 4314 N N . SER A 1 552 ? -3.163 -8.928 22.177 1.00 88.88 552 SER A N 1
ATOM 4315 C CA . SER A 1 552 ? -2.326 -7.735 22.087 1.00 88.88 552 SER A CA 1
ATOM 4316 C C . SER A 1 552 ? -2.250 -6.953 23.396 1.00 88.88 552 SER A C 1
ATOM 4318 O O . SER A 1 552 ? -3.205 -6.884 24.176 1.00 88.88 552 SER A O 1
ATOM 4320 N N . ARG A 1 553 ? -1.093 -6.321 23.616 1.00 90.38 553 ARG A N 1
ATOM 4321 C CA . ARG A 1 553 ? -0.814 -5.528 24.818 1.00 90.38 553 ARG A CA 1
ATOM 4322 C C . ARG A 1 553 ? -0.627 -4.050 24.502 1.00 90.38 553 ARG A C 1
ATOM 4324 O O . ARG A 1 553 ? -0.140 -3.694 23.421 1.00 90.38 553 ARG A O 1
ATOM 4331 N N . HIS A 1 554 ? -0.965 -3.215 25.478 1.00 92.56 554 HIS A N 1
ATOM 4332 C CA . HIS A 1 554 ? -0.779 -1.768 25.463 1.00 92.56 554 HIS A CA 1
ATOM 4333 C C . HIS A 1 554 ? -0.117 -1.352 26.776 1.00 92.56 554 HIS A C 1
ATOM 4335 O O . HIS A 1 554 ? -0.673 -1.603 27.835 1.00 92.56 554 HIS A O 1
ATOM 4341 N N . ILE A 1 555 ? 1.088 -0.782 26.692 1.00 89.31 555 ILE A N 1
ATOM 4342 C CA . ILE A 1 555 ? 1.906 -0.382 27.856 1.00 89.31 555 ILE A CA 1
ATOM 4343 C C . ILE A 1 555 ? 2.012 1.151 27.929 1.00 89.31 555 ILE A C 1
ATOM 4345 O O . ILE A 1 555 ? 2.407 1.701 28.952 1.00 89.31 555 ILE A O 1
ATOM 4349 N N . ASP A 1 556 ? 1.701 1.838 26.826 1.00 87.31 556 ASP A N 1
ATOM 4350 C CA . ASP A 1 556 ? 1.899 3.272 26.621 1.00 87.31 556 ASP A CA 1
ATOM 4351 C C . ASP A 1 556 ? 3.340 3.737 26.883 1.00 87.31 556 ASP A C 1
ATOM 4353 O O . ASP A 1 556 ? 3.632 4.756 27.508 1.00 87.31 556 ASP A O 1
ATOM 4357 N N . SER A 1 557 ? 4.302 2.950 26.400 1.00 88.19 557 SER A N 1
ATOM 4358 C CA . SER A 1 557 ? 5.713 3.293 26.557 1.00 88.19 557 SER A CA 1
ATOM 4359 C C . SER A 1 557 ? 6.192 4.209 25.429 1.00 88.19 557 SER A C 1
ATOM 4361 O O . SER A 1 557 ? 5.884 3.985 24.258 1.00 88.19 557 SER A O 1
ATOM 4363 N N . TRP A 1 558 ? 7.059 5.177 25.743 1.00 89.00 558 TRP A N 1
ATOM 4364 C CA . TRP A 1 558 ? 7.730 6.014 24.736 1.00 89.00 558 TRP A CA 1
ATOM 4365 C C . TRP A 1 558 ? 8.628 5.207 23.777 1.00 89.00 558 TRP A C 1
ATOM 4367 O O . TRP A 1 558 ? 8.978 5.687 22.696 1.00 89.00 558 TRP A O 1
ATOM 4377 N N . GLY A 1 559 ? 8.986 3.970 24.149 1.00 89.62 559 GLY A N 1
ATOM 4378 C CA . GLY A 1 559 ? 9.823 3.072 23.355 1.00 89.62 559 GLY A CA 1
ATOM 4379 C C . GLY A 1 559 ? 9.288 2.823 21.942 1.00 89.62 559 GLY A C 1
ATOM 4380 O O . GLY A 1 559 ? 10.096 2.607 21.039 1.00 89.62 559 GLY A O 1
ATOM 4381 N N . LYS A 1 560 ? 7.970 2.959 21.718 1.00 90.19 560 LYS A N 1
ATOM 4382 C CA . LYS A 1 560 ? 7.329 2.792 20.402 1.00 90.19 560 LYS A CA 1
ATOM 4383 C C . LYS A 1 560 ? 7.885 3.737 19.337 1.00 90.19 560 LYS A C 1
ATOM 4385 O O . LYS A 1 560 ? 8.051 3.338 18.186 1.00 90.19 560 LYS A O 1
ATOM 4390 N N . TYR A 1 561 ? 8.265 4.956 19.723 1.00 93.06 561 TYR A N 1
ATOM 4391 C CA . TYR A 1 561 ? 8.902 5.912 18.814 1.00 93.06 561 TYR A CA 1
ATOM 4392 C C . TYR A 1 561 ? 10.332 5.494 18.452 1.00 93.06 561 TYR A C 1
ATOM 4394 O O . TYR A 1 561 ? 10.742 5.627 17.300 1.00 93.06 561 TYR A O 1
ATOM 4402 N N . LEU A 1 562 ? 11.084 4.951 19.415 1.00 93.81 562 LEU A N 1
ATOM 4403 C CA . LEU A 1 562 ? 12.461 4.502 19.199 1.00 93.81 562 LEU A CA 1
ATOM 4404 C C . LEU A 1 562 ? 12.516 3.258 18.304 1.00 93.81 562 LEU A C 1
ATOM 4406 O O . LEU A 1 562 ? 13.368 3.182 17.424 1.00 93.81 562 LEU A O 1
ATOM 4410 N N . THR A 1 563 ? 11.598 2.307 18.491 1.00 93.31 563 THR A N 1
ATOM 4411 C CA . THR A 1 563 ? 11.503 1.093 17.661 1.00 93.31 563 THR A CA 1
ATOM 4412 C C . THR A 1 563 ? 10.962 1.365 16.260 1.00 93.31 563 THR A C 1
ATOM 4414 O O . THR A 1 563 ? 11.267 0.615 15.331 1.00 93.31 563 THR A O 1
ATOM 4417 N N . ALA A 1 564 ? 10.184 2.436 16.087 1.00 93.19 564 ALA A N 1
ATOM 4418 C CA . ALA A 1 564 ? 9.699 2.872 14.784 1.00 93.19 564 ALA A CA 1
ATOM 4419 C C . ALA A 1 564 ? 10.741 3.656 13.973 1.00 93.19 564 ALA A C 1
ATOM 4421 O O . ALA A 1 564 ? 10.755 3.574 12.746 1.00 93.19 564 ALA A O 1
ATOM 4422 N N . LEU A 1 565 ? 11.624 4.402 14.648 1.00 93.88 565 LEU A N 1
ATOM 4423 C CA . LEU A 1 565 ? 12.607 5.299 14.033 1.00 93.88 565 LEU A CA 1
ATOM 4424 C C . LEU A 1 565 ? 13.455 4.674 12.905 1.00 93.88 565 LEU A C 1
ATOM 4426 O O . LEU A 1 565 ? 13.699 5.374 11.916 1.00 93.88 565 LEU A O 1
ATOM 4430 N N . PRO A 1 566 ? 13.910 3.404 12.978 1.00 94.19 566 PRO A N 1
ATOM 4431 C CA . PRO A 1 566 ? 14.738 2.854 11.917 1.00 94.19 566 PRO A CA 1
ATOM 4432 C C . PRO A 1 566 ? 13.999 2.767 10.574 1.00 94.19 566 PRO A C 1
ATOM 4434 O O . PRO A 1 566 ? 14.648 2.945 9.551 1.00 94.19 566 PRO A O 1
ATOM 4437 N N . GLY A 1 567 ? 12.671 2.583 10.546 1.00 91.50 567 GLY A N 1
ATOM 4438 C CA . GLY A 1 567 ? 11.877 2.534 9.308 1.00 91.50 567 GLY A CA 1
ATOM 4439 C C . GLY A 1 567 ? 12.048 3.795 8.443 1.00 91.50 567 GLY A C 1
ATOM 4440 O O . GLY A 1 567 ? 12.613 3.718 7.348 1.00 91.50 567 GLY A O 1
ATOM 4441 N N . PRO A 1 568 ? 11.663 4.986 8.941 1.00 92.25 568 PRO A N 1
ATOM 4442 C CA . PRO A 1 568 ? 11.883 6.251 8.242 1.00 92.25 568 PRO A CA 1
ATOM 4443 C C . PRO A 1 568 ? 13.358 6.538 7.927 1.00 92.25 568 PRO A C 1
ATOM 4445 O O . PRO A 1 568 ? 13.668 7.038 6.843 1.00 92.25 568 PRO A O 1
ATOM 4448 N N . LEU A 1 569 ? 14.285 6.201 8.834 1.00 94.50 569 LEU A N 1
ATOM 4449 C CA . LEU A 1 569 ? 15.722 6.373 8.587 1.00 94.50 569 LEU A CA 1
ATOM 4450 C C . LEU A 1 569 ? 16.217 5.501 7.426 1.00 94.50 569 LEU A C 1
ATOM 4452 O O . LEU A 1 569 ? 17.017 5.974 6.619 1.00 94.50 569 LEU A O 1
ATOM 4456 N N . MET A 1 570 ? 15.727 4.265 7.301 1.00 93.56 570 MET A N 1
ATOM 4457 C CA . MET A 1 570 ? 16.050 3.378 6.181 1.00 93.56 570 MET A CA 1
ATOM 4458 C C . MET A 1 570 ? 15.524 3.922 4.856 1.00 93.56 570 MET A C 1
ATOM 4460 O O . MET A 1 570 ? 16.227 3.826 3.855 1.00 93.56 570 MET A O 1
ATOM 4464 N N . ILE A 1 571 ? 14.352 4.562 4.837 1.00 92.00 571 ILE A N 1
ATOM 4465 C CA . ILE A 1 571 ? 13.830 5.218 3.628 1.00 92.00 571 ILE A CA 1
ATOM 4466 C C . ILE A 1 571 ? 14.705 6.414 3.234 1.00 92.00 571 ILE A C 1
ATOM 4468 O O . ILE A 1 571 ? 15.056 6.567 2.064 1.00 92.00 571 ILE A O 1
ATOM 4472 N N . ILE A 1 572 ? 15.125 7.244 4.192 1.00 92.75 572 ILE A N 1
ATOM 4473 C CA . ILE A 1 572 ? 16.051 8.355 3.915 1.00 92.75 572 ILE A CA 1
ATOM 4474 C C . ILE A 1 572 ? 17.388 7.812 3.392 1.00 92.75 572 ILE A C 1
ATOM 4476 O O . ILE A 1 572 ? 17.896 8.286 2.373 1.00 92.75 572 ILE A O 1
ATOM 4480 N N . ALA A 1 573 ? 17.937 6.784 4.045 1.00 92.00 573 ALA A N 1
ATOM 4481 C CA . ALA A 1 573 ? 19.156 6.115 3.606 1.00 92.00 573 ALA A CA 1
ATOM 4482 C C . ALA A 1 573 ? 18.998 5.518 2.198 1.00 92.00 573 ALA A C 1
ATOM 4484 O O . ALA A 1 573 ? 19.893 5.663 1.369 1.00 92.00 573 ALA A O 1
ATOM 4485 N N . PHE A 1 574 ? 17.847 4.921 1.889 1.00 90.12 574 PHE A N 1
ATOM 4486 C CA . PHE A 1 574 ? 17.514 4.388 0.571 1.00 90.12 574 PHE A CA 1
ATOM 4487 C C . PHE A 1 574 ? 17.538 5.467 -0.513 1.00 90.12 574 PHE A C 1
ATOM 4489 O O . PHE A 1 574 ? 18.170 5.277 -1.552 1.00 90.12 574 PHE A O 1
ATOM 4496 N N . LEU A 1 575 ? 16.929 6.629 -0.262 1.00 89.31 575 LEU A N 1
ATOM 4497 C CA . LEU A 1 575 ? 16.950 7.752 -1.203 1.00 89.31 575 LEU A CA 1
ATOM 4498 C C . LEU A 1 575 ? 18.379 8.263 -1.451 1.00 89.31 575 LEU A C 1
ATOM 4500 O O . LEU A 1 575 ? 18.750 8.530 -2.597 1.00 89.31 575 LEU A O 1
ATOM 4504 N N . ILE A 1 576 ? 19.202 8.341 -0.399 1.00 89.94 576 ILE A N 1
ATOM 4505 C CA . ILE A 1 576 ? 20.623 8.706 -0.507 1.00 89.94 576 ILE A CA 1
ATOM 4506 C C . ILE A 1 576 ? 21.389 7.659 -1.326 1.00 89.94 576 ILE A C 1
ATOM 4508 O O . ILE A 1 576 ? 22.174 8.020 -2.204 1.00 89.94 576 ILE A O 1
ATOM 4512 N N . LEU A 1 577 ? 21.148 6.368 -1.080 1.00 88.19 577 LEU A N 1
ATOM 4513 C CA . LEU A 1 577 ? 21.802 5.264 -1.784 1.00 88.19 577 LEU A CA 1
ATOM 4514 C C . LEU A 1 577 ? 21.413 5.211 -3.263 1.00 88.19 577 LEU A C 1
ATOM 4516 O O . LEU A 1 577 ? 22.294 5.022 -4.101 1.00 88.19 577 LEU A O 1
ATOM 4520 N N . ILE A 1 578 ? 20.141 5.438 -3.607 1.00 87.44 578 ILE A N 1
ATOM 4521 C CA . ILE A 1 578 ? 19.703 5.592 -5.002 1.00 87.44 578 ILE A CA 1
ATOM 4522 C C . ILE A 1 578 ? 20.463 6.735 -5.662 1.00 87.44 578 ILE A C 1
ATOM 4524 O O . ILE A 1 578 ? 21.024 6.560 -6.745 1.00 87.44 578 ILE A O 1
ATOM 4528 N N . TRP A 1 579 ? 20.482 7.906 -5.024 1.00 86.44 579 TRP A N 1
ATOM 4529 C CA . TRP A 1 579 ? 21.134 9.082 -5.584 1.00 86.44 579 TRP A CA 1
ATOM 4530 C C . TRP A 1 579 ? 22.636 8.842 -5.796 1.00 86.44 579 TRP A C 1
ATOM 4532 O O . TRP A 1 579 ? 23.158 9.117 -6.880 1.00 86.44 579 TRP A O 1
ATOM 4542 N N . ALA A 1 580 ? 23.316 8.257 -4.807 1.00 84.69 580 ALA A N 1
ATOM 4543 C CA . ALA A 1 580 ? 24.736 7.928 -4.875 1.00 84.69 580 ALA A CA 1
ATOM 4544 C C . ALA A 1 580 ? 25.036 6.883 -5.964 1.00 84.69 580 ALA A C 1
ATOM 4546 O O . ALA A 1 580 ? 25.952 7.071 -6.770 1.00 84.69 580 ALA A O 1
ATOM 4547 N N . ALA A 1 581 ? 24.243 5.809 -6.037 1.00 82.44 581 ALA A N 1
ATOM 4548 C CA . ALA A 1 581 ? 24.390 4.762 -7.046 1.00 82.44 581 ALA A CA 1
ATOM 4549 C C . ALA A 1 581 ? 24.159 5.306 -8.465 1.00 82.44 581 ALA A C 1
ATOM 4551 O O . ALA A 1 581 ? 24.937 5.012 -9.376 1.00 82.44 581 ALA A O 1
ATOM 4552 N N . ASN A 1 582 ? 23.138 6.149 -8.642 1.00 85.38 582 ASN A N 1
ATOM 4553 C CA . ASN A 1 582 ? 22.842 6.816 -9.905 1.00 85.38 582 ASN A CA 1
ATOM 4554 C C . ASN A 1 582 ? 23.996 7.737 -10.325 1.00 85.38 582 ASN A C 1
ATOM 4556 O O . ASN A 1 582 ? 24.512 7.622 -11.435 1.00 85.38 582 ASN A O 1
ATOM 4560 N N . LYS A 1 583 ? 24.481 8.590 -9.411 1.00 82.50 583 LYS A N 1
ATOM 4561 C CA . LYS A 1 583 ? 25.589 9.514 -9.689 1.00 82.50 583 LYS A CA 1
ATOM 4562 C C . LYS A 1 583 ? 26.858 8.777 -10.117 1.00 82.50 583 LYS A C 1
ATOM 4564 O O . LYS A 1 583 ? 27.509 9.199 -11.075 1.00 82.50 583 LYS A O 1
ATOM 4569 N N . ARG A 1 584 ? 27.185 7.673 -9.438 1.00 77.94 584 ARG A N 1
ATOM 4570 C CA . ARG A 1 584 ? 28.325 6.813 -9.777 1.00 77.94 584 ARG A CA 1
ATOM 4571 C C . ARG A 1 584 ? 28.190 6.238 -11.184 1.00 77.94 584 ARG A C 1
ATOM 4573 O O . ARG A 1 584 ? 29.139 6.323 -11.960 1.00 77.94 584 ARG A O 1
ATOM 4580 N N . ARG A 1 585 ? 27.022 5.692 -11.536 1.00 75.19 585 ARG A N 1
ATOM 4581 C CA . ARG A 1 585 ? 26.789 5.123 -12.872 1.00 75.19 585 ARG A CA 1
ATOM 4582 C C . ARG A 1 585 ? 26.929 6.181 -13.960 1.00 75.19 585 ARG A C 1
ATOM 4584 O O . ARG A 1 585 ? 27.683 5.970 -14.902 1.00 75.19 585 ARG A O 1
ATOM 4591 N N . THR A 1 586 ? 26.309 7.349 -13.795 1.00 76.88 586 THR A N 1
ATOM 4592 C CA . THR A 1 586 ? 26.438 8.439 -14.771 1.00 76.88 586 THR A CA 1
ATOM 4593 C C . THR A 1 586 ? 27.896 8.891 -14.939 1.00 76.88 586 THR A C 1
ATOM 4595 O O . THR A 1 586 ? 28.308 9.222 -16.051 1.00 76.88 586 THR A O 1
ATOM 4598 N N . MET A 1 587 ? 28.704 8.897 -13.868 1.00 77.69 587 MET A N 1
ATOM 4599 C CA . MET A 1 587 ? 30.146 9.168 -13.967 1.00 77.69 587 MET A CA 1
ATOM 4600 C C . MET A 1 587 ? 30.880 8.087 -14.768 1.00 77.69 587 MET A C 1
ATOM 4602 O O . MET A 1 587 ? 31.614 8.431 -15.691 1.00 77.69 587 MET A O 1
ATOM 4606 N N . LEU A 1 588 ? 30.640 6.806 -14.473 1.00 75.69 588 LEU A N 1
ATOM 4607 C CA . LEU A 1 588 ? 31.251 5.687 -15.199 1.00 75.69 588 LEU A CA 1
ATOM 4608 C C . LEU A 1 588 ? 30.890 5.713 -16.688 1.00 75.69 588 LEU A C 1
ATOM 4610 O O . LEU A 1 588 ? 31.782 5.646 -17.526 1.00 75.69 588 LEU A O 1
ATOM 4614 N N . THR A 1 589 ? 29.616 5.910 -17.032 1.00 76.19 589 THR A N 1
ATOM 4615 C CA . THR A 1 589 ? 29.171 6.011 -18.431 1.00 76.19 589 THR A CA 1
ATOM 4616 C C . THR A 1 589 ? 29.857 7.167 -19.159 1.00 76.19 589 THR A C 1
ATOM 4618 O O . THR A 1 589 ? 30.273 7.019 -20.306 1.00 76.19 589 THR A O 1
ATOM 4621 N N . ARG A 1 590 ? 30.039 8.319 -18.494 1.00 79.94 590 ARG A N 1
ATOM 4622 C CA . ARG A 1 590 ? 30.780 9.453 -19.068 1.00 79.94 590 ARG A CA 1
ATOM 4623 C C . ARG A 1 590 ? 32.250 9.113 -19.301 1.00 79.94 590 ARG A C 1
ATOM 4625 O O . ARG A 1 590 ? 32.768 9.444 -20.364 1.00 79.94 590 ARG A O 1
ATOM 4632 N N . MET A 1 591 ? 32.903 8.440 -18.353 1.00 78.75 591 MET A N 1
ATOM 4633 C CA . MET A 1 591 ? 34.295 8.006 -18.506 1.00 78.75 591 MET A CA 1
ATOM 4634 C C . MET A 1 591 ? 34.445 7.010 -19.658 1.00 78.75 591 MET A C 1
ATOM 4636 O O . MET A 1 591 ? 35.297 7.217 -20.515 1.00 78.75 591 MET A O 1
ATOM 4640 N N . VAL A 1 592 ? 33.574 6.000 -19.740 1.00 79.94 592 VAL A N 1
ATOM 4641 C CA . VAL A 1 592 ? 33.567 5.031 -20.848 1.00 79.94 592 VAL A CA 1
ATOM 4642 C C . VAL A 1 592 ? 33.344 5.738 -22.182 1.00 79.94 592 VAL A C 1
ATOM 4644 O O . VAL A 1 592 ? 34.136 5.550 -23.094 1.00 79.94 592 VAL A O 1
ATOM 4647 N N . SER A 1 593 ? 32.365 6.645 -22.282 1.00 79.56 593 SER A N 1
ATOM 4648 C CA . SER A 1 593 ? 32.122 7.396 -23.524 1.00 79.56 593 SER A CA 1
ATOM 4649 C C . SER A 1 593 ? 33.305 8.279 -23.945 1.00 79.56 593 SER A C 1
ATOM 4651 O O . SER A 1 593 ? 33.541 8.479 -25.135 1.00 79.56 593 SER A O 1
ATOM 4653 N N . MET A 1 594 ? 34.075 8.791 -22.978 1.00 82.69 594 MET A N 1
ATOM 4654 C CA . MET A 1 594 ? 35.286 9.567 -23.242 1.00 82.69 594 MET A CA 1
ATOM 4655 C C . MET A 1 594 ? 36.412 8.670 -23.762 1.00 82.69 594 MET A C 1
ATOM 4657 O O . MET A 1 594 ? 37.108 9.056 -24.699 1.00 82.69 594 MET A O 1
ATOM 4661 N N . VAL A 1 595 ? 36.566 7.471 -23.192 1.00 84.81 595 VAL A N 1
ATOM 4662 C CA . VAL A 1 595 ? 37.536 6.470 -23.655 1.00 84.81 595 VAL A CA 1
ATOM 4663 C C . VAL A 1 595 ? 37.155 5.943 -25.035 1.00 84.81 595 VAL A C 1
ATOM 4665 O O . VAL A 1 595 ? 38.007 5.923 -25.916 1.00 84.81 595 VAL A O 1
ATOM 4668 N N . ASP A 1 596 ? 35.890 5.593 -25.265 1.00 78.69 596 ASP A N 1
ATOM 4669 C CA . ASP A 1 596 ? 35.402 5.150 -26.573 1.00 78.69 596 ASP A CA 1
ATOM 4670 C C . ASP A 1 596 ? 35.607 6.244 -27.631 1.00 78.69 596 ASP A C 1
ATOM 4672 O O . ASP A 1 596 ? 36.110 5.966 -28.718 1.00 78.69 596 ASP A O 1
ATOM 4676 N N . GLY A 1 597 ? 35.308 7.504 -27.293 1.00 84.19 597 GLY A N 1
ATOM 4677 C CA . GLY A 1 597 ? 35.578 8.647 -28.165 1.00 84.19 597 GLY A CA 1
ATOM 4678 C C . GLY A 1 597 ? 37.071 8.849 -28.438 1.00 84.19 597 GLY A C 1
ATOM 4679 O O . GLY A 1 597 ? 37.455 9.164 -29.564 1.00 84.19 597 GLY A O 1
ATOM 4680 N N . PHE A 1 598 ? 37.933 8.634 -27.441 1.00 87.69 598 PHE A N 1
ATOM 4681 C CA . PHE A 1 598 ? 39.384 8.669 -27.621 1.00 87.69 598 PHE A CA 1
ATOM 4682 C C . PHE A 1 598 ? 39.858 7.552 -28.558 1.00 87.69 598 PHE A C 1
ATOM 4684 O O . PHE A 1 598 ? 40.537 7.839 -29.539 1.00 87.69 598 PHE A O 1
ATOM 4691 N N . VAL A 1 599 ? 39.436 6.308 -28.318 1.00 85.75 599 VAL A N 1
ATOM 4692 C CA . VAL A 1 599 ? 39.770 5.141 -29.149 1.00 85.75 599 VAL A CA 1
ATOM 4693 C C . VAL A 1 599 ? 39.297 5.340 -30.586 1.00 85.75 599 VAL A C 1
ATOM 4695 O O . VAL A 1 599 ? 40.055 5.077 -31.518 1.00 85.75 599 VAL A O 1
ATOM 4698 N N . GLU A 1 600 ? 38.076 5.837 -30.789 1.00 84.75 600 GLU A N 1
ATOM 4699 C CA . GLU A 1 600 ? 37.541 6.101 -32.124 1.00 84.75 600 GLU A CA 1
ATOM 4700 C C . GLU A 1 600 ? 38.331 7.202 -32.847 1.00 84.75 600 GLU A C 1
ATOM 4702 O O . GLU A 1 600 ? 38.665 7.050 -34.024 1.00 84.75 600 GLU A O 1
ATOM 4707 N N . ASN A 1 601 ? 38.696 8.280 -32.148 1.00 89.44 601 ASN A N 1
ATOM 4708 C CA . ASN A 1 601 ? 39.521 9.348 -32.714 1.00 89.44 601 ASN A CA 1
ATOM 4709 C C . ASN A 1 601 ? 40.934 8.860 -33.064 1.00 89.44 601 ASN A C 1
ATOM 4711 O O . ASN A 1 601 ? 41.444 9.182 -34.138 1.00 89.44 601 ASN A O 1
ATOM 4715 N N . THR A 1 602 ? 41.553 8.048 -32.204 1.00 88.06 602 THR A N 1
ATOM 4716 C CA . THR A 1 602 ? 42.858 7.433 -32.470 1.00 88.06 602 THR A CA 1
ATOM 4717 C C . THR A 1 602 ? 42.786 6.483 -33.666 1.00 88.06 602 THR A C 1
ATOM 4719 O O . THR A 1 602 ? 43.630 6.561 -34.557 1.00 88.06 602 THR A O 1
ATOM 4722 N N . ALA A 1 603 ? 41.758 5.632 -33.739 1.00 83.62 603 ALA A N 1
ATOM 4723 C CA . ALA A 1 603 ? 41.556 4.710 -34.854 1.00 83.62 603 ALA A CA 1
ATOM 4724 C C . ALA A 1 603 ? 41.364 5.451 -36.188 1.00 83.62 603 ALA A C 1
ATOM 4726 O O . ALA A 1 603 ? 41.989 5.084 -37.183 1.00 83.62 603 ALA A O 1
ATOM 4727 N N . ARG A 1 604 ? 40.566 6.529 -36.209 1.00 82.69 604 ARG A N 1
ATOM 4728 C CA . ARG A 1 604 ? 40.423 7.391 -37.396 1.00 82.69 604 ARG A CA 1
ATOM 4729 C C . ARG A 1 604 ? 41.758 8.017 -37.802 1.00 82.69 604 ARG A C 1
ATOM 4731 O O . ARG A 1 604 ? 42.112 7.950 -38.973 1.00 82.69 604 ARG A O 1
ATOM 4738 N N . GLY A 1 605 ? 42.540 8.518 -36.842 1.00 85.94 605 GLY A N 1
ATOM 4739 C CA . GLY A 1 605 ? 43.876 9.066 -37.103 1.00 85.94 605 GLY A CA 1
ATOM 4740 C C . GLY A 1 605 ? 44.836 8.063 -37.758 1.00 85.94 605 GLY A C 1
ATOM 4741 O O . GLY A 1 605 ? 45.570 8.425 -38.680 1.00 85.94 605 GLY A O 1
ATOM 4742 N N . PHE A 1 606 ? 44.800 6.791 -37.346 1.00 86.00 606 PHE A N 1
ATOM 4743 C CA . PHE A 1 606 ? 45.583 5.727 -37.986 1.00 86.00 606 PHE A CA 1
ATOM 4744 C C . PHE A 1 606 ? 45.115 5.425 -39.415 1.00 86.00 606 PHE A C 1
ATOM 4746 O O . PHE A 1 606 ? 45.953 5.310 -40.309 1.00 86.00 606 PHE A O 1
ATOM 4753 N N . VAL A 1 607 ? 43.801 5.341 -39.649 1.00 86.19 607 VAL A N 1
ATOM 4754 C CA . VAL A 1 607 ? 43.234 5.101 -40.990 1.00 86.19 607 VAL A CA 1
ATOM 4755 C C . VAL A 1 607 ? 43.559 6.254 -41.942 1.00 86.19 607 VAL A C 1
ATOM 4757 O O . VAL A 1 607 ? 44.002 6.013 -43.063 1.00 86.19 607 VAL A O 1
ATOM 4760 N N . ASP A 1 608 ? 43.420 7.500 -41.490 1.00 81.38 608 ASP A N 1
ATOM 4761 C CA . ASP A 1 608 ? 43.739 8.683 -42.294 1.00 81.38 608 ASP A CA 1
ATOM 4762 C C . ASP A 1 608 ? 45.233 8.742 -42.644 1.00 81.38 608 ASP A C 1
ATOM 4764 O O . ASP A 1 608 ? 45.601 9.070 -43.775 1.00 81.38 608 ASP A O 1
ATOM 4768 N N . THR A 1 609 ? 46.103 8.352 -41.705 1.00 80.00 609 THR A N 1
ATOM 4769 C CA . THR A 1 609 ? 47.552 8.252 -41.941 1.00 80.00 609 THR A CA 1
ATOM 4770 C C . THR A 1 609 ? 47.875 7.148 -42.951 1.00 80.00 609 THR A C 1
ATOM 4772 O O . THR A 1 609 ? 48.622 7.384 -43.901 1.00 80.00 609 THR A O 1
ATOM 4775 N N . ALA A 1 610 ? 47.278 5.961 -42.808 1.00 75.12 610 ALA A N 1
ATOM 4776 C CA . ALA A 1 610 ? 47.465 4.847 -43.739 1.00 75.12 610 ALA A CA 1
ATOM 4777 C C . ALA A 1 610 ? 46.975 5.190 -45.158 1.00 75.12 610 ALA A C 1
ATOM 4779 O O . ALA A 1 610 ? 47.651 4.872 -46.142 1.00 75.12 610 ALA A O 1
ATOM 4780 N N . ARG A 1 611 ? 45.846 5.905 -45.269 1.00 76.31 611 ARG A N 1
ATOM 4781 C CA . ARG A 1 611 ? 45.289 6.396 -46.537 1.00 76.31 611 ARG A CA 1
ATOM 4782 C C . ARG A 1 611 ? 46.176 7.468 -47.181 1.00 76.31 611 ARG A C 1
ATOM 4784 O O . ARG A 1 611 ? 46.348 7.473 -48.397 1.00 76.31 611 ARG A O 1
ATOM 4791 N N . ALA A 1 612 ? 46.788 8.350 -46.388 1.00 72.69 612 ALA A N 1
ATOM 4792 C CA . ALA A 1 612 ? 47.736 9.344 -46.896 1.00 72.69 612 ALA A CA 1
ATOM 4793 C C . ALA A 1 612 ? 49.005 8.698 -47.483 1.00 72.69 612 ALA A C 1
ATOM 4795 O O . ALA A 1 612 ? 49.487 9.140 -48.528 1.00 72.69 612 ALA A O 1
ATOM 4796 N N . VAL A 1 613 ? 49.503 7.627 -46.851 1.00 76.00 613 VAL A N 1
ATOM 4797 C CA . VAL A 1 613 ? 50.669 6.857 -47.320 1.00 76.00 613 VAL A CA 1
ATOM 4798 C C . VAL A 1 613 ? 50.362 6.105 -48.619 1.00 76.00 613 VAL A C 1
ATOM 4800 O O . VAL A 1 613 ? 51.153 6.161 -49.558 1.00 76.00 613 VAL A O 1
ATOM 4803 N N . THR A 1 614 ? 49.200 5.454 -48.719 1.00 74.06 614 THR A N 1
ATOM 4804 C CA . THR A 1 614 ? 48.797 4.716 -49.935 1.00 74.06 614 THR A CA 1
ATOM 4805 C C . THR A 1 614 ? 48.496 5.628 -51.125 1.00 74.06 614 THR A C 1
ATOM 4807 O O . THR A 1 614 ? 48.721 5.233 -52.264 1.00 74.06 614 THR A O 1
ATOM 4810 N N . GLN A 1 615 ? 48.055 6.868 -50.894 1.00 79.62 615 GLN A N 1
ATOM 4811 C CA . GLN A 1 615 ? 47.786 7.842 -51.962 1.00 79.62 615 GLN A CA 1
ATOM 4812 C C . GLN A 1 615 ? 49.031 8.609 -52.448 1.00 79.62 615 GLN A C 1
ATOM 4814 O O . GLN A 1 615 ? 48.897 9.543 -53.241 1.00 79.62 615 GLN A O 1
ATOM 4819 N N . GLY A 1 616 ? 50.237 8.263 -51.981 1.00 51.84 616 GLY A N 1
ATOM 4820 C CA . GLY A 1 616 ? 51.486 8.882 -52.443 1.00 51.84 616 GLY A CA 1
ATOM 4821 C C . GLY A 1 616 ? 51.585 10.389 -52.170 1.00 51.84 616 GLY A C 1
ATOM 4822 O O . GLY A 1 616 ? 52.373 11.084 -52.812 1.00 51.84 616 GLY A O 1
ATOM 4823 N N . ARG A 1 617 ? 50.788 10.926 -51.234 1.00 51.78 617 ARG A N 1
ATOM 4824 C CA . ARG A 1 617 ? 50.898 12.329 -50.818 1.00 51.78 617 ARG A CA 1
ATOM 4825 C C . ARG A 1 617 ? 52.023 12.457 -49.788 1.00 51.78 617 ARG A C 1
ATOM 4827 O O . ARG A 1 617 ? 51.992 11.744 -48.787 1.00 51.78 617 ARG A O 1
ATOM 4834 N N . PRO A 1 618 ? 52.987 13.380 -49.963 1.00 48.31 618 PRO A N 1
ATOM 4835 C CA . PRO A 1 618 ? 54.011 13.611 -48.955 1.00 48.31 618 PRO A CA 1
ATOM 4836 C C . PRO A 1 618 ? 53.346 14.086 -47.660 1.00 48.31 618 PRO A C 1
ATOM 4838 O O . PRO A 1 618 ? 52.651 15.105 -47.624 1.00 48.31 618 PRO A O 1
ATOM 4841 N N . SER A 1 619 ? 53.542 13.313 -46.597 1.00 46.25 619 SER A N 1
ATOM 4842 C CA . SER A 1 619 ? 53.036 13.586 -45.259 1.00 46.25 619 SER A CA 1
ATOM 4843 C C . SER A 1 619 ? 53.579 14.923 -44.748 1.00 46.25 619 SER A C 1
ATOM 4845 O O . SER A 1 619 ? 54.763 15.038 -44.428 1.00 46.25 619 SER A O 1
ATOM 4847 N N . ARG A 1 620 ? 52.718 15.940 -44.617 1.00 48.84 620 ARG A N 1
ATOM 4848 C CA . ARG A 1 620 ? 52.997 17.077 -43.728 1.00 48.84 620 ARG A CA 1
ATOM 4849 C C . ARG A 1 620 ? 52.853 16.582 -42.293 1.00 48.84 620 ARG A C 1
ATOM 4851 O O . ARG A 1 620 ? 51.748 16.497 -41.768 1.00 48.84 620 ARG A O 1
ATOM 4858 N N . ILE A 1 621 ? 53.979 16.225 -41.689 1.00 47.50 621 ILE A N 1
ATOM 4859 C CA . ILE A 1 621 ? 54.074 15.907 -40.265 1.00 47.50 621 ILE A CA 1
ATOM 4860 C C . ILE A 1 621 ? 53.695 17.166 -39.475 1.00 47.50 621 ILE A C 1
ATOM 4862 O O . ILE A 1 621 ? 54.281 18.231 -39.665 1.00 47.50 621 ILE A O 1
ATOM 4866 N N . ASN A 1 622 ? 52.692 17.042 -38.608 1.00 44.50 622 ASN A N 1
ATOM 4867 C CA . ASN A 1 622 ? 52.292 18.078 -37.661 1.00 44.50 622 ASN A CA 1
ATOM 4868 C C . ASN A 1 622 ? 53.252 18.007 -36.449 1.00 44.50 622 ASN A C 1
ATOM 4870 O O . ASN A 1 622 ? 53.298 16.962 -35.799 1.00 44.50 622 ASN A O 1
ATOM 4874 N N . PRO A 1 623 ? 54.024 19.056 -36.111 1.00 42.84 623 PRO A N 1
ATOM 4875 C CA . PRO A 1 623 ? 55.134 18.973 -35.149 1.00 42.84 623 PRO A CA 1
ATOM 4876 C C . PRO A 1 623 ? 54.701 19.040 -33.667 1.00 42.84 623 PRO A C 1
ATOM 4878 O O . PRO A 1 623 ? 55.416 19.577 -32.830 1.00 42.84 623 PRO A O 1
ATOM 4881 N N . GLY A 1 624 ? 53.521 18.519 -33.320 1.00 37.94 624 GLY A N 1
ATOM 4882 C CA . GLY A 1 624 ? 52.955 18.626 -31.967 1.00 37.94 624 GLY A CA 1
ATOM 4883 C C . GLY A 1 624 ? 53.235 17.451 -31.022 1.00 37.94 624 GLY A C 1
ATOM 4884 O O . GLY A 1 624 ? 52.915 17.549 -29.843 1.00 37.94 624 GLY A O 1
ATOM 4885 N N . LEU A 1 625 ? 53.803 16.342 -31.506 1.00 41.69 625 LEU A N 1
ATOM 4886 C CA . LEU A 1 625 ? 53.975 15.107 -30.726 1.00 41.69 625 LEU A CA 1
ATOM 4887 C C . LEU A 1 625 ? 55.416 14.581 -30.833 1.00 41.69 625 LEU A C 1
ATOM 4889 O O . LEU A 1 625 ? 55.683 13.537 -31.415 1.00 41.69 625 LEU A O 1
ATOM 4893 N N . ALA A 1 626 ? 56.373 15.331 -30.295 1.00 36.41 626 ALA A N 1
ATOM 4894 C CA . ALA A 1 626 ? 57.735 14.840 -30.105 1.00 36.41 626 ALA A CA 1
ATOM 4895 C C . ALA A 1 626 ? 58.316 15.420 -28.813 1.00 36.41 626 ALA A C 1
ATOM 4897 O O . ALA A 1 626 ? 58.991 16.444 -28.816 1.00 36.41 626 ALA A O 1
ATOM 4898 N N . SER A 1 627 ? 58.025 14.766 -27.691 1.00 40.81 627 SER A N 1
ATOM 4899 C CA . SER A 1 627 ? 58.843 14.873 -26.485 1.00 40.81 627 SER A CA 1
ATOM 4900 C C . SER A 1 627 ? 58.656 13.619 -25.641 1.00 40.81 627 SER A C 1
ATOM 4902 O O . SER A 1 627 ? 57.698 13.530 -24.884 1.00 40.81 627 SER A O 1
ATOM 4904 N N . THR A 1 628 ? 59.562 12.653 -25.810 1.00 35.44 628 THR A N 1
ATOM 4905 C CA . THR A 1 628 ? 60.109 11.817 -24.728 1.00 35.44 628 THR A CA 1
ATOM 4906 C C . THR A 1 628 ? 61.423 11.174 -25.198 1.00 35.44 628 THR A C 1
ATOM 4908 O O . THR A 1 628 ? 61.589 10.869 -26.375 1.00 35.44 628 THR A O 1
ATOM 4911 N N . ALA A 1 629 ? 62.353 11.073 -24.249 1.00 32.91 629 ALA A N 1
ATOM 4912 C CA . ALA A 1 629 ? 63.818 11.008 -24.326 1.00 32.91 629 ALA A CA 1
ATOM 4913 C C . ALA A 1 629 ? 64.452 9.699 -24.882 1.00 32.91 629 ALA A C 1
ATOM 4915 O O . ALA A 1 629 ? 63.741 8.709 -25.052 1.00 32.91 629 ALA A O 1
ATOM 4916 N N . PRO A 1 630 ? 65.784 9.674 -25.149 1.00 40.88 630 PRO A N 1
ATOM 4917 C CA . PRO A 1 630 ? 66.460 8.571 -25.833 1.00 40.88 630 PRO A CA 1
ATOM 4918 C C . PRO A 1 630 ? 67.010 7.485 -24.892 1.00 40.88 630 PRO A C 1
ATOM 4920 O O . PRO A 1 630 ? 67.381 7.743 -23.747 1.00 40.88 630 PRO A O 1
ATOM 4923 N N . ILE A 1 631 ? 67.101 6.273 -25.443 1.00 34.09 631 ILE A N 1
ATOM 4924 C CA . ILE A 1 631 ? 67.739 5.073 -24.885 1.00 34.09 631 ILE A CA 1
ATOM 4925 C C . ILE A 1 631 ? 69.185 5.009 -25.402 1.00 34.09 631 ILE A C 1
ATOM 4927 O O . ILE A 1 631 ? 69.415 5.193 -26.596 1.00 34.09 631 ILE A O 1
ATOM 4931 N N . SER A 1 632 ? 70.136 4.728 -24.507 1.00 32.16 632 SER A N 1
ATOM 4932 C CA . SER A 1 632 ? 71.559 4.520 -24.803 1.00 32.16 632 SER A CA 1
ATOM 4933 C C . SER A 1 632 ? 71.926 3.037 -24.673 1.00 32.16 632 SER A C 1
ATOM 4935 O O . SER A 1 632 ? 71.770 2.461 -23.604 1.00 32.16 632 SER A O 1
ATOM 4937 N N . GLU A 1 633 ? 72.375 2.481 -25.800 1.00 34.22 633 GLU A N 1
ATOM 4938 C CA . GLU A 1 633 ? 73.432 1.479 -26.053 1.00 34.22 633 GLU A CA 1
ATOM 4939 C C . GLU A 1 633 ? 73.663 0.266 -25.116 1.00 34.22 633 GLU A C 1
ATOM 4941 O O . GLU A 1 633 ? 73.940 0.385 -23.926 1.00 34.22 633 GLU A O 1
ATOM 4946 N N . GLN A 1 634 ? 73.659 -0.924 -25.744 1.00 35.75 634 GLN A N 1
ATOM 4947 C CA . GLN A 1 634 ? 74.280 -2.180 -25.274 1.00 35.75 634 GLN A CA 1
ATOM 4948 C C . GLN A 1 634 ? 75.826 -2.087 -25.295 1.00 35.75 634 GLN A C 1
ATOM 4950 O O . GLN A 1 634 ? 76.359 -1.162 -25.909 1.00 35.75 634 GLN A O 1
ATOM 4955 N N . PRO A 1 635 ? 76.568 -3.081 -24.750 1.00 42.47 635 PRO A N 1
ATOM 4956 C CA . PRO A 1 635 ? 77.009 -4.171 -25.643 1.00 42.47 635 PRO A CA 1
ATOM 4957 C C . PRO A 1 635 ? 77.191 -5.587 -25.020 1.00 42.47 635 PRO A C 1
ATOM 4959 O O . PRO A 1 635 ? 77.436 -5.750 -23.830 1.00 42.47 635 PRO A O 1
ATOM 4962 N N . SER A 1 636 ? 77.095 -6.583 -25.920 1.00 30.28 636 SER A N 1
ATOM 4963 C CA . SER A 1 636 ? 77.873 -7.844 -26.078 1.00 30.28 636 SER A CA 1
ATOM 4964 C C . SER A 1 636 ? 77.972 -8.943 -24.992 1.00 30.28 636 SER A C 1
ATOM 4966 O O . SER A 1 636 ? 78.657 -8.787 -23.992 1.00 30.28 636 SER A O 1
ATOM 4968 N N . LEU A 1 637 ? 77.371 -10.099 -25.336 1.00 36.03 637 LEU A N 1
ATOM 4969 C CA . LEU A 1 637 ? 77.908 -11.484 -25.430 1.00 36.03 637 LEU A CA 1
ATOM 4970 C C . LEU A 1 637 ? 79.066 -11.953 -24.518 1.00 36.03 637 LEU A C 1
ATOM 4972 O O . LEU A 1 637 ? 80.180 -11.482 -24.693 1.00 36.03 637 LEU A O 1
ATOM 4976 N N . GLU A 1 638 ? 78.839 -13.047 -23.770 1.00 29.58 638 GLU A N 1
ATOM 4977 C CA . GLU A 1 638 ? 79.643 -14.292 -23.835 1.00 29.58 638 GLU A CA 1
ATOM 4978 C C . GLU A 1 638 ? 78.934 -15.480 -23.139 1.00 29.58 638 GLU A C 1
ATOM 4980 O O . GLU A 1 638 ? 78.174 -15.299 -22.188 1.00 29.58 638 GLU A O 1
ATOM 4985 N N . GLN A 1 639 ? 79.127 -16.683 -23.692 1.00 38.91 639 GLN A N 1
ATOM 4986 C CA . GLN A 1 639 ? 78.615 -17.986 -23.236 1.00 38.91 639 GLN A CA 1
ATOM 4987 C C . GLN A 1 639 ? 79.553 -18.605 -22.183 1.00 38.91 639 GLN A C 1
ATOM 4989 O O . GLN A 1 639 ? 80.754 -18.426 -22.319 1.00 38.91 639 GLN A O 1
ATOM 4994 N N . GLU A 1 640 ? 79.033 -19.397 -21.234 1.00 29.72 640 GLU A N 1
ATOM 4995 C CA . GLU A 1 640 ? 79.466 -20.785 -20.933 1.00 29.72 640 GLU A CA 1
ATOM 4996 C C . GLU A 1 640 ? 78.736 -21.367 -19.696 1.00 29.72 640 GLU A C 1
ATOM 4998 O O . GLU A 1 640 ? 78.395 -20.669 -18.744 1.00 29.72 640 GLU A O 1
ATOM 5003 N N . GLU A 1 641 ? 78.444 -22.665 -19.777 1.00 32.97 641 GLU A N 1
ATOM 5004 C CA . GLU A 1 641 ? 77.869 -23.581 -18.769 1.00 32.97 641 GLU A CA 1
ATOM 5005 C C . GLU A 1 641 ? 79.025 -24.247 -17.948 1.00 32.97 641 GLU A C 1
ATOM 5007 O O . GLU A 1 641 ? 80.184 -23.983 -18.255 1.00 32.97 641 GLU A O 1
ATOM 5012 N N . PRO A 1 642 ? 78.809 -25.273 -17.092 1.00 63.78 642 PRO A N 1
ATOM 5013 C CA . PRO A 1 642 ? 78.246 -25.354 -15.730 1.00 63.78 642 PRO A CA 1
ATOM 5014 C C . PRO A 1 642 ? 79.320 -25.827 -14.684 1.00 63.78 642 PRO A C 1
ATOM 5016 O O . PRO A 1 642 ? 80.500 -25.817 -15.008 1.00 63.78 642 PRO A O 1
ATOM 5019 N N . VAL A 1 643 ? 78.906 -26.325 -13.490 1.00 32.56 643 VAL A N 1
ATOM 5020 C CA . VAL A 1 643 ? 79.589 -27.316 -12.576 1.00 32.56 643 VAL A CA 1
ATOM 5021 C C . VAL A 1 643 ? 79.983 -26.847 -11.139 1.00 32.56 643 VAL A C 1
ATOM 5023 O O . VAL A 1 643 ? 80.684 -25.856 -10.994 1.00 32.56 643 VAL A O 1
ATOM 5026 N N . GLU A 1 644 ? 79.507 -27.628 -10.131 1.00 33.38 644 GLU A N 1
ATOM 5027 C CA . GLU A 1 644 ? 80.030 -28.011 -8.769 1.00 33.38 644 GLU A CA 1
ATOM 5028 C C . GLU A 1 644 ? 80.632 -26.962 -7.791 1.00 33.38 644 GLU A C 1
ATOM 5030 O O . GLU A 1 644 ? 81.193 -25.965 -8.205 1.00 33.38 644 GLU A O 1
ATOM 5035 N N . GLU A 1 645 ? 80.680 -27.088 -6.452 1.00 35.25 645 GLU A N 1
ATOM 5036 C CA . GLU A 1 645 ? 80.183 -27.969 -5.370 1.00 35.25 645 GLU A CA 1
ATOM 5037 C C . GLU A 1 645 ? 80.646 -27.326 -4.019 1.00 35.25 645 GLU A C 1
ATOM 5039 O O . GLU A 1 645 ? 81.570 -26.514 -4.013 1.00 35.25 645 GLU A O 1
ATOM 5044 N N . ALA A 1 646 ? 80.049 -27.744 -2.886 1.00 31.34 646 ALA A N 1
ATOM 5045 C CA . ALA A 1 646 ? 80.520 -27.636 -1.481 1.00 31.34 646 ALA A CA 1
ATOM 5046 C C . ALA A 1 646 ? 80.471 -26.257 -0.768 1.00 31.34 646 ALA A C 1
ATOM 5048 O O . ALA A 1 646 ? 80.778 -25.222 -1.338 1.00 31.34 646 ALA A O 1
ATOM 5049 N N . GLY A 1 647 ? 80.126 -26.120 0.520 1.00 30.42 647 GLY A N 1
ATOM 5050 C CA . GLY A 1 647 ? 79.739 -27.033 1.607 1.00 30.42 647 GLY A CA 1
ATOM 5051 C C . GLY A 1 647 ? 78.974 -26.220 2.678 1.00 30.42 647 GLY A C 1
ATOM 5052 O O . GLY A 1 647 ? 79.106 -25.002 2.744 1.00 30.42 647 GLY A O 1
ATOM 5053 N N . GLN A 1 648 ? 77.969 -26.800 3.345 1.00 31.84 648 GLN A N 1
ATOM 5054 C CA . GLN A 1 648 ? 78.052 -27.366 4.707 1.00 31.84 648 GLN A CA 1
ATOM 5055 C C . GLN A 1 648 ? 78.393 -26.293 5.768 1.00 31.84 648 GLN A C 1
ATOM 5057 O O . GLN A 1 648 ? 79.430 -25.650 5.688 1.00 31.84 648 GLN A O 1
ATOM 5062 N N . VAL A 1 649 ? 77.519 -26.005 6.742 1.00 33.94 649 VAL A N 1
ATOM 5063 C CA . VAL A 1 649 ? 77.569 -26.634 8.079 1.00 33.94 649 VAL A CA 1
ATOM 5064 C C . VAL A 1 649 ? 76.304 -26.291 8.912 1.00 33.94 649 VAL A C 1
ATOM 5066 O O . VAL A 1 649 ? 75.900 -25.137 9.015 1.00 33.94 649 VAL A O 1
ATOM 5069 N N . ASP A 1 650 ? 75.740 -27.355 9.495 1.00 31.84 650 ASP A N 1
ATOM 5070 C CA . ASP A 1 650 ? 75.008 -27.533 10.765 1.00 31.84 650 ASP A CA 1
ATOM 5071 C C . ASP A 1 650 ? 73.613 -26.927 11.068 1.00 31.84 650 ASP A C 1
ATOM 5073 O O . ASP A 1 650 ? 73.434 -25.846 11.619 1.00 31.84 650 ASP A O 1
ATOM 5077 N N . SER A 1 651 ? 72.607 -27.795 10.873 1.00 36.47 651 SER A N 1
ATOM 5078 C CA . SER A 1 651 ? 71.547 -28.142 11.855 1.00 36.47 651 SER A CA 1
ATOM 5079 C C . SER A 1 651 ? 72.161 -28.904 13.059 1.00 36.47 651 SER A C 1
ATOM 5081 O O . SER A 1 651 ? 73.259 -29.424 12.866 1.00 36.47 651 SER A O 1
ATOM 5083 N N . PRO A 1 652 ? 71.521 -29.119 14.244 1.00 49.88 652 PRO A N 1
ATOM 5084 C CA . PRO A 1 652 ? 70.119 -29.558 14.447 1.00 49.88 652 PRO A CA 1
ATOM 5085 C C . PRO A 1 652 ? 69.490 -29.001 15.763 1.00 49.88 652 PRO A C 1
ATOM 5087 O O . PRO A 1 652 ? 70.077 -28.132 16.387 1.00 49.88 652 PRO A O 1
ATOM 5090 N N . LYS A 1 653 ? 68.325 -29.353 16.326 1.00 32.84 653 LYS A N 1
ATOM 5091 C CA . LYS A 1 653 ? 67.384 -30.494 16.339 1.00 32.84 653 LYS A CA 1
ATOM 5092 C C . LYS A 1 653 ? 66.127 -29.939 17.080 1.00 32.84 653 LYS A C 1
ATOM 5094 O O . LYS A 1 653 ? 66.297 -29.148 17.998 1.00 32.84 653 LYS A O 1
ATOM 5099 N N . GLN A 1 654 ? 64.888 -30.157 16.611 1.00 31.84 654 GLN A N 1
ATOM 5100 C CA . GLN A 1 654 ? 63.928 -31.159 17.144 1.00 31.84 654 GLN A CA 1
ATOM 5101 C C . GLN A 1 654 ? 63.521 -30.880 18.622 1.00 31.84 654 GLN A C 1
ATOM 5103 O O . GLN A 1 654 ? 64.385 -30.771 19.474 1.00 31.84 654 GLN A O 1
ATOM 5108 N N . VAL A 1 655 ? 62.252 -30.733 19.028 1.00 33.22 655 VAL A N 1
ATOM 5109 C CA . VAL A 1 655 ? 61.205 -31.772 19.123 1.00 33.22 655 VAL A CA 1
ATOM 5110 C C . VAL A 1 655 ? 59.865 -31.131 19.562 1.00 33.22 655 VAL A C 1
ATOM 5112 O O . VAL A 1 655 ? 59.846 -30.187 20.341 1.00 33.22 655 VAL A O 1
ATOM 5115 N N . ALA A 1 656 ? 58.780 -31.707 19.029 1.00 32.41 656 ALA A N 1
ATOM 5116 C CA . ALA A 1 656 ? 57.374 -31.804 19.456 1.00 32.41 656 ALA A CA 1
ATOM 5117 C C . ALA A 1 656 ? 56.874 -31.152 20.766 1.00 32.41 656 ALA A C 1
ATOM 5119 O O . ALA A 1 656 ? 57.497 -31.297 21.806 1.00 32.41 656 ALA A O 1
ATOM 5120 N N . SER A 1 657 ? 55.628 -30.648 20.741 1.00 31.75 657 SER A N 1
ATOM 5121 C CA . SER A 1 657 ? 54.445 -31.337 21.318 1.00 31.75 657 SER A CA 1
ATOM 5122 C C . SER A 1 657 ? 53.246 -30.385 21.485 1.00 31.75 657 SER A C 1
ATOM 5124 O O . SER A 1 657 ? 53.373 -29.337 22.112 1.00 31.75 657 SER A O 1
ATOM 5126 N N . SER A 1 658 ? 52.067 -30.774 20.985 1.00 36.38 658 SER A N 1
ATOM 5127 C CA . SER A 1 658 ? 50.759 -30.304 21.490 1.00 36.38 658 SER A CA 1
ATOM 5128 C C . SER A 1 658 ? 50.551 -30.793 22.940 1.00 36.38 658 SER A C 1
ATOM 5130 O O . SER A 1 658 ? 51.159 -31.808 23.292 1.00 36.38 658 SER A O 1
ATOM 5132 N N . PRO A 1 659 ? 49.704 -30.156 23.783 1.00 46.31 659 PRO A N 1
ATOM 5133 C CA . PRO A 1 659 ? 48.265 -30.468 23.754 1.00 46.31 659 PRO A CA 1
ATOM 5134 C C . PRO A 1 659 ? 47.283 -29.355 24.212 1.00 46.31 659 PRO A C 1
ATOM 5136 O O . PRO A 1 659 ? 47.598 -28.434 24.954 1.00 46.31 659 PRO A O 1
ATOM 5139 N N . THR A 1 660 ? 46.043 -29.532 23.758 1.00 34.12 660 THR A N 1
ATOM 5140 C CA . THR A 1 660 ? 44.720 -29.300 24.375 1.00 34.12 660 THR A CA 1
ATOM 5141 C C . THR A 1 660 ? 44.644 -28.876 25.860 1.00 34.12 660 THR A C 1
ATOM 5143 O O . THR A 1 660 ? 45.151 -29.610 26.700 1.00 34.12 660 THR A O 1
ATOM 5146 N N . MET A 1 661 ? 43.843 -27.845 26.210 1.00 30.09 661 MET A N 1
ATOM 5147 C CA . MET A 1 661 ? 42.723 -27.937 27.190 1.00 30.09 661 MET A CA 1
ATOM 5148 C C . MET A 1 661 ? 42.027 -26.603 27.564 1.00 30.09 661 MET A C 1
ATOM 5150 O O . MET A 1 661 ? 42.675 -25.639 27.938 1.00 30.09 661 MET A O 1
ATOM 5154 N N . ARG A 1 662 ? 40.686 -26.708 27.615 1.00 30.25 662 ARG A N 1
ATOM 5155 C CA . ARG A 1 662 ? 39.696 -26.221 28.613 1.00 30.25 662 ARG A CA 1
ATOM 5156 C C . ARG A 1 662 ? 39.345 -24.729 28.802 1.00 30.25 662 ARG A C 1
ATOM 5158 O O . ARG A 1 662 ? 40.158 -23.891 29.157 1.00 30.25 662 ARG A O 1
ATOM 5165 N N . LEU A 1 663 ? 38.020 -24.535 28.712 1.00 43.06 663 LEU A N 1
ATOM 5166 C CA . LEU A 1 663 ? 37.122 -23.588 29.396 1.00 43.06 663 LEU A CA 1
ATOM 5167 C C . LEU A 1 663 ? 37.511 -23.242 30.847 1.00 43.06 663 LEU A C 1
ATOM 5169 O O . LEU A 1 663 ? 38.086 -24.080 31.548 1.00 43.06 663 LEU A O 1
ATOM 5173 N N . PRO A 1 664 ? 36.969 -22.121 31.351 1.00 54.88 664 PRO A N 1
ATOM 5174 C CA . PRO A 1 664 ? 36.067 -22.239 32.497 1.00 54.88 664 PRO A CA 1
ATOM 5175 C C . PRO A 1 664 ? 34.731 -21.498 32.312 1.00 54.88 664 PRO A C 1
ATOM 5177 O O . PRO A 1 664 ? 34.589 -20.596 31.491 1.00 54.88 664 PRO A O 1
ATOM 5180 N N . ALA A 1 665 ? 33.758 -21.951 33.098 1.00 46.38 665 ALA A N 1
ATOM 5181 C CA . ALA A 1 665 ? 32.469 -21.326 33.365 1.00 46.38 665 ALA A CA 1
ATOM 5182 C C . ALA A 1 665 ? 32.540 -20.422 34.619 1.00 46.38 665 ALA A C 1
ATOM 5184 O O . ALA A 1 665 ? 33.526 -20.505 35.352 1.00 46.38 665 ALA A O 1
ATOM 5185 N N . GLN A 1 666 ? 31.422 -19.720 34.877 1.00 50.16 666 GLN A N 1
ATOM 5186 C CA . GLN A 1 666 ? 31.042 -18.878 36.038 1.00 50.16 666 GLN A CA 1
ATOM 5187 C C . GLN A 1 666 ? 31.541 -17.421 35.948 1.00 50.16 666 GLN A C 1
ATOM 5189 O O . GLN A 1 666 ? 32.707 -17.200 35.639 1.00 50.16 666 GLN A O 1
ATOM 5194 N N . ASP A 1 667 ? 30.716 -16.378 36.103 1.00 47.53 667 ASP A N 1
ATOM 5195 C CA . ASP A 1 667 ? 29.422 -16.208 36.801 1.00 47.53 667 ASP A CA 1
ATOM 5196 C C . ASP A 1 667 ? 28.282 -15.639 35.933 1.00 47.53 667 ASP A C 1
ATOM 5198 O O . ASP A 1 667 ? 28.576 -14.936 34.936 1.00 47.53 667 ASP A O 1
#

pLDDT: mean 73.48, std 24.16, range [24.25, 97.44]

Foldseek 3Di:
DDDDDDDDDDDDDDDDDDDDDDDDDDDDDDDDDDDDDDDDDDDDDDDDDDDDDDDDDDDDDDDDDDDDDPDPPVVVVLVVVLVVVLVVVLVVVVPPPPVPDPCCLLQACQDPCLDLVNLLVLLVVLVVLLVQLLQQPPLLFFQFFDQDPLVLLLLCLPPPADPDVVLNVLSVVLLVVLLVVLLCCLQPPVLPPPVCPPLVFLQSPDQHLSVLSSVVSSSVSSSVSLVVSQVVCVVPNVPRRGSGNRDTSNVVSLVVSLVVQLLSLLLSLLSNLQSLLDCDSCVPPPVVSSCCCCPPPNNVNQLCCSVVSSVVSSVVSSVLSVQDHDPVRRDDSPPLVPFADELLRSLLSLLVSLVSLLSSQSSDNRPPNLDDDPPDDPSSARPAGNDPHQKDKDCPQVVVVVVVVVVPPPDDPVVVPPDDDPDPDDDDDDDDPDDPVVVVVVVVVPDPDSCSVTHMYGSSCVNSSVSVVVSVVSVVVSVCSLPDDQLLRQWEAQPPVQWIKHFDPPVVSVVQDDSSGGDPVCSCCSYQVNAADNPPRDGPDPRSVPIDIRSYGYPPDPSSCVSNVSSVVVVVVSVVSSSVVSVVVVVVVVVSVVVSVVSVVVSVVVVVVVVCVVVPHPDPDDPPDDDDDDDDDDDDDDDDDDDDDDDDDDDDDDDDDDDDDDDDDDD

Radius of gyration: 38.48 Å; chains: 1; bounding box: 134×101×106 Å

Sequence (667 aa):
MATAATGPQNGRRPLTLPSEVPTEGWESEVPAASGDCANTTSPQQSVANDLAIHVDVESKPPEGRCDETTAAEDDEGSSKLAKSTSRGLSRSLGNVDVASDGLSWLTNPRVCWRHPLARILTACMIFVFDMYLYGEDPINDSHVEAYLPGVGHAIVFVLVWPSAPELGLLRFVLAVTSIILGAYVGHQWLHHRLLRDCLGLEMFCRSNGTWICMGFCCAVSFFAGCMLYNLILISRPEDQVTGAIGLELRTFSKLIQICSVVADILAILIVTDGVLQDRHFWPNWARRFKWVWTDACRGMVRIVVVWTCAACGVSLGAWGIMSTGKDPGDIQWTDRRIGGLTENARAFLMTGIIFCDLMTVFQDWNFPTFQEDVDIPLDQQVKIAGTFVTQINCDFFVRCARRCKACLPTRCPRCLQKCVPQCCSKCLPKSCPRCCCCCCRWFYKMLPDINVLHVTINGKWLAYGPLLWVMFIDLLCQRTQIVYSPDQYGQYVDREEQRIWTITDQAFLQEVYANGMLVEEKKDLVTYAGRRNETTGEALDASAETDFLLNSRHIDSWGKYLTALPGPLMIIAFLILIWAANKRRTMLTRMVSMVDGFVENTARGFVDTARAVTQGRPSRINPGLASTAPISEQPSLEQEEPVEEAGQVDSPKQVASSPTMRLPAQD